Protein 3MWX (pdb70)

B-factor: mean 15.75, std 10.35, range [4.21, 71.54]

Nearest PDB structures (foldseek):
  3mwx-assembly2_B  TM=1.003E+00  e=3.802E-68  Bacillus subtilis
  3os7-assembly1_A  TM=9.425E-01  e=9.032E-32  Clostridium acetobutylicum
  3k25-assembly2_B  TM=8.216E-01  e=2.489E-17  Synechocystis sp. PCC 6803
  1nsu-assembly1_B  TM=8.070E-01  e=1.577E-14  Lactococcus lactis
  1nsx-assembly1_B  TM=7.963E-01  e=9.085E-15  Lactococcus lactis

Sequence (634 aa):
ANFIEKKITYLGTPAIIKAGNEHLEEIVVPEWGSNVISLVDKTTTNNVQLLREPETAESSSFHDDTPTLYGIPILFPPNRISSDGTTFSSFRGRTYHFDINEKDKHNHLHGFLYHHEKKWNVVTTKQTDEEGVVIVETEIDLSELPHVQKQFPHHAVVRTYTIKKEENTLFKHATVNKGKEAFPWGIGYHTTFIFPAESSLFSLTADQQWELDERLLPTGKKLDVPYKEALHEGDLRHKKQQLDDVFLSSSYQKRGGEENQAVIYHQHAHIISIIYKKADEQFKHWVVYNADGKQGYLCPEPYTWVTNAVNLDLPSSSLTGLLQVLEPGEETTTAKSSITIIELNANFIEKITYLGTPAIIKAGNEHLEEIVVPEWGSNVISLVDKTTTNVQLLREPETAESSSFHDDTPTLYGIPILFPPNRISDGTFSSFRGRTYHFDINEKDKHNHLHGFLYHHEKKWNVVTTKQTDEGVIVETEIDLSELPHVQKQFPHHAVVRTYTIKEENTLFKHATVNKGKEAFPWGIGYHTTFIIFPAESSLFSLTADQQWELDEERLLPTGKKLDVPYKEALHEGDLRHKQLDDVFLSSSYQQKRGGEENQAVIYHQHAHISIIIYKKADEQFKHWVVYNADGKQGYLCPEPYTWVTNAVNLDLPSSSLLTGLLQVLEPGEETTAKSSITIIELN

CATH classification: 2.70.98.10

InterPro domains:
  IPR008183 Aldose 1-/Glucose-6-phosphate 1-epimerase [PF01263] (16-318)
  IPR011013 Galactose mutarotase-like domain superfamily [SSF74650] (8-320)
  IPR014718 Glycoside hydrolase-type carbohydrate-binding [G3DSA:2.70.98.10] (1-325)

Organism: Bacillus subtilis (strain 168) (NCBI:txid224308)

Secondary structure (DSSP, 8-state):
-EEEEEEEETTEEEEEEEESSB--EETTTTTEE---EETTTTEE-BPPPSSHHHHHH-TTSSS--EEBS-SEEETTEEEETTEEEE----BTTTTEEESBS-TTSPPEEEEEEEESS-EEEEEEEEGGG-HHHHHHS-S--EE--EEEETTEEEEEEE---SSS-EEE--EE---EE--TTTEEEEESEEEE--B-TTS-B-S----TTHHHHHH---TT---EEEEEESHHHH-S--EEEEEETTTTEEEEEEE-TT--EEEEE-TTS-SSEEEEEEESS-TTGGG--S-HHHH--EEE-TT---EEEEEEEEEE-/--EEEEEEETTEEEEEEE-SSB--EETTTTTEE---EETTTTEE-BPPPSSHHHHHHSTTSSS--EEBS-SEEETTEEEETTEEEE----BTTTTEEESBSSTTSPPEEEEEEEETTEEEEEEEEEGGG-HHHHHHS-S--EE--EEEETTEEEEEEE---SSS-EEE--EE---EE--TTTEEEEESEEEE--B-TTS-B-S----TTHHHHHH---TT---EEEEEESHHHH-S--EEEEEETTTTEEEEEEE-TT--EEEEE-TTTTSSEEEEEEESS-TTGGG-SS-HHHH--EEE-TT---EEEEEEEEEE-

Structure (mmCIF, N/CA/C/O backbone):
data_3MWX
#
_entry.id   3MWX
#
_cell.length_a   47.686
_cell.length_b   119.093
_cell.length_c   144.689
_cell.angle_alpha   90.000
_cell.angle_beta   90.000
_cell.angle_gamma   90.000
#
_symmetry.space_group_name_H-M   'P 21 21 21'
#
loop_
_entity.id
_entity.type
_entity.pdbx_description
1 polymer 'Aldose 1-epimerase'
2 non-polymer GLYCEROL
3 water water
#
loop_
_atom_site.group_PDB
_atom_site.id
_atom_site.type_symbol
_atom_site.label_atom_id
_atom_site.label_alt_id
_atom_site.label_comp_id
_atom_site.label_asym_id
_atom_site.label_entity_id
_atom_site.label_seq_id
_atom_site.pdbx_PDB_ins_code
_atom_site.Cartn_x
_atom_site.Cartn_y
_atom_site.Cartn_z
_atom_site.occupancy
_atom_site.B_iso_or_equiv
_atom_site.auth_seq_id
_atom_site.auth_comp_id
_atom_site.auth_asym_id
_atom_site.auth_atom_id
_atom_site.pdbx_PDB_model_num
ATOM 1 N N . ALA A 1 3 ? 28.725 -4.048 38.620 1.00 27.13 2 ALA A N 1
ATOM 2 C CA . ALA A 1 3 ? 28.835 -2.859 39.512 1.00 22.00 2 ALA A CA 1
ATOM 3 C C . ALA A 1 3 ? 29.196 -1.647 38.684 1.00 20.03 2 ALA A C 1
ATOM 4 O O . ALA A 1 3 ? 29.957 -1.727 37.714 1.00 21.35 2 ALA A O 1
ATOM 6 N N . ASN A 1 4 ? 28.677 -0.502 39.081 1.00 14.61 3 ASN A N 1
ATOM 7 C CA . ASN A 1 4 ? 28.847 0.699 38.298 1.00 12.41 3 ASN A CA 1
ATOM 8 C C . ASN A 1 4 ? 28.477 1.909 39.085 1.00 10.27 3 ASN A C 1
ATOM 9 O O . ASN A 1 4 ? 27.872 1.800 40.154 1.00 12.07 3 ASN A O 1
ATOM 14 N N . PHE A 1 5 ? 28.899 3.066 38.607 1.00 9.94 4 PHE A N 1
ATOM 15 C CA . PHE A 1 5 ? 28.677 4.301 39.305 1.00 9.64 4 PHE A CA 1
ATOM 16 C C . PHE A 1 5 ? 28.792 5.495 38.370 1.00 9.07 4 PHE A C 1
ATOM 17 O O . PHE A 1 5 ? 29.430 5.425 37.309 1.00 8.99 4 PHE A O 1
ATOM 25 N N . ILE A 1 6 ? 28.149 6.591 38.773 1.00 9.35 5 ILE A N 1
ATOM 26 C CA . ILE A 1 6 ? 28.352 7.922 38.216 1.00 8.83 5 ILE A CA 1
ATOM 27 C C . ILE A 1 6 ? 28.545 8.852 39.408 1.00 11.81 5 ILE A C 1
ATOM 28 O O . ILE A 1 6 ? 27.813 8.764 40.391 1.00 10.56 5 ILE A O 1
ATOM 33 N N . GLU A 1 7 ? 29.550 9.721 39.338 1.00 11.49 6 GLU A N 1
ATOM 34 C CA . GLU A 1 7 ? 29.907 10.596 40.453 1.00 12.50 6 GLU A CA 1
ATOM 35 C C . GLU A 1 7 ? 30.315 11.975 39.962 1.00 11.29 6 GLU A C 1
ATOM 36 O O . GLU A 1 7 ? 31.099 12.082 39.012 1.00 11.84 6 GLU A O 1
ATOM 42 N N . LYS A 1 8 ? 29.737 13.044 40.528 1.00 12.04 7 LYS A N 1
ATOM 43 C CA A LYS A 1 8 ? 30.222 14.388 40.257 0.50 11.43 7 LYS A CA 1
ATOM 44 C CA B LYS A 1 8 ? 30.214 14.393 40.278 0.50 11.58 7 LYS A CA 1
ATOM 45 C C . LYS A 1 8 ? 31.513 14.612 41.043 1.00 12.07 7 LYS A C 1
ATOM 46 O O . LYS A 1 8 ? 31.592 14.305 42.248 1.00 14.13 7 LYS A O 1
ATOM 57 N N . ILE A 1 9 ? 32.532 15.107 40.344 1.00 11.21 8 ILE A N 1
ATOM 58 C CA . ILE A 1 9 ? 33.837 15.364 40.934 1.00 12.16 8 ILE A CA 1
ATOM 59 C C . ILE A 1 9 ? 34.325 16.743 40.486 1.00 9.92 8 ILE A C 1
ATOM 60 O O . ILE A 1 9 ? 33.674 17.430 39.696 1.00 10.85 8 ILE A O 1
ATOM 65 N N . THR A 1 10 ? 35.460 17.143 41.057 1.00 11.22 9 THR A N 1
ATOM 66 C CA . THR A 1 10 ? 36.157 18.366 40.643 1.00 11.00 9 THR A CA 1
ATOM 67 C C . THR A 1 10 ? 37.470 17.851 40.030 1.00 12.63 9 THR A C 1
ATOM 68 O O . THR A 1 10 ? 38.189 17.057 40.653 1.00 14.29 9 THR A O 1
ATOM 72 N N . TYR A 1 11 ? 37.759 18.284 38.819 1.00 9.61 10 TYR A N 1
ATOM 73 C CA . TYR A 1 11 ? 38.965 17.877 38.071 1.00 10.05 10 TYR A CA 1
ATOM 74 C C . TYR A 1 11 ? 39.720 19.158 37.748 1.00 10.16 10 TYR A C 1
ATOM 75 O O . TYR A 1 11 ? 39.241 20.002 37.004 1.00 10.19 10 TYR A O 1
ATOM 84 N N . LEU A 1 12 ? 40.918 19.299 38.320 1.00 10.54 11 LEU A N 1
ATOM 85 C CA . LEU A 1 12 ? 41.722 20.516 38.123 1.00 9.30 11 LEU A CA 1
ATOM 86 C C . LEU A 1 12 ? 40.886 21.798 38.306 1.00 10.97 11 LEU A C 1
ATOM 87 O O . LEU A 1 12 ? 40.922 22.725 37.511 1.00 14.20 11 LEU A O 1
ATOM 92 N N . GLY A 1 13 ? 40.082 21.802 39.350 1.00 11.28 12 GLY A N 1
ATOM 93 C CA . GLY A 1 13 ? 39.262 22.970 39.694 1.00 12.06 12 GLY A CA 1
ATOM 94 C C . GLY A 1 13 ? 37.952 23.116 38.941 1.00 13.08 12 GLY A C 1
ATOM 95 O O . GLY A 1 13 ? 37.202 24.064 39.197 1.00 14.56 12 GLY A O 1
ATOM 96 N N . THR A 1 14 ? 37.639 22.169 38.059 1.00 11.97 13 THR A N 1
ATOM 97 C CA . THR A 1 14 ? 36.497 22.266 37.155 1.00 11.19 13 THR A CA 1
ATOM 98 C C . THR A 1 14 ? 35.521 21.111 37.397 1.00 11.54 13 THR A C 1
ATOM 99 O O . THR A 1 14 ? 35.932 19.977 37.599 1.00 10.90 13 THR A O 1
ATOM 103 N N . PRO A 1 15 ? 34.207 21.409 37.410 1.00 11.67 14 PRO A N 1
ATOM 104 C CA . PRO A 1 15 ? 33.276 20.293 37.581 1.00 11.47 14 PRO A CA 1
ATOM 105 C C . PRO A 1 15 ? 33.410 19.241 36.482 1.00 9.54 14 PRO A C 1
ATOM 106 O O . PRO A 1 15 ? 33.635 19.564 35.32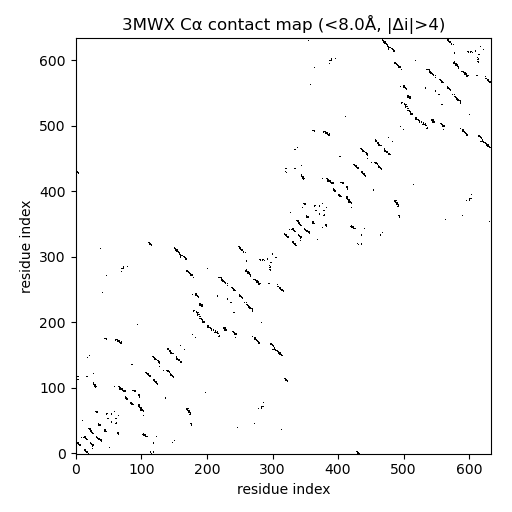3 1.00 9.95 14 PRO A O 1
ATOM 110 N N . ALA A 1 16 ? 33.284 17.983 36.862 1.00 9.55 15 ALA A N 1
ATOM 111 C CA . ALA A 1 16 ? 33.408 16.892 35.926 1.00 9.37 15 ALA A CA 1
ATOM 112 C C . ALA A 1 16 ? 32.564 15.730 36.396 1.00 8.80 15 ALA A C 1
ATOM 113 O O . ALA A 1 16 ? 32.028 15.749 37.506 1.00 10.41 15 ALA A O 1
ATOM 115 N N . ILE A 1 17 ? 32.388 14.748 35.512 1.00 8.38 16 ILE A N 1
ATOM 116 C CA A ILE A 1 17 ? 31.611 13.557 35.792 0.50 9.20 16 ILE A CA 1
ATOM 117 C CA B ILE A 1 17 ? 31.630 13.559 35.833 0.50 8.99 16 ILE A CA 1
ATOM 118 C C . ILE A 1 17 ? 32.538 12.353 35.661 1.00 8.69 16 ILE A C 1
ATOM 119 O O . ILE A 1 17 ? 33.132 12.133 34.586 1.00 9.73 16 ILE A O 1
ATOM 128 N N . LYS A 1 18 ? 32.681 11.594 36.727 1.00 9.22 17 LYS A N 1
ATOM 129 C CA . LYS A 1 18 ? 33.404 10.313 36.703 1.00 8.31 17 LYS A CA 1
ATOM 130 C C . LYS A 1 18 ? 32.374 9.208 36.602 1.00 9.85 17 LYS A C 1
ATOM 131 O O . LYS A 1 18 ? 31.367 9.245 37.299 1.00 10.78 17 LYS A O 1
ATOM 137 N N . ALA A 1 19 ? 32.602 8.249 35.723 1.00 8.74 18 ALA A N 1
ATOM 138 C CA . ALA A 1 19 ? 31.655 7.164 35.519 1.00 9.05 18 ALA A CA 1
ATOM 139 C C . ALA A 1 19 ? 32.385 5.888 35.191 1.00 9.61 18 ALA A C 1
ATOM 140 O O . ALA A 1 19 ? 33.412 5.906 34.496 1.00 9.24 18 ALA A O 1
ATOM 142 N N . GLY A 1 20 ? 31.882 4.774 35.642 1.00 11.00 19 GLY A N 1
ATOM 143 C CA . GLY A 1 20 ? 32.552 3.543 35.314 1.00 12.45 19 GLY A CA 1
ATOM 144 C C . GLY A 1 20 ? 31.835 2.313 35.729 1.00 10.16 19 GLY A C 1
ATOM 145 O O . GLY A 1 20 ? 30.778 2.359 36.384 1.00 10.29 19 GLY A O 1
ATOM 146 N N . ASN A 1 21 ? 32.430 1.204 35.336 1.00 9.73 20 ASN A N 1
ATOM 147 C CA . ASN A 1 21 ? 32.048 -0.095 35.792 1.00 10.11 20 ASN A CA 1
ATOM 148 C C . ASN A 1 21 ? 33.261 -0.795 36.366 1.00 12.04 20 ASN A C 1
ATOM 149 O O . ASN A 1 21 ? 34.267 -0.142 36.649 1.00 16.08 20 ASN A O 1
ATOM 154 N N . GLU A 1 22 ? 33.181 -2.113 36.499 1.00 15.02 21 GLU A N 1
ATOM 155 C CA . GLU A 1 22 ? 34.293 -2.845 37.091 1.00 18.66 21 GLU A CA 1
ATOM 156 C C . GLU A 1 22 ? 35.517 -2.923 36.176 1.00 18.79 21 GLU A C 1
ATOM 157 O O . GLU A 1 22 ? 36.607 -3.253 36.651 1.00 22.78 21 GLU A O 1
ATOM 163 N N . HIS A 1 23 ? 35.331 -2.629 34.895 1.00 14.67 22 HIS A N 1
ATOM 164 C CA . HIS A 1 23 ? 36.372 -2.768 33.861 1.00 13.91 22 HIS A CA 1
ATOM 165 C C . HIS A 1 23 ? 37.029 -1.436 33.490 1.00 13.17 22 HIS A C 1
ATOM 166 O O . HIS A 1 23 ? 38.211 -1.407 33.231 1.00 12.84 22 HIS A O 1
ATOM 173 N N . LEU A 1 24 ? 36.246 -0.356 33.367 1.00 12.85 23 LEU A N 1
ATOM 174 C CA . LEU A 1 24 ? 36.713 0.909 32.803 1.00 11.36 23 LEU A CA 1
ATOM 175 C C . LEU A 1 24 ? 36.114 2.051 33.587 1.00 9.79 23 LEU A C 1
ATOM 176 O O . LEU A 1 24 ? 34.956 1.969 34.003 1.00 10.39 23 LEU A O 1
ATOM 181 N N . GLU A 1 25 ? 36.881 3.128 33.756 1.00 10.23 24 GLU A N 1
ATOM 182 C CA A GLU A 1 25 ? 36.407 4.350 34.359 0.50 10.19 24 GLU A CA 1
ATOM 183 C CA B GLU A 1 25 ? 36.416 4.353 34.375 0.50 10.66 24 GLU A CA 1
ATOM 184 C C . GLU A 1 25 ? 36.804 5.534 33.482 1.00 10.24 24 GLU A C 1
ATOM 185 O O . GLU A 1 25 ? 37.969 5.639 33.053 1.00 9.92 24 GLU A O 1
ATOM 204 N N . ILE A 1 27 ? 36.470 10.000 32.936 1.00 7.69 26 ILE A N 1
ATOM 205 C CA . ILE A 1 27 ? 36.099 11.297 33.447 1.00 8.78 26 ILE A CA 1
ATOM 206 C C . ILE A 1 27 ? 35.798 12.149 32.225 1.00 7.25 26 ILE A C 1
ATOM 207 O O . ILE A 1 27 ? 36.653 12.239 31.347 1.00 8.37 26 ILE A O 1
ATOM 212 N N . VAL A 1 28 ? 34.625 12.771 32.170 1.00 7.81 27 VAL A N 1
ATOM 213 C CA . VAL A 1 28 ? 34.306 13.728 31.145 1.00 8.15 27 VAL A CA 1
ATOM 214 C C . VAL A 1 28 ? 34.142 15.086 31.792 1.00 7.96 27 VAL A C 1
ATOM 215 O O . VAL A 1 28 ? 33.594 15.198 32.879 1.00 8.27 27 VAL A O 1
ATOM 219 N N . VAL A 1 29 ? 34.692 16.111 31.153 1.00 8.05 28 VAL A N 1
ATOM 220 C CA . VAL A 1 29 ? 34.648 17.478 31.652 1.00 7.61 28 VAL A CA 1
ATOM 221 C C . VAL A 1 29 ? 33.746 18.327 30.744 1.00 9.77 28 VAL A C 1
ATOM 222 O O . VAL A 1 29 ? 34.222 18.877 29.757 1.00 9.38 28 VAL A O 1
ATOM 226 N N . PRO A 1 30 ? 32.452 18.466 31.098 1.00 10.97 29 PRO A N 1
ATOM 227 C CA . PRO A 1 30 ? 31.516 19.186 30.190 1.00 10.75 29 PRO A CA 1
ATOM 228 C C . PRO A 1 30 ? 31.896 20.611 29.804 1.00 8.94 29 PRO A C 1
ATOM 229 O O . PRO A 1 30 ? 31.834 20.970 28.627 1.00 9.44 29 PRO A O 1
ATOM 233 N N . GLU A 1 31 ? 32.375 21.407 30.752 1.00 9.24 30 GLU A N 1
ATOM 234 C CA . GLU A 1 31 ? 32.824 22.773 30.490 1.00 10.57 30 GLU A CA 1
ATOM 235 C C . GLU A 1 31 ? 34.028 22.883 29.544 1.00 11.20 30 GLU A C 1
ATOM 236 O O . GLU A 1 31 ? 34.239 23.929 28.951 1.00 12.26 30 GLU A O 1
ATOM 242 N N . TRP A 1 32 ? 34.851 21.839 29.490 1.00 9.37 31 TRP A N 1
ATOM 243 C CA . TRP A 1 32 ? 36.053 21.760 28.645 1.00 8.54 31 TRP A CA 1
ATOM 244 C C . TRP A 1 32 ? 35.752 21.010 27.331 1.00 8.37 31 TRP A C 1
ATOM 245 O O . TRP A 1 32 ? 36.407 20.036 26.971 1.00 9.56 31 TRP A O 1
ATOM 256 N N . GLY A 1 33 ? 34.755 21.486 26.582 1.00 7.24 32 GLY A N 1
ATOM 257 C CA . GLY A 1 33 ? 34.426 20.885 25.327 1.00 7.99 32 GLY A CA 1
ATOM 258 C C . GLY A 1 33 ? 33.959 19.454 25.438 1.00 7.24 32 GLY A C 1
ATOM 259 O O . GLY A 1 33 ? 34.150 18.685 24.500 1.00 7.16 32 GLY A O 1
ATOM 260 N N . SER A 1 34 ? 33.295 19.080 26.537 1.00 7.93 33 SER A N 1
ATOM 261 C CA . SER A 1 34 ? 32.907 17.690 26.722 1.00 7.82 33 SER A CA 1
ATOM 262 C C . SER A 1 34 ? 34.055 16.718 26.462 1.00 6.69 33 SER A C 1
ATOM 263 O O . SER A 1 34 ? 33.880 15.667 25.849 1.00 7.59 33 SER A O 1
ATOM 266 N N . ASN A 1 35 ? 35.228 17.063 26.963 1.00 7.18 34 ASN A N 1
ATOM 267 C CA . ASN A 1 35 ? 36.409 16.245 26.743 1.00 7.25 34 ASN A CA 1
ATOM 268 C C . ASN A 1 35 ? 36.419 15.085 27.737 1.00 7.05 34 ASN A C 1
ATOM 269 O O . ASN A 1 35 ? 36.391 15.311 28.964 1.00 7.50 34 ASN A O 1
ATOM 274 N N . VAL A 1 36 ? 36.494 13.853 27.215 1.00 6.47 35 VAL A N 1
ATOM 275 C CA . VAL A 1 36 ? 36.791 12.676 28.031 1.00 7.39 35 VAL A CA 1
ATOM 276 C C . VAL A 1 36 ? 38.305 12.720 28.307 1.00 7.34 35 VAL A C 1
ATOM 277 O O . VAL A 1 36 ? 39.128 12.340 27.471 1.00 7.36 35 VAL A O 1
ATOM 281 N N . ILE A 1 37 ? 38.648 13.260 29.467 1.00 7.25 36 ILE A N 1
ATOM 282 C CA . ILE A 1 37 ? 40.007 13.639 29.835 1.00 6.62 36 ILE A CA 1
ATOM 283 C C . ILE A 1 37 ? 40.800 12.484 30.414 1.00 9.35 36 ILE A C 1
ATOM 284 O O . ILE A 1 37 ? 42.029 12.550 30.446 1.00 9.32 36 ILE A O 1
ATOM 289 N N . SER A 1 38 ? 40.093 11.442 30.867 1.00 6.91 37 SER A N 1
ATOM 290 C CA . SER A 1 38 ? 40.682 10.301 31.552 1.00 8.03 37 SER A CA 1
ATOM 291 C C . SER A 1 38 ? 39.926 9.047 31.185 1.00 7.89 37 SER A C 1
ATOM 292 O O . SER A 1 38 ? 38.701 9.034 31.153 1.00 7.56 37 SER A O 1
ATOM 295 N N . LEU A 1 39 ? 40.672 7.968 30.943 1.00 7.79 38 LEU A N 1
ATOM 296 C CA . LEU A 1 39 ? 40.111 6.670 30.706 1.00 7.36 38 LEU A CA 1
ATOM 297 C C . LEU A 1 39 ? 41.065 5.634 31.272 1.00 8.50 38 LEU A C 1
ATOM 298 O O . LEU A 1 39 ? 42.172 5.493 30.793 1.00 9.63 38 LEU A O 1
ATOM 303 N N . VAL A 1 40 ? 40.642 4.953 32.333 1.00 8.86 39 VAL A N 1
ATOM 304 C CA . VAL A 1 40 ? 41.461 3.995 33.057 1.00 9.63 39 VAL A CA 1
ATOM 305 C C . VAL A 1 40 ? 40.942 2.579 32.898 1.00 10.72 39 VAL A C 1
ATOM 306 O O . VAL A 1 40 ? 39.762 2.308 33.098 1.00 10.45 39 VAL A O 1
ATOM 310 N N . ASP A 1 41 ? 41.851 1.688 32.532 1.00 10.10 40 ASP A N 1
ATOM 311 C CA . ASP A 1 41 ? 41.580 0.258 32.541 1.00 11.22 40 ASP A CA 1
ATOM 312 C C . ASP A 1 41 ? 41.715 -0.224 33.965 1.00 12.29 40 ASP A C 1
ATOM 313 O O . ASP A 1 41 ? 42.801 -0.164 34.554 1.00 12.70 40 ASP A O 1
ATOM 318 N N . LYS A 1 42 ? 40.635 -0.715 34.547 1.00 12.50 41 LYS A N 1
ATOM 319 C CA . LYS A 1 42 ? 40.653 -1.049 35.964 1.00 14.41 41 LYS A CA 1
ATOM 320 C C . LYS A 1 42 ? 41.313 -2.402 36.244 1.00 18.21 41 LYS A C 1
ATOM 321 O O . LYS A 1 42 ? 41.721 -2.641 37.374 1.00 22.07 41 LYS A O 1
ATOM 327 N N . THR A 1 43 ? 41.404 -3.286 35.271 1.00 19.21 42 THR A N 1
ATOM 328 C CA A THR A 1 43 ? 42.103 -4.568 35.478 0.50 21.60 42 THR A CA 1
ATOM 329 C CA B THR A 1 43 ? 42.083 -4.548 35.565 0.50 22.07 42 THR A CA 1
ATOM 330 C C . THR A 1 43 ? 43.598 -4.352 35.712 1.00 21.39 42 THR A C 1
ATOM 331 O O . THR A 1 43 ? 44.211 -4.949 36.606 1.00 23.24 42 THR A O 1
ATOM 338 N N . THR A 1 44 ? 44.184 -3.493 34.893 1.00 16.41 43 THR A N 1
ATOM 339 C CA . THR A 1 44 ? 45.615 -3.193 34.945 1.00 16.05 43 THR A CA 1
ATOM 340 C C . THR A 1 44 ? 45.963 -1.901 35.707 1.00 15.05 43 THR A C 1
ATOM 341 O O . THR A 1 44 ? 47.120 -1.685 36.000 1.00 14.00 43 THR A O 1
ATOM 345 N N . ASN A 1 45 ? 44.961 -1.097 36.024 1.00 12.78 44 ASN A N 1
ATOM 346 C CA A ASN A 1 45 ? 45.131 0.221 36.648 0.50 11.91 44 ASN A CA 1
ATOM 347 C CA B ASN A 1 45 ? 45.105 0.209 36.635 0.50 12.87 44 ASN A CA 1
ATOM 348 C C . ASN A 1 45 ? 45.906 1.199 35.779 1.00 14.00 44 ASN A C 1
ATOM 349 O O . ASN A 1 45 ? 46.580 2.079 36.291 1.00 18.73 44 ASN A O 1
ATOM 358 N N . VAL A 1 46 ? 45.793 1.071 34.467 1.00 11.67 45 VAL A N 1
ATOM 359 C CA . VAL A 1 46 ? 46.559 1.903 33.540 1.00 11.39 45 VAL A CA 1
ATOM 360 C C . VAL A 1 46 ? 45.710 3.034 32.971 1.00 11.68 45 VAL A C 1
ATOM 361 O O . VAL A 1 46 ? 44.604 2.785 32.496 1.00 10.39 45 VAL A O 1
ATOM 365 N N . GLN A 1 47 ? 46.214 4.275 33.068 1.00 10.21 46 GLN A N 1
ATOM 366 C CA . GLN A 1 47 ? 45.607 5.420 32.385 1.00 9.52 46 GLN A CA 1
ATOM 367 C C . GLN A 1 47 ? 45.951 5.319 30.916 1.00 8.63 46 GLN A C 1
ATOM 368 O O . GLN A 1 47 ? 47.126 5.173 30.539 1.00 10.43 46 GLN A O 1
ATOM 374 N N . LEU A 1 48 ? 44.939 5.462 30.073 1.00 7.63 47 LEU A N 1
ATOM 375 C CA . LEU A 1 48 ? 45.095 5.324 28.637 1.00 6.56 47 LEU A CA 1
ATOM 376 C C . LEU A 1 48 ? 45.297 6.636 27.904 1.00 7.95 47 LEU A C 1
ATOM 377 O O . LEU A 1 48 ? 45.865 6.668 26.805 1.00 8.14 47 LEU A O 1
ATOM 382 N N . LEU A 1 49 ? 44.767 7.723 28.463 1.00 7.97 48 LEU A N 1
ATOM 383 C CA . LEU A 1 49 ? 44.758 9.025 27.809 1.00 7.10 48 LEU A CA 1
ATOM 384 C C . LEU A 1 49 ? 45.767 9.989 28.428 1.00 8.74 48 LEU A C 1
ATOM 385 O O . LEU A 1 49 ? 46.108 9.914 29.609 1.00 9.73 48 LEU A O 1
ATOM 390 N N . ARG A 1 50 ? 46.253 10.903 27.606 1.00 7.50 49 ARG A N 1
ATOM 391 C CA . ARG A 1 50 ? 47.101 11.996 28.109 1.00 7.99 49 ARG A CA 1
ATOM 392 C C . ARG A 1 50 ? 46.292 13.052 28.853 1.00 8.84 49 ARG A C 1
ATOM 393 O O . ARG A 1 50 ? 45.422 13.685 28.267 1.00 9.01 49 ARG A O 1
ATOM 401 N N . GLU A 1 51 ? 46.585 13.220 30.138 1.00 8.21 50 GLU A N 1
ATOM 402 C CA . GLU A 1 51 ? 45.924 14.176 30.990 1.00 8.76 50 GLU A CA 1
ATOM 403 C C . GLU A 1 51 ? 46.809 15.386 31.177 1.00 9.28 50 GLU A C 1
ATOM 404 O O . GLU A 1 51 ? 48.021 15.282 31.247 1.00 9.17 50 GLU A O 1
ATOM 410 N N . PRO A 1 52 ? 46.175 16.556 31.334 1.00 8.12 51 PRO A N 1
ATOM 411 C CA . PRO A 1 52 ? 46.934 17.773 31.633 1.00 9.67 51 PRO A CA 1
ATOM 412 C C . PRO A 1 52 ? 47.338 17.817 33.098 1.00 8.91 51 PRO A C 1
ATOM 413 O O . PRO A 1 52 ? 46.629 17.293 33.972 1.00 9.84 51 PRO A O 1
ATOM 417 N N . GLU A 1 53 ? 48.458 18.472 33.382 1.00 10.38 52 GLU A N 1
ATOM 418 C CA . GLU A 1 53 ? 48.938 18.569 34.770 1.00 10.27 52 GLU A CA 1
ATOM 419 C C . GLU A 1 53 ? 48.478 19.820 35.505 1.00 11.85 52 GLU A C 1
ATOM 420 O O . GLU A 1 53 ? 48.638 19.936 36.729 1.00 13.17 52 GLU A O 1
ATOM 426 N N . THR A 1 54 ? 47.941 20.784 34.766 1.00 10.35 53 THR A N 1
ATOM 427 C CA . THR A 1 54 ? 47.296 21.950 35.313 1.00 10.92 53 THR A CA 1
ATOM 428 C C . THR A 1 54 ? 46.138 22.318 34.393 1.00 9.27 53 THR A C 1
ATOM 429 O O . THR A 1 54 ? 46.129 22.002 33.205 1.00 10.92 53 THR A O 1
ATOM 433 N N . ALA A 1 55 ? 45.199 23.066 34.942 1.00 10.18 54 ALA A N 1
ATOM 434 C CA . ALA A 1 55 ? 44.122 23.605 34.100 1.00 11.39 54 ALA A CA 1
ATOM 435 C C . ALA A 1 55 ? 44.688 24.526 33.036 1.00 11.87 54 ALA A C 1
ATOM 436 O O . ALA A 1 55 ? 44.223 24.502 31.905 1.00 11.89 54 ALA A O 1
ATOM 438 N N . GLU A 1 56 ? 45.659 25.368 33.395 1.00 11.92 55 GLU A N 1
ATOM 439 C CA . GLU A 1 56 ? 46.256 26.279 32.450 1.00 13.02 55 GLU A CA 1
ATOM 440 C C . GLU A 1 56 ? 46.856 25.532 31.266 1.00 12.78 55 GLU A C 1
ATOM 441 O O . GLU A 1 56 ? 46.733 26.009 30.113 1.00 13.33 55 GLU A O 1
ATOM 447 N N . SER A 1 57 ? 47.476 24.367 31.507 1.00 11.90 56 SER A N 1
ATOM 448 C CA A SER A 1 57 ? 48.054 23.566 30.431 0.50 12.22 56 SER A CA 1
ATOM 449 C CA B SER A 1 57 ? 48.062 23.591 30.416 0.25 12.14 56 SER A CA 1
ATOM 450 C CA C SER A 1 57 ? 48.056 23.579 30.431 0.25 12.47 56 SER A CA 1
ATOM 451 C C . SER A 1 57 ? 46.978 23.104 29.458 1.00 10.79 56 SER A C 1
ATOM 452 O O . SER A 1 57 ? 47.170 23.102 28.244 1.00 10.43 56 SER A O 1
ATOM 459 N N . PHE A 1 58 ? 45.834 22.703 29.998 1.00 10.35 57 PHE A N 1
ATOM 460 C CA . PHE A 1 58 ? 44.731 22.288 29.142 1.00 10.47 57 PHE A CA 1
ATOM 461 C C . PHE A 1 58 ? 44.253 23.442 28.292 1.00 9.83 57 PHE A C 1
ATOM 462 O O . PHE A 1 58 ? 44.054 23.296 27.090 1.00 10.33 57 PHE A O 1
ATOM 470 N N . HIS A 1 59 ? 44.074 24.598 28.909 1.00 9.24 58 HIS A N 1
ATOM 471 C CA . HIS A 1 59 ? 43.557 25.756 28.162 1.00 9.92 58 HIS A CA 1
ATOM 472 C C . HIS A 1 59 ? 44.534 26.220 27.094 1.00 10.73 58 HIS A C 1
ATOM 473 O O . HIS A 1 59 ? 44.114 26.785 26.073 1.00 12.07 58 HIS A O 1
ATOM 480 N N . ASP A 1 60 ? 45.820 25.983 27.308 1.00 10.93 59 ASP A N 1
ATOM 481 C CA A ASP A 1 60 ? 46.853 26.331 26.343 0.50 12.26 59 ASP A CA 1
ATOM 482 C CA B ASP A 1 60 ? 46.831 26.337 26.328 0.50 12.79 59 ASP A CA 1
ATOM 483 C C . ASP A 1 60 ? 46.731 25.459 25.094 1.00 12.59 59 ASP A C 1
ATOM 484 O O . ASP A 1 60 ? 46.891 25.955 23.969 1.00 13.40 59 ASP A O 1
ATOM 493 N N . THR A 1 61 ? 46.516 24.155 25.286 1.00 10.03 60 THR A N 1
ATOM 494 C CA . THR A 1 61 ? 46.437 23.213 24.190 1.00 9.69 60 THR A CA 1
ATOM 495 C C . THR A 1 61 ? 45.278 22.234 24.358 1.00 9.27 60 THR A C 1
ATOM 496 O O . THR A 1 61 ? 45.480 21.043 24.621 1.00 8.76 60 THR A O 1
ATOM 500 N N . PRO A 1 62 ? 44.053 22.700 24.136 1.00 8.69 61 PRO A N 1
ATOM 501 C CA . PRO A 1 62 ? 42.878 21.868 24.461 1.00 8.17 61 PRO A CA 1
ATOM 502 C C . PRO A 1 62 ? 42.559 20.795 23.456 1.00 9.30 61 PRO A C 1
ATOM 503 O O . PRO A 1 62 ? 41.654 19.991 23.689 1.00 9.35 61 PRO A O 1
ATOM 507 N N . THR A 1 63 ? 43.349 20.700 22.394 1.00 8.07 62 THR A N 1
ATOM 508 C CA . THR A 1 63 ? 43.223 19.628 21.447 1.00 8.25 62 THR A CA 1
ATOM 509 C C . THR A 1 63 ? 44.280 18.534 21.651 1.00 8.13 62 THR A C 1
ATOM 510 O O . THR A 1 63 ? 44.289 17.558 20.893 1.00 8.37 62 THR A O 1
ATOM 514 N N . LEU A 1 64 ? 45.124 18.651 22.667 1.00 8.17 63 LEU A N 1
ATOM 515 C CA . LEU A 1 64 ? 46.198 17.659 22.870 1.00 9.45 63 LEU A CA 1
ATOM 516 C C . LEU A 1 64 ? 46.115 16.884 24.184 1.00 7.31 63 LEU A C 1
ATOM 517 O O . LEU A 1 64 ? 47.126 16.356 24.659 1.00 8.13 63 LEU A O 1
ATOM 522 N N . TYR A 1 65 ? 44.924 16.824 24.779 1.00 7.03 64 TYR A N 1
ATOM 523 C CA . TYR A 1 65 ? 44.665 16.063 25.980 1.00 7.80 64 TYR A CA 1
ATOM 524 C C . TYR A 1 65 ? 43.337 15.347 25.788 1.00 6.77 64 TYR A C 1
ATOM 525 O O . TYR A 1 65 ? 42.412 15.885 25.142 1.00 7.51 64 TYR A O 1
ATOM 534 N N . GLY A 1 66 ? 43.217 14.146 26.339 1.00 7.27 65 GLY A N 1
ATOM 535 C CA . GLY A 1 66 ? 41.928 13.457 26.391 1.00 6.55 65 GLY A CA 1
ATOM 536 C C . GLY A 1 66 ? 41.343 13.133 25.030 1.00 6.55 65 GLY A C 1
ATOM 537 O O . GLY A 1 66 ? 42.067 12.698 24.146 1.00 7.12 65 GLY A O 1
ATOM 538 N N . ILE A 1 67 ? 40.066 13.464 24.843 1.00 5.99 66 ILE A N 1
ATOM 539 C CA . ILE A 1 67 ? 39.307 13.198 23.618 1.00 5.88 66 ILE A CA 1
ATOM 540 C C . ILE A 1 67 ? 38.641 14.508 23.183 1.00 6.57 66 ILE A C 1
ATOM 541 O O . ILE A 1 67 ? 37.466 14.746 23.458 1.00 7.41 66 ILE A O 1
ATOM 546 N N . PRO A 1 68 ? 39.398 15.370 22.502 1.00 6.37 67 PRO A N 1
ATOM 547 C CA . PRO A 1 68 ? 38.823 16.624 22.012 1.00 6.73 67 PRO A CA 1
ATOM 548 C C . PRO A 1 68 ? 37.890 16.412 20.832 1.00 6.68 67 PRO A C 1
ATOM 549 O O . PRO A 1 68 ? 38.147 15.550 19.977 1.00 8.49 67 PRO A O 1
ATOM 553 N N . ILE A 1 69 ? 36.830 17.208 20.778 1.00 6.49 68 ILE A N 1
ATOM 554 C CA . ILE A 1 69 ? 35.792 17.077 19.748 1.00 5.21 68 ILE A CA 1
ATOM 555 C C . ILE A 1 69 ? 36.003 18.148 18.674 1.00 5.29 68 ILE A C 1
ATOM 556 O O . ILE A 1 69 ? 36.088 19.362 18.994 1.00 6.97 68 ILE A O 1
ATOM 561 N N . LEU A 1 70 ? 36.175 17.716 17.430 1.00 5.88 69 LEU A N 1
ATOM 562 C CA . LEU A 1 70 ? 36.584 18.535 16.284 1.00 6.52 69 LEU A CA 1
ATOM 563 C C . LEU A 1 70 ? 35.416 18.647 15.319 1.00 7.92 69 LEU A C 1
ATOM 564 O O . LEU A 1 70 ? 35.177 17.730 14.523 1.00 7.82 69 LEU A O 1
ATOM 569 N N . PHE A 1 71 ? 34.683 19.742 15.400 1.00 6.71 70 PHE A N 1
ATOM 570 C CA . PHE A 1 71 ? 33.509 19.980 14.578 1.00 6.63 70 PHE A CA 1
ATOM 571 C C . PHE A 1 71 ? 33.610 21.328 13.872 1.00 6.54 70 PHE A C 1
ATOM 572 O O . PHE A 1 71 ? 33.343 22.372 14.486 1.00 8.19 70 PHE A O 1
ATOM 580 N N . PRO A 1 72 ? 34.074 21.368 12.604 1.00 6.94 71 PRO A N 1
ATOM 581 C CA . PRO A 1 72 ? 34.605 20.243 11.796 1.00 8.36 71 PRO A CA 1
ATOM 582 C C . PRO A 1 72 ? 36.086 19.959 12.105 1.00 7.17 71 PRO A C 1
ATOM 583 O O . PRO A 1 72 ? 36.756 20.743 12.767 1.00 7.58 71 PRO A O 1
ATOM 587 N N . PRO A 1 73 ? 36.587 18.810 11.627 1.00 6.32 72 PRO A N 1
ATOM 588 C CA . PRO A 1 73 ? 37.962 18.425 11.955 1.00 5.57 72 PRO A CA 1
ATOM 589 C C . PRO A 1 73 ? 39.035 18.964 11.013 1.00 7.31 72 PRO A C 1
ATOM 590 O O . PRO A 1 73 ? 38.833 19.041 9.785 1.00 7.63 72 PRO A O 1
ATOM 594 N N . ASN A 1 74 ? 40.151 19.382 11.609 1.00 6.54 73 ASN A N 1
ATOM 595 C CA . ASN A 1 74 ? 41.353 19.753 10.845 1.00 5.70 73 ASN A CA 1
ATOM 596 C C . ASN A 1 74 ? 41.094 21.038 10.049 1.00 7.16 73 ASN A C 1
ATOM 597 O O . ASN A 1 74 ? 40.350 21.930 10.490 1.00 7.90 73 ASN A O 1
ATOM 602 N N . ARG A 1 75 ? 41.755 21.182 8.905 1.00 6.90 74 ARG A N 1
ATOM 603 C CA . ARG A 1 75 ? 41.878 22.491 8.255 1.00 7.83 74 ARG A CA 1
ATOM 604 C C . ARG A 1 75 ? 40.852 22.766 7.198 1.00 8.63 74 ARG A C 1
ATOM 605 O O . ARG A 1 75 ? 40.427 21.884 6.445 1.00 8.45 74 ARG A O 1
ATOM 613 N N . ILE A 1 76 ? 40.524 24.051 7.077 1.00 7.62 75 ILE A N 1
ATOM 614 C CA . ILE A 1 76 ? 39.812 24.557 5.908 1.00 8.67 75 ILE A CA 1
ATOM 615 C C . ILE A 1 76 ? 40.669 25.710 5.381 1.00 7.54 75 ILE A C 1
ATOM 616 O O . ILE A 1 76 ? 40.947 26.685 6.106 1.00 8.41 75 ILE A O 1
ATOM 621 N N . SER A 1 77 ? 41.091 25.592 4.127 1.00 7.88 76 SER A N 1
ATOM 622 C CA A SER A 1 77 ? 41.964 26.593 3.507 0.50 8.46 76 SER A CA 1
ATOM 623 C CA B SER A 1 77 ? 41.953 26.598 3.469 0.50 8.54 76 SER A CA 1
ATOM 624 C C . SER A 1 77 ? 41.354 27.991 3.561 1.00 9.64 76 SER A C 1
ATOM 625 O O . SER A 1 77 ? 40.229 28.190 3.130 1.00 8.62 76 SER A O 1
ATOM 630 N N . ASP A 1 78 ? 42.100 28.929 4.140 1.00 9.81 77 ASP A N 1
ATOM 631 C CA . ASP A 1 78 ? 41.698 30.334 4.214 1.00 10.72 77 ASP A CA 1
ATOM 632 C C . ASP A 1 78 ? 40.410 30.513 5.022 1.00 10.97 77 ASP A C 1
ATOM 633 O O . ASP A 1 78 ? 39.810 31.569 5.014 1.00 11.34 77 ASP A O 1
ATOM 638 N N . GLY A 1 79 ? 40.023 29.487 5.755 1.00 8.89 78 GLY A N 1
ATOM 639 C CA . GLY A 1 79 ? 38.747 29.425 6.438 1.00 9.09 78 GLY A CA 1
ATOM 640 C C . GLY A 1 79 ? 37.543 29.507 5.520 1.00 10.14 78 GLY A C 1
ATOM 641 O O . GLY A 1 79 ? 36.426 29.715 6.013 1.00 11.16 78 GLY A O 1
ATOM 642 N N . THR A 1 80 ? 37.748 29.376 4.210 1.00 7.85 79 THR A N 1
ATOM 643 C CA A THR A 1 80 ? 36.730 29.735 3.219 0.60 9.03 79 THR A CA 1
ATOM 644 C CA B THR A 1 80 ? 36.689 29.710 3.266 0.40 10.16 79 THR A CA 1
ATOM 645 C C . THR A 1 80 ? 36.325 28.539 2.393 1.00 10.16 79 THR A C 1
ATOM 646 O O . THR A 1 80 ? 37.186 27.755 1.967 1.00 9.87 79 THR A O 1
ATOM 653 N N . PHE A 1 81 ? 35.023 28.408 2.172 1.00 9.34 80 PHE A N 1
ATOM 654 C CA . PHE A 1 81 ? 34.481 27.402 1.264 1.00 9.10 80 PHE A CA 1
ATOM 655 C C . PHE A 1 81 ? 33.104 27.835 0.801 1.00 10.77 80 PHE A C 1
ATOM 656 O O . PHE A 1 81 ? 32.489 28.735 1.380 1.00 11.34 80 PHE A O 1
ATOM 664 N N . SER A 1 82 ? 32.670 27.201 -0.285 1.00 12.94 81 SER A N 1
ATOM 665 C CA A SER A 1 82 ? 31.342 27.430 -0.807 0.60 13.43 81 SER A CA 1
ATOM 666 C CA B SER A 1 82 ? 31.355 27.421 -0.878 0.40 13.63 81 SER A CA 1
ATOM 667 C C . SER A 1 82 ? 30.514 26.166 -0.745 1.00 13.58 81 SER A C 1
ATOM 668 O O . SER A 1 82 ? 31.027 25.051 -0.913 1.00 14.76 81 SER A O 1
ATOM 673 N N . PHE A 1 83 ? 29.229 26.338 -0.460 1.00 12.49 82 PHE A N 1
ATOM 674 C CA . PHE A 1 83 ? 28.298 25.205 -0.360 1.00 11.97 82 PHE A CA 1
ATOM 675 C C . PHE A 1 83 ? 26.928 25.690 -0.856 1.00 10.87 82 PHE A C 1
ATOM 676 O O . PHE A 1 83 ? 26.373 26.646 -0.303 1.00 11.76 82 PHE A O 1
ATOM 684 N N . ARG A 1 84 ? 26.432 25.047 -1.913 1.00 12.25 83 ARG A N 1
ATOM 685 C CA . ARG A 1 84 ? 25.143 25.425 -2.536 1.00 13.19 83 ARG A CA 1
ATOM 686 C C . ARG A 1 84 ? 25.072 26.928 -2.779 1.00 12.62 83 ARG A C 1
ATOM 687 O O . ARG A 1 84 ? 24.086 27.595 -2.484 1.00 13.83 83 ARG A O 1
ATOM 695 N N . GLY A 1 85 ? 26.173 27.451 -3.309 1.00 12.01 84 GLY A N 1
ATOM 696 C CA . GLY A 1 85 ? 26.232 28.832 -3.697 1.00 13.26 84 GLY A CA 1
ATOM 697 C C . GLY A 1 85 ? 26.618 29.819 -2.606 1.00 12.96 84 GLY A C 1
ATOM 698 O O . GLY A 1 85 ? 26.957 30.954 -2.926 1.00 13.98 84 GLY A O 1
ATOM 699 N N . ARG A 1 86 ? 26.637 29.417 -1.332 1.00 10.72 85 ARG A N 1
ATOM 700 C CA . ARG A 1 86 ? 26.867 30.307 -0.186 1.00 15.29 85 ARG A CA 1
ATOM 701 C C . ARG A 1 86 ? 28.346 30.209 0.197 1.00 19.44 85 ARG A C 1
ATOM 702 O O . ARG A 1 86 ? 28.887 29.065 0.330 1.00 18.51 85 ARG A O 1
ATOM 710 N N . THR A 1 87 ? 28.979 31.335 0.416 1.00 12.22 86 THR A N 1
ATOM 711 C CA . THR A 1 87 ? 30.369 31.359 0.847 1.00 12.65 86 THR A CA 1
ATOM 712 C C . THR A 1 87 ? 30.417 31.528 2.360 1.00 11.38 86 THR A C 1
ATOM 713 O O . THR A 1 87 ? 29.742 32.370 2.936 1.00 12.99 86 THR A O 1
ATOM 717 N N . TYR A 1 88 ? 31.208 30.658 2.996 1.00 10.77 87 TYR A N 1
ATOM 718 C CA . TYR A 1 88 ? 31.469 30.696 4.413 1.00 9.79 87 TYR A CA 1
ATOM 719 C C . TYR A 1 88 ? 32.877 31.181 4.680 1.00 10.82 87 TYR A C 1
ATOM 720 O O . TYR A 1 88 ? 33.801 30.882 3.914 1.00 10.40 87 TYR A O 1
ATOM 729 N N . HIS A 1 89 ? 33.029 31.906 5.780 1.00 10.41 88 HIS A N 1
ATOM 730 C CA . HIS A 1 89 ? 34.305 32.385 6.280 1.00 11.06 88 HIS A CA 1
ATOM 731 C C . HIS A 1 89 ? 34.415 32.041 7.753 1.00 12.52 88 HIS A C 1
ATOM 732 O O . HIS A 1 89 ? 33.777 32.637 8.613 1.00 16.41 88 HIS A O 1
ATOM 739 N N . PHE A 1 90 ? 35.193 31.009 8.044 1.00 10.23 89 PHE A N 1
ATOM 740 C CA . PHE A 1 90 ? 35.533 30.642 9.415 1.00 9.71 89 PHE A CA 1
ATOM 741 C C . PHE A 1 90 ? 36.835 31.369 9.804 1.00 10.61 89 PHE A C 1
ATOM 742 O O . PHE A 1 90 ? 37.674 31.654 8.940 1.00 12.01 89 PHE A O 1
ATOM 750 N N . ASP A 1 91 ? 37.031 31.612 11.095 1.00 9.77 90 ASP A N 1
ATOM 751 C CA . ASP A 1 91 ? 38.210 32.320 11.551 1.00 12.63 90 ASP A CA 1
ATOM 752 C C . ASP A 1 91 ? 39.483 31.560 11.175 1.00 9.74 90 ASP A C 1
ATOM 753 O O . ASP A 1 91 ? 39.543 30.318 11.265 1.00 9.29 90 ASP A O 1
ATOM 758 N N . ILE A 1 92 ? 40.500 32.328 10.814 1.00 12.48 91 ILE A N 1
ATOM 759 C CA . ILE A 1 92 ? 41.787 31.774 10.448 1.00 12.01 91 ILE A CA 1
ATOM 760 C C . ILE A 1 92 ? 42.651 31.747 11.695 1.00 12.00 91 ILE A C 1
ATOM 761 O O . ILE A 1 92 ? 43.331 32.725 12.017 1.00 16.16 91 ILE A O 1
ATOM 766 N N . ASN A 1 93 ? 42.549 30.670 12.457 1.00 11.17 92 ASN A N 1
ATOM 767 C CA . ASN A 1 93 ? 43.297 30.526 13.698 1.00 11.47 92 ASN A CA 1
ATOM 768 C C . ASN A 1 93 ? 44.676 29.903 13.504 1.00 13.13 92 ASN A C 1
ATOM 769 O O . ASN A 1 93 ? 45.496 29.951 14.448 1.00 15.49 92 ASN A O 1
ATOM 774 N N . GLU A 1 94 ? 44.935 29.301 12.340 1.00 11.14 93 GLU A N 1
ATOM 775 C CA . GLU A 1 94 ? 46.270 28.734 12.043 1.00 10.55 93 GLU A CA 1
ATOM 776 C C . GLU A 1 94 ? 46.959 29.768 11.152 1.00 11.22 93 GLU A C 1
ATOM 777 O O . GLU A 1 94 ? 46.758 29.794 9.938 1.00 10.25 93 GLU A O 1
ATOM 783 N N . LYS A 1 95 ? 47.712 30.674 11.771 1.00 13.31 94 LYS A N 1
ATOM 784 C CA . LYS A 1 95 ? 48.139 31.873 11.058 1.00 15.49 94 LYS A CA 1
ATOM 785 C C . LYS A 1 95 ? 49.218 31.611 10.016 1.00 14.38 94 LYS A C 1
ATOM 786 O O . LYS A 1 95 ? 49.115 32.106 8.898 1.00 15.42 94 LYS A O 1
ATOM 792 N N . ASP A 1 96 ? 50.210 30.764 10.311 1.00 14.66 95 ASP A N 1
ATOM 793 C CA . ASP A 1 96 ? 51.319 30.583 9.352 1.00 16.99 95 ASP A CA 1
ATOM 794 C C . ASP A 1 96 ? 50.860 29.960 8.032 1.00 16.16 95 ASP A C 1
ATOM 795 O O . ASP A 1 96 ? 51.295 30.357 6.958 1.00 17.25 95 ASP A O 1
ATOM 800 N N . LYS A 1 97 ? 49.947 28.993 8.118 1.00 12.29 96 LYS A N 1
ATOM 801 C CA . LYS A 1 97 ? 49.418 28.343 6.959 1.00 11.64 96 LYS A CA 1
ATOM 802 C C . LYS A 1 97 ? 48.118 28.960 6.448 1.00 9.50 96 LYS A C 1
ATOM 803 O O . LYS A 1 97 ? 47.561 28.459 5.468 1.00 10.61 96 LYS A O 1
ATOM 809 N N . HIS A 1 98 ? 47.604 29.985 7.138 1.00 10.29 97 HIS A N 1
ATOM 810 C CA . HIS A 1 98 ? 46.407 30.696 6.717 1.00 10.15 97 HIS A CA 1
ATOM 811 C C . HIS A 1 98 ? 45.229 29.744 6.572 1.00 9.99 97 HIS A C 1
ATOM 812 O O . HIS A 1 98 ? 44.527 29.737 5.548 1.00 9.60 97 HIS A O 1
ATOM 819 N N . ASN A 1 99 ? 44.988 28.952 7.626 1.00 8.32 98 ASN A N 1
ATOM 820 C CA . ASN A 1 99 ? 43.878 28.042 7.678 1.00 8.79 98 ASN A CA 1
ATOM 821 C C . ASN A 1 99 ? 42.992 28.287 8.876 1.00 8.77 98 ASN A C 1
ATOM 822 O O . ASN A 1 99 ? 43.475 28.726 9.919 1.00 9.20 98 ASN A O 1
ATOM 827 N N . HIS A 1 100 ? 41.719 27.895 8.758 1.00 7.99 99 HIS A N 1
ATOM 828 C CA . HIS A 1 100 ? 40.914 27.545 9.918 1.00 7.33 99 HIS A CA 1
ATOM 829 C C . HIS A 1 100 ? 41.316 26.136 10.336 1.00 7.62 99 HIS A C 1
ATOM 830 O O . HIS A 1 100 ? 41.534 25.285 9.476 1.00 8.30 99 HIS A O 1
ATOM 837 N N . LEU A 1 101 ? 41.370 25.891 11.632 1.00 8.36 100 LEU A N 1
ATOM 838 C CA . LEU A 1 101 ? 41.796 24.603 12.176 1.00 7.57 100 LEU A CA 1
ATOM 839 C C . LEU A 1 101 ? 40.938 24.164 13.368 1.00 8.33 100 LEU A C 1
ATOM 840 O O . LEU A 1 101 ? 40.894 24.834 14.385 1.00 8.17 100 LEU A O 1
ATOM 845 N N . HIS A 1 102 ? 40.291 23.013 13.208 1.00 6.85 101 HIS A N 1
ATOM 846 C CA . HIS A 1 102 ? 39.659 22.190 14.274 1.00 5.65 101 HIS A CA 1
ATOM 847 C C . HIS A 1 102 ? 38.307 22.632 14.822 1.00 7.98 101 HIS A C 1
ATOM 848 O O . HIS A 1 102 ? 37.794 22.078 15.802 1.00 7.37 101 HIS A O 1
ATOM 855 N N . GLY A 1 103 ? 37.685 23.638 14.221 1.00 7.27 102 GLY A N 1
ATOM 856 C CA . GLY A 1 103 ? 36.291 23.890 14.447 1.00 7.28 102 GLY A CA 1
ATOM 857 C C . GLY A 1 103 ? 35.924 24.579 15.729 1.00 7.76 102 GLY A C 1
ATOM 858 O O . GLY A 1 103 ? 36.703 25.380 16.273 1.00 8.33 102 GLY A O 1
ATOM 859 N N . PHE A 1 104 ? 34.720 24.286 16.215 1.00 7.61 103 PHE A N 1
ATOM 860 C CA . PHE A 1 104 ? 34.033 25.244 17.091 1.00 7.93 103 PHE A CA 1
ATOM 861 C C . PHE A 1 104 ? 33.847 24.814 18.527 1.00 7.08 103 PHE A C 1
ATOM 862 O O . PHE A 1 104 ? 33.426 25.650 19.347 1.00 10.20 103 PHE A O 1
ATOM 870 N N . LEU A 1 105 ? 34.047 23.517 18.843 1.00 6.97 104 LEU A N 1
ATOM 871 C CA . LEU A 1 105 ? 33.434 22.988 20.052 1.00 7.70 104 LEU A CA 1
ATOM 872 C C . LEU A 1 105 ? 34.369 22.493 21.150 1.00 8.31 104 LEU A C 1
ATOM 873 O O . LEU A 1 105 ? 33.879 22.182 22.234 1.00 9.24 104 LEU A O 1
ATOM 878 N N . TYR A 1 106 ? 35.672 22.395 20.887 1.00 7.87 105 TYR A N 1
ATOM 879 C CA . TYR A 1 106 ? 36.613 21.764 21.837 1.00 7.84 105 TYR A CA 1
ATOM 880 C C . TYR A 1 106 ? 36.930 22.605 23.062 1.00 6.84 105 TYR A C 1
ATOM 881 O O . TYR A 1 106 ? 37.515 22.110 24.027 1.00 8.91 105 TYR A O 1
ATOM 890 N N . HIS A 1 107 ? 36.535 23.875 23.074 1.00 7.92 106 HIS A N 1
ATOM 891 C CA A HIS A 1 107 ? 36.788 24.718 24.236 0.50 9.93 106 HIS A CA 1
ATOM 892 C CA B HIS A 1 107 ? 36.825 24.769 24.180 0.50 10.66 106 HIS A CA 1
ATOM 893 C C . HIS A 1 107 ? 35.571 25.573 24.552 1.00 12.88 106 HIS A C 1
ATOM 894 O O . HIS A 1 107 ? 35.690 26.725 24.949 1.00 16.53 106 HIS A O 1
ATOM 907 N N . GLU A 1 108 ? 34.397 24.973 24.371 1.00 9.32 107 GLU A N 1
ATOM 908 C CA . GLU A 1 108 ? 33.142 25.598 24.795 1.00 9.82 107 GLU A CA 1
ATOM 909 C C . GLU A 1 108 ? 32.479 24.711 25.825 1.00 9.27 107 GLU A C 1
ATOM 910 O O . GLU A 1 108 ? 32.803 23.520 25.968 1.00 9.53 107 GLU A O 1
ATOM 916 N N . LYS A 1 109 ? 31.523 25.283 26.542 1.00 9.85 108 LYS A N 1
ATOM 917 C CA A LYS A 1 109 ? 30.821 24.574 27.602 0.50 10.60 108 LYS A CA 1
ATOM 918 C CA B LYS A 1 109 ? 30.800 24.580 27.598 0.50 10.18 108 LYS A CA 1
ATOM 919 C C . LYS A 1 109 ? 29.665 23.789 27.009 1.00 10.82 108 LYS A C 1
ATOM 920 O O . LYS A 1 109 ? 28.776 24.350 26.348 1.00 12.92 108 LYS A O 1
ATOM 931 N N . TRP A 1 110 ? 29.674 22.485 27.242 1.00 9.00 109 TRP A N 1
ATOM 932 C CA . TRP A 1 110 ? 28.558 21.623 26.891 1.00 8.49 109 TRP A CA 1
ATOM 933 C C . TRP A 1 110 ? 27.726 21.353 28.160 1.00 9.61 109 TRP A C 1
ATOM 934 O O . TRP A 1 110 ? 28.236 21.414 29.292 1.00 11.92 109 TRP A O 1
ATOM 945 N N . ASN A 1 111 ? 26.442 21.082 27.961 1.00 10.17 110 ASN A N 1
ATOM 946 C CA . ASN A 1 111 ? 25.518 20.754 29.043 1.00 10.62 110 ASN A CA 1
ATOM 947 C C . ASN A 1 111 ? 25.450 19.249 29.233 1.00 11.22 110 ASN A C 1
ATOM 948 O O . ASN A 1 111 ? 25.500 18.484 28.275 1.00 11.58 110 ASN A O 1
ATOM 953 N N . VAL A 1 112 ? 25.289 18.796 30.468 1.00 10.55 111 VAL A N 1
ATOM 954 C CA . VAL A 1 112 ? 25.007 17.382 30.735 1.00 8.45 111 VAL A CA 1
ATOM 955 C C . VAL A 1 112 ? 23.506 17.189 30.652 1.00 11.25 111 VAL A C 1
ATOM 956 O O . VAL A 1 112 ? 22.758 17.857 31.400 1.00 14.19 111 VAL A O 1
ATOM 960 N N . VAL A 1 113 ? 23.054 16.288 29.778 1.00 10.13 112 VAL A N 1
ATOM 961 C CA . VAL A 1 113 ? 21.614 16.084 29.515 1.00 9.99 112 VAL A CA 1
ATOM 962 C C . VAL A 1 113 ? 21.078 14.717 29.918 1.00 11.58 112 VAL A C 1
ATOM 963 O O . VAL A 1 113 ? 19.868 14.554 30.051 1.00 12.33 112 VAL A O 1
ATOM 967 N N . THR A 1 114 ? 21.963 13.738 30.148 1.00 8.72 113 THR A N 1
ATOM 968 C CA . THR A 1 114 ? 21.580 12.387 30.569 1.00 11.61 113 THR A CA 1
ATOM 969 C C . THR A 1 114 ? 22.631 11.795 31.494 1.00 10.68 113 THR A C 1
ATOM 970 O O . THR A 1 114 ? 23.813 11.859 31.198 1.00 9.60 113 THR A O 1
ATOM 974 N N . THR A 1 115 ? 22.175 11.205 32.600 1.00 9.63 114 THR A N 1
ATOM 975 C CA . THR A 1 115 ? 23.008 10.322 33.400 1.00 9.40 114 THR A CA 1
ATOM 976 C C . THR A 1 115 ? 22.127 9.118 33.773 1.00 11.95 114 THR A C 1
ATOM 977 O O . THR A 1 115 ? 21.090 9.278 34.458 1.00 14.87 114 THR A O 1
ATOM 981 N N . LYS A 1 116 ? 22.523 7.932 33.358 1.00 10.29 115 LYS A N 1
ATOM 982 C CA . LYS A 1 116 ? 21.720 6.719 33.525 1.00 11.66 115 LYS A CA 1
ATOM 983 C C . LYS A 1 116 ? 22.640 5.536 33.736 1.00 10.67 115 LYS A C 1
ATOM 984 O O . LYS A 1 116 ? 23.710 5.427 33.110 1.00 11.28 115 LYS A O 1
ATOM 990 N N . GLN A 1 117 ? 22.252 4.634 34.626 1.00 9.46 116 GLN A N 1
ATOM 991 C CA . GLN A 1 117 ? 22.954 3.391 34.883 1.00 10.58 116 GLN A CA 1
ATOM 992 C C . GLN A 1 117 ? 21.991 2.245 34.854 1.00 12.99 116 GLN A C 1
ATOM 993 O O . GLN A 1 117 ? 20.916 2.304 35.447 1.00 11.37 116 GLN A O 1
ATOM 999 N N . THR A 1 118 ? 22.389 1.152 34.214 1.00 16.00 117 THR A N 1
ATOM 1000 C CA . THR A 1 118 ? 21.652 -0.088 34.319 1.00 20.70 117 THR A CA 1
ATOM 1001 C C . THR A 1 118 ? 22.644 -1.241 34.469 1.00 25.94 117 THR A C 1
ATOM 1002 O O . THR A 1 118 ? 23.874 -1.038 34.467 1.00 26.80 117 THR A O 1
ATOM 1006 N N . ASP A 1 119 ? 22.128 -2.457 34.582 1.00 28.74 118 ASP A N 1
ATOM 1007 C CA . ASP A 1 119 ? 23.018 -3.627 34.500 1.00 31.42 118 ASP A CA 1
ATOM 1008 C C . ASP A 1 119 ? 23.684 -3.779 33.117 1.00 33.31 118 ASP A C 1
ATOM 1009 O O . ASP A 1 119 ? 24.654 -4.530 33.005 1.00 37.82 118 ASP A O 1
ATOM 1014 N N . GLU A 1 120 ? 23.174 -3.084 32.083 1.00 33.35 119 GLU A N 1
ATOM 1015 C CA A GLU A 1 120 ? 23.708 -3.201 30.713 0.50 33.46 119 GLU A CA 1
ATOM 1016 C CA B GLU A 1 120 ? 23.704 -3.199 30.708 0.50 33.25 119 GLU A CA 1
ATOM 1017 C C . GLU A 1 120 ? 24.721 -2.116 30.328 1.00 33.98 119 GLU A C 1
ATOM 1018 O O . GLU A 1 120 ? 25.622 -2.383 29.533 1.00 36.70 119 GLU A O 1
ATOM 1029 N N . GLY A 1 121 ? 24.576 -0.895 30.862 1.00 28.40 120 GLY A N 1
ATOM 1030 C CA . GLY A 1 121 ? 25.538 0.190 30.552 1.00 23.52 120 GLY A CA 1
ATOM 1031 C C . GLY A 1 121 ? 25.452 1.421 31.447 1.00 19.06 120 GLY A C 1
ATOM 1032 O O . GLY A 1 121 ? 24.401 1.684 32.016 1.00 21.16 120 GLY A O 1
ATOM 1033 N N . VAL A 1 122 ? 26.573 2.126 31.643 1.00 11.27 121 VAL A N 1
ATOM 1034 C CA A VAL A 1 122 ? 26.603 3.421 32.297 0.60 10.88 121 VAL A CA 1
ATOM 1035 C CA B VAL A 1 122 ? 26.541 3.440 32.295 0.40 12.69 121 VAL A CA 1
ATOM 1036 C C . VAL A 1 122 ? 26.627 4.482 31.185 1.00 11.90 121 VAL A C 1
ATOM 1037 O O . VAL A 1 122 ? 27.515 4.422 30.301 1.00 12.18 121 VAL A O 1
ATOM 1044 N N . ILE A 1 123 ? 25.685 5.423 31.204 1.00 9.53 122 ILE A N 1
ATOM 1045 C CA . ILE A 1 123 ? 25.502 6.346 30.117 1.00 9.99 122 ILE A CA 1
ATOM 1046 C C . ILE A 1 123 ? 25.553 7.769 30.606 1.00 9.69 122 ILE A C 1
ATOM 1047 O O . ILE A 1 123 ? 24.850 8.142 31.571 1.00 10.26 122 ILE A O 1
ATOM 1052 N N . VAL A 1 124 ? 26.360 8.577 29.946 1.00 7.44 123 VAL A N 1
ATOM 1053 C CA . VAL A 1 124 ? 26.433 10.019 30.151 1.00 7.06 123 VAL A CA 1
ATOM 1054 C C . VAL A 1 124 ? 26.241 10.649 28.784 1.00 7.61 123 VAL A C 1
ATOM 1055 O O . VAL A 1 124 ? 26.932 10.270 27.828 1.00 8.45 123 VAL A O 1
ATOM 1059 N N . GLU A 1 125 ? 25.322 11.613 28.686 1.00 8.29 124 GLU A N 1
ATOM 1060 C CA . GLU A 1 125 ? 25.170 12.421 27.466 1.00 7.27 124 GLU A CA 1
ATOM 1061 C C . GLU A 1 125 ? 25.405 13.879 27.758 1.00 7.92 124 GLU A C 1
ATOM 1062 O O . GLU A 1 125 ? 24.930 14.418 28.764 1.00 8.54 124 GLU A O 1
ATOM 1068 N N . THR A 1 126 ? 26.109 14.502 26.824 1.00 7.64 125 THR A N 1
ATOM 1069 C CA . THR A 1 126 ? 26.354 15.934 26.851 1.00 6.91 125 THR A CA 1
ATOM 1070 C C . THR A 1 126 ? 25.841 16.531 25.543 1.00 8.77 125 THR A C 1
ATOM 1071 O O . THR A 1 126 ? 25.647 15.814 24.572 1.00 8.40 125 THR A O 1
ATOM 1075 N N . GLU A 1 127 ? 25.584 17.825 25.538 1.00 8.78 126 GLU A N 1
ATOM 1076 C CA . GLU A 1 127 ? 25.022 18.489 24.376 1.00 9.88 126 GLU A CA 1
ATOM 1077 C C . GLU A 1 127 ? 25.407 19.934 24.300 1.00 9.41 126 GLU A C 1
ATOM 1078 O O . GLU A 1 127 ? 25.545 20.613 25.339 1.00 9.00 126 GLU A O 1
ATOM 1084 N N . ILE A 1 128 ? 25.577 20.418 23.063 1.00 8.84 127 ILE A N 1
ATOM 1085 C CA . ILE A 1 128 ? 25.785 21.822 22.816 1.00 8.70 127 ILE A CA 1
ATOM 1086 C C . ILE A 1 128 ? 24.969 22.254 21.607 1.00 8.69 127 ILE A C 1
ATOM 1087 O O . ILE A 1 128 ? 24.907 21.558 20.586 1.00 10.68 127 ILE A 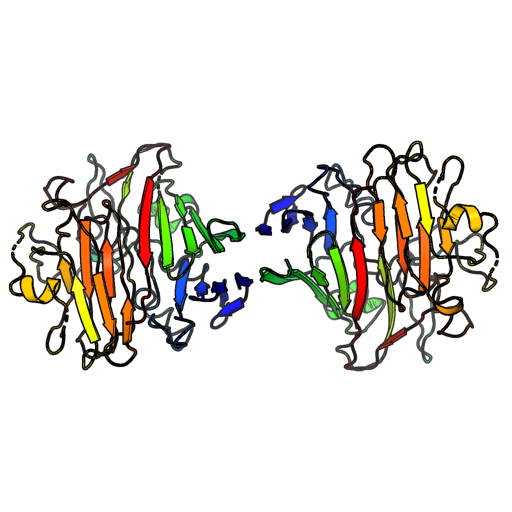O 1
ATOM 1092 N N . ASP A 1 129 ? 24.350 23.435 21.741 1.00 9.40 128 ASP A N 1
ATOM 1093 C CA . ASP A 1 129 ? 23.514 24.020 20.696 1.00 11.68 128 ASP A CA 1
ATOM 1094 C C . ASP A 1 129 ? 24.284 25.214 20.160 1.00 10.60 128 ASP A C 1
ATOM 1095 O O . ASP A 1 129 ? 24.513 26.209 20.855 1.00 10.82 128 ASP A O 1
ATOM 1100 N N . LEU A 1 130 ? 24.747 25.089 18.914 1.00 10.10 129 LEU A N 1
ATOM 1101 C CA . LEU A 1 130 ? 25.587 26.119 18.302 1.00 10.34 129 LEU A CA 1
ATOM 1102 C C . LEU A 1 130 ? 24.862 27.438 18.108 1.00 13.01 129 LEU A C 1
ATOM 1103 O O . LEU A 1 130 ? 25.540 28.457 17.945 1.00 12.24 129 LEU A O 1
ATOM 1108 N N . SER A 1 131 ? 23.530 27.430 18.093 1.00 12.79 130 SER A N 1
ATOM 1109 C CA . SER A 1 131 ? 22.791 28.706 18.024 1.00 11.95 130 SER A CA 1
ATOM 1110 C C . SER A 1 131 ? 22.979 29.561 19.272 1.00 13.42 130 SER A C 1
ATOM 1111 O O . SER A 1 131 ? 22.697 30.785 19.240 1.00 16.12 130 SER A O 1
ATOM 1114 N N . GLU A 1 132 ? 23.485 28.972 20.358 1.00 13.96 131 GLU A N 1
ATOM 1115 C CA . GLU A 1 132 ? 23.739 29.675 21.621 1.00 14.07 131 GLU A CA 1
ATOM 1116 C C . GLU A 1 132 ? 25.152 30.213 21.733 1.00 16.07 131 GLU A C 1
ATOM 1117 O O . GLU A 1 132 ? 25.523 30.721 22.786 1.00 17.65 131 GLU A O 1
ATOM 1123 N N . LEU A 1 133 ? 25.937 30.096 20.650 1.00 14.35 132 LEU A N 1
ATOM 1124 C CA . LEU A 1 133 ? 27.317 30.541 20.596 1.00 13.77 132 LEU A CA 1
ATOM 1125 C C . LEU A 1 133 ? 27.410 31.671 19.551 1.00 15.18 132 LEU A C 1
ATOM 1126 O O . LEU A 1 133 ? 27.530 31.424 18.380 1.00 13.25 132 LEU A O 1
ATOM 1131 N N . PRO A 1 134 ? 27.318 32.929 19.976 1.00 15.15 133 PRO A N 1
ATOM 1132 C CA . PRO A 1 134 ? 27.205 34.011 18.997 1.00 13.81 133 PRO A CA 1
ATOM 1133 C C . PRO A 1 134 ? 28.390 34.103 18.042 1.00 12.83 133 PRO A C 1
ATOM 1134 O O . PRO A 1 134 ? 28.194 34.385 16.854 1.00 14.85 133 PRO A O 1
ATOM 1138 N N . HIS A 1 135 ? 29.608 33.865 18.539 1.00 13.80 134 HIS A N 1
ATOM 1139 C CA . HIS A 1 135 ? 30.769 33.980 17.649 1.00 15.41 134 HIS A CA 1
ATOM 1140 C C . HIS A 1 135 ? 30.811 32.845 16.634 1.00 13.66 134 HIS A C 1
ATOM 1141 O O . HIS A 1 135 ? 31.224 33.052 15.473 1.00 14.20 134 HIS A O 1
ATOM 1148 N N . VAL A 1 136 ? 30.326 31.669 17.029 1.00 12.48 135 VAL A N 1
ATOM 1149 C CA . VAL A 1 136 ? 30.157 30.575 16.051 1.00 12.37 135 VAL A CA 1
ATOM 1150 C C . VAL A 1 136 ? 29.106 30.908 15.015 1.00 11.48 135 VAL A C 1
ATOM 1151 O O . VAL A 1 136 ? 29.305 30.643 13.827 1.00 11.33 135 VAL A O 1
ATOM 1155 N N . GLN A 1 137 ? 28.014 31.576 15.429 1.00 12.40 136 GLN A N 1
ATOM 1156 C CA . GLN A 1 137 ? 26.929 31.871 14.503 1.00 13.84 136 GLN A CA 1
ATOM 1157 C C . GLN A 1 137 ? 27.386 32.863 13.452 1.00 13.99 136 GLN A C 1
ATOM 1158 O O . GLN A 1 137 ? 26.903 32.840 12.317 1.00 14.49 136 GLN A O 1
ATOM 1164 N N . LYS A 1 138 ? 28.345 33.716 13.813 1.00 14.48 137 LYS A N 1
ATOM 1165 C CA . LYS A 1 138 ? 28.901 34.639 12.834 1.00 14.72 137 LYS A CA 1
ATOM 1166 C C . LYS A 1 138 ? 29.553 33.917 11.646 1.00 15.12 137 LYS A C 1
ATOM 1167 O O . LYS A 1 138 ? 29.480 34.381 10.493 1.00 17.37 137 LYS A O 1
ATOM 1173 N N . GLN A 1 139 ? 30.151 32.767 11.937 1.00 11.92 138 GLN A N 1
ATOM 1174 C CA . GLN A 1 139 ? 30.911 31.971 10.968 1.00 11.45 138 GLN A CA 1
ATOM 1175 C C . GLN A 1 139 ? 30.045 30.920 10.291 1.00 10.63 138 GLN A C 1
ATOM 1176 O O . GLN A 1 139 ? 30.243 30.585 9.140 1.00 12.35 138 GLN A O 1
ATOM 1182 N N . PHE A 1 140 ? 29.126 30.358 11.064 1.00 12.14 139 PHE A N 1
ATOM 1183 C CA . PHE A 1 140 ? 28.344 29.160 10.664 1.00 11.49 139 PHE A CA 1
ATOM 1184 C C . PHE A 1 140 ? 26.932 29.361 11.152 1.00 11.92 139 PHE A C 1
ATOM 1185 O O . PHE A 1 140 ? 26.560 28.871 12.235 1.00 12.02 139 PHE A O 1
ATOM 1193 N N . PRO A 1 141 ? 26.132 30.112 10.378 1.00 12.34 140 PRO A N 1
ATOM 1194 C CA . PRO A 1 141 ? 24.857 30.584 10.911 1.00 11.88 140 PRO A CA 1
ATOM 1195 C C . PRO A 1 141 ? 23.733 29.542 10.735 1.00 12.32 140 PRO A C 1
ATOM 1196 O O . PRO A 1 141 ? 22.763 29.726 9.982 1.00 13.07 140 PRO A O 1
ATOM 1200 N N . HIS A 1 142 ? 23.877 28.452 11.455 1.00 11.63 141 HIS A N 1
ATOM 1201 C CA . HIS A 1 142 ? 22.975 27.335 11.378 1.00 11.91 141 HIS A CA 1
ATOM 1202 C C . HIS A 1 142 ? 22.637 26.875 12.770 1.00 12.46 141 HIS A C 1
ATOM 1203 O O . HIS A 1 142 ? 23.475 26.961 13.702 1.00 12.12 141 HIS A O 1
ATOM 1210 N N . HIS A 1 143 ? 21.431 26.338 12.910 1.00 12.97 142 HIS A N 1
ATOM 1211 C CA . HIS A 1 143 ? 20.995 25.773 14.181 1.00 12.85 142 HIS A CA 1
ATOM 1212 C C . HIS A 1 143 ? 21.382 24.296 14.297 1.00 12.52 142 HIS A C 1
ATOM 1213 O O . HIS A 1 143 ? 20.522 23.400 14.284 1.00 13.47 142 HIS A O 1
ATOM 1220 N N . ALA A 1 144 ? 22.685 24.076 14.385 1.00 11.38 143 ALA A N 1
ATOM 1221 C CA . ALA A 1 144 ? 23.252 22.766 14.600 1.00 9.74 143 ALA A CA 1
ATOM 1222 C C . ALA A 1 144 ? 23.294 22.483 16.099 1.00 10.54 143 ALA A C 1
ATOM 1223 O O . ALA A 1 144 ? 23.631 23.361 16.885 1.00 10.66 143 ALA A O 1
ATOM 1225 N N . VAL A 1 145 ? 22.972 21.239 16.447 1.00 9.96 144 VAL A N 1
ATOM 1226 C CA . VAL A 1 145 ? 23.069 20.750 17.813 1.00 9.85 144 VAL A CA 1
ATOM 1227 C C . VAL A 1 145 ? 23.819 19.417 17.760 1.00 10.15 144 VAL A C 1
ATOM 1228 O O . VAL A 1 145 ? 23.520 18.558 16.924 1.00 10.98 144 VAL A O 1
ATOM 1232 N N . VAL A 1 146 ? 24.774 19.255 18.680 1.00 9.37 145 VAL A N 1
ATOM 1233 C CA . VAL A 1 146 ? 25.568 18.046 18.791 1.00 7.77 145 VAL A CA 1
ATOM 1234 C C . VAL A 1 146 ? 25.381 17.460 20.183 1.00 8.79 145 VAL A C 1
ATOM 1235 O O . VAL A 1 146 ? 25.513 18.156 21.191 1.00 9.16 145 VAL A O 1
ATOM 1239 N N . ARG A 1 147 ? 25.017 16.193 20.207 1.00 8.75 146 ARG A N 1
ATOM 1240 C CA . ARG A 1 147 ? 24.868 15.461 21.464 1.00 8.26 146 ARG A CA 1
ATOM 1241 C C . ARG A 1 147 ? 25.866 14.286 21.444 1.00 8.92 146 ARG A C 1
ATOM 1242 O O . ARG A 1 147 ? 25.876 13.471 20.489 1.00 10.19 146 ARG A O 1
ATOM 1258 N N . THR A 1 149 ? 26.952 10.799 23.235 1.00 7.01 148 THR A N 1
ATOM 1259 C CA . THR A 1 149 ? 26.495 9.677 24.078 1.00 8.03 148 THR A CA 1
ATOM 1260 C C . THR A 1 149 ? 27.682 8.800 24.409 1.00 8.30 148 THR A C 1
ATOM 1261 O O . THR A 1 149 ? 28.300 8.187 23.520 1.00 8.38 148 THR A O 1
ATOM 1265 N N . TYR A 1 150 ? 28.069 8.779 25.695 1.00 7.93 149 TYR A N 1
ATOM 1266 C CA . TYR A 1 150 ? 29.158 7.964 26.199 1.00 8.30 149 TYR A CA 1
ATOM 1267 C C . TYR A 1 150 ? 28.538 6.806 26.957 1.00 8.92 149 TYR A C 1
ATOM 1268 O O . TYR A 1 150 ? 27.765 7.024 27.904 1.00 10.25 149 TYR A O 1
ATOM 1277 N N . THR A 1 151 ? 28.856 5.573 26.581 1.00 8.24 150 THR A N 1
ATOM 1278 C CA . THR A 1 151 ? 28.315 4.395 27.236 1.00 8.53 150 THR A CA 1
ATOM 1279 C C . THR A 1 151 ? 29.428 3.445 27.562 1.00 8.78 150 THR A C 1
ATOM 1280 O O . THR A 1 151 ? 30.193 3.045 26.694 1.00 10.85 150 THR A O 1
ATOM 1284 N N . ILE A 1 152 ? 29.577 3.113 28.839 1.00 7.82 151 ILE A N 1
ATOM 1285 C CA . ILE A 1 152 ? 30.540 2.110 29.260 1.00 8.60 151 ILE A CA 1
ATOM 1286 C C . ILE A 1 152 ? 29.770 0.820 29.489 1.00 10.15 151 ILE A C 1
ATOM 1287 O O . ILE A 1 152 ? 28.852 0.771 30.322 1.00 10.43 151 ILE A O 1
ATOM 1292 N N . LYS A 1 153 ? 30.149 -0.221 28.752 1.00 9.46 152 LYS A N 1
ATOM 1293 C CA A LYS A 1 153 ? 29.528 -1.548 28.814 0.50 11.99 152 LYS A CA 1
ATOM 1294 C CA B LYS A 1 153 ? 29.529 -1.519 28.849 0.50 10.77 152 LYS A CA 1
ATOM 1295 C C . LYS A 1 153 ? 30.660 -2.549 28.733 1.00 10.85 152 LYS A C 1
ATOM 1296 O O . LYS A 1 153 ? 31.438 -2.504 27.767 1.00 10.57 152 LYS A O 1
ATOM 1307 N N . GLU A 1 154 ? 30.779 -3.452 29.703 1.00 12.12 153 GLU A N 1
ATOM 1308 C CA A GLU A 1 154 ? 31.904 -4.382 29.733 0.60 12.84 153 GLU A CA 1
ATOM 1309 C CA B GLU A 1 154 ? 31.903 -4.384 29.753 0.40 12.84 153 GLU A CA 1
ATOM 1310 C C . GLU A 1 154 ? 33.221 -3.609 29.577 1.00 11.83 153 GLU A C 1
ATOM 1311 O O . GLU A 1 154 ? 33.454 -2.655 30.297 1.00 11.40 153 GLU A O 1
ATOM 1322 N N . ASN A 1 155 ? 34.049 -3.992 28.612 1.00 11.26 154 ASN A N 1
ATOM 1323 C CA . ASN A 1 155 ? 35.362 -3.410 28.440 1.00 10.77 154 ASN A CA 1
ATOM 1324 C C . ASN A 1 155 ? 35.434 -2.385 27.324 1.00 9.03 154 ASN A C 1
ATOM 1325 O O . ASN A 1 155 ? 36.513 -2.133 26.777 1.00 9.43 154 ASN A O 1
ATOM 1330 N N . THR A 1 156 ? 34.311 -1.762 27.017 1.00 8.69 155 THR A N 1
ATOM 1331 C CA . THR A 1 156 ? 34.212 -0.788 25.933 1.00 8.86 155 THR A CA 1
ATOM 1332 C C . THR A 1 156 ? 33.611 0.515 26.396 1.00 7.90 155 THR A C 1
ATOM 1333 O O . THR A 1 156 ? 32.595 0.522 27.091 1.00 9.29 155 THR A O 1
ATOM 1337 N N . LEU A 1 157 ? 34.206 1.619 25.922 1.00 7.16 156 LEU A N 1
ATOM 1338 C CA . LEU A 1 157 ? 33.588 2.962 25.919 1.00 7.81 156 LEU A CA 1
ATOM 1339 C C . LEU A 1 157 ? 33.048 3.196 24.528 1.00 7.62 156 LEU A C 1
ATOM 1340 O O . LEU A 1 157 ? 33.837 3.331 23.584 1.00 8.16 156 LEU A O 1
ATOM 1345 N N . PHE A 1 158 ? 31.741 3.258 24.390 1.00 7.56 157 PHE A N 1
ATOM 1346 C CA . PHE A 1 158 ? 31.077 3.729 23.184 1.00 7.26 157 PHE A CA 1
ATOM 1347 C C . PHE A 1 158 ? 30.969 5.249 23.222 1.00 8.46 157 PHE A C 1
ATOM 1348 O O . PHE A 1 158 ? 30.612 5.858 24.244 1.00 9.98 157 PHE A O 1
ATOM 1356 N N . LYS A 1 159 ? 31.282 5.892 22.091 1.00 7.07 158 LYS A N 1
ATOM 1357 C CA . LYS A 1 159 ? 31.363 7.331 22.011 1.00 8.29 158 LYS A CA 1
ATOM 1358 C C . LYS A 1 159 ? 30.644 7.721 20.713 1.00 6.95 158 LYS A C 1
ATOM 1359 O O . LYS A 1 159 ? 31.213 7.579 19.627 1.00 8.57 158 LYS A O 1
ATOM 1365 N N . HIS A 1 160 ? 29.399 8.159 20.827 1.00 7.84 159 HIS A N 1
ATOM 1366 C CA . HIS A 1 160 ? 28.543 8.416 19.681 1.00 8.05 159 HIS A CA 1
ATOM 1367 C C . HIS A 1 160 ? 28.248 9.887 19.602 1.00 8.73 159 HIS A C 1
ATOM 1368 O O . HIS A 1 160 ? 28.030 10.540 20.633 1.00 11.11 159 HIS A O 1
ATOM 1375 N N . ALA A 1 161 ? 28.301 10.439 18.398 1.00 7.40 160 ALA A N 1
ATOM 1376 C CA . ALA A 1 161 ? 27.954 11.834 18.184 1.00 6.91 160 ALA A CA 1
ATOM 1377 C C . ALA A 1 161 ? 26.695 11.914 17.349 1.00 8.00 160 ALA A C 1
ATOM 1378 O O . ALA A 1 161 ? 26.644 11.353 16.237 1.00 9.80 160 ALA A O 1
ATOM 1380 N N . THR A 1 162 ? 25.667 12.575 17.875 1.00 8.10 161 THR A N 1
ATOM 1381 C CA . THR A 1 162 ? 24.432 12.834 17.150 1.00 8.07 161 THR A CA 1
ATOM 1382 C C . THR A 1 162 ? 24.394 14.292 16.776 1.00 7.93 161 THR A C 1
ATOM 1383 O O . THR A 1 162 ? 24.373 15.186 17.637 1.00 9.20 161 THR A O 1
ATOM 1387 N N . VAL A 1 163 ? 24.417 14.522 15.459 1.00 8.11 162 VAL A N 1
ATOM 1388 C CA . VAL A 1 163 ? 24.392 15.854 14.883 1.00 8.81 162 VAL A CA 1
ATOM 1389 C C . VAL A 1 163 ? 22.998 16.117 14.336 1.00 8.43 162 VAL A C 1
ATOM 1390 O O . VAL A 1 163 ? 22.458 15.296 13.611 1.00 10.33 162 VAL A O 1
ATOM 1402 N N . ASN A 1 165 ? 20.045 19.030 12.782 1.00 9.91 164 ASN A N 1
ATOM 1403 C CA . ASN A 1 165 ? 19.734 20.318 12.165 1.00 12.08 164 ASN A CA 1
ATOM 1404 C C . ASN A 1 165 ? 18.355 20.767 12.619 1.00 11.46 164 ASN A C 1
ATOM 1405 O O . ASN A 1 165 ? 17.340 20.267 12.110 1.00 12.02 164 ASN A O 1
ATOM 1410 N N . LYS A 1 166 ? 18.343 21.677 13.587 1.00 12.44 165 LYS A N 1
ATOM 1411 C CA . LYS A 1 166 ? 17.086 22.223 14.135 1.00 13.41 165 LYS A CA 1
ATOM 1412 C C . LYS A 1 166 ? 16.674 23.506 13.442 1.00 14.88 165 LYS A C 1
ATOM 1413 O O . LYS A 1 166 ? 15.763 24.182 13.914 1.00 17.72 165 LYS A O 1
ATOM 1419 N N . GLY A 1 167 ? 17.349 23.866 12.348 1.00 13.67 166 GLY A N 1
ATOM 1420 C CA . GLY A 1 167 ? 17.076 25.110 11.647 1.00 15.94 166 GLY A CA 1
ATOM 1421 C C . GLY A 1 167 ? 16.327 24.913 10.354 1.00 16.37 166 GLY A C 1
ATOM 1422 O O . GLY A 1 167 ? 15.805 23.823 10.078 1.00 16.81 166 GLY A O 1
ATOM 1423 N N . LYS A 1 168 ? 16.333 25.976 9.551 1.00 17.23 167 LYS A N 1
ATOM 1424 C CA . LYS A 1 168 ? 15.474 26.046 8.370 1.00 19.07 167 LYS A CA 1
ATOM 1425 C C . LYS A 1 168 ? 16.218 25.884 7.057 1.00 20.03 167 LYS A C 1
ATOM 1426 O O . LYS A 1 168 ? 15.593 25.869 5.984 1.00 21.70 167 LYS A O 1
ATOM 1432 N N . GLU A 1 169 ? 17.535 25.737 7.119 1.00 15.27 168 GLU A N 1
ATOM 1433 C CA . GLU A 1 169 ? 18.330 25.485 5.917 1.00 14.64 168 GLU A CA 1
ATOM 1434 C C . GLU A 1 169 ? 19.305 24.346 6.154 1.00 15.09 168 GLU A C 1
ATOM 1435 O O . GLU A 1 169 ? 19.722 24.094 7.293 1.00 13.35 168 GLU A O 1
ATOM 1441 N N . ALA A 1 170 ? 19.677 23.697 5.071 1.00 12.55 169 ALA A N 1
ATOM 1442 C CA . ALA A 1 170 ? 20.646 22.619 5.121 1.00 14.24 169 ALA A CA 1
ATOM 1443 C C . ALA A 1 170 ? 22.029 23.154 5.448 1.00 11.74 169 ALA A C 1
ATOM 1444 O O . ALA A 1 170 ? 22.356 24.315 5.181 1.00 13.19 169 ALA A O 1
ATOM 1446 N N . PHE A 1 171 ? 22.873 22.304 6.037 1.00 9.90 170 PHE A N 1
ATOM 1447 C CA . PHE A 1 171 ? 24.271 22.637 6.239 1.00 8.62 170 PHE A CA 1
ATOM 1448 C C . PHE A 1 171 ? 25.176 21.429 6.037 1.00 9.57 170 PHE A C 1
ATOM 1449 O O . PHE A 1 171 ? 24.763 20.270 6.271 1.00 9.50 170 PHE A O 1
ATOM 1457 N N . PRO A 1 172 ? 26.399 21.690 5.585 1.00 9.49 171 PRO A N 1
ATOM 1458 C CA . PRO A 1 172 ? 27.411 20.648 5.477 1.00 9.51 171 PRO A CA 1
ATOM 1459 C C . PRO A 1 172 ? 28.087 20.470 6.839 1.00 7.99 171 PRO A C 1
ATOM 1460 O O . PRO A 1 172 ? 28.175 21.419 7.615 1.00 9.26 171 PRO A O 1
ATOM 1464 N N . TRP A 1 173 ? 28.558 19.271 7.130 1.00 9.00 172 TRP A N 1
ATOM 1465 C CA . TRP A 1 173 ? 29.222 19.042 8.397 1.00 8.23 172 TRP A CA 1
ATOM 1466 C C . TRP A 1 173 ? 30.164 17.849 8.313 1.00 8.11 172 TRP A C 1
ATOM 1467 O O . TRP A 1 173 ? 30.013 16.957 7.481 1.00 9.01 172 TRP A O 1
ATOM 1478 N N . GLY A 1 174 ? 31.083 17.826 9.260 1.00 7.70 173 GLY A N 1
ATOM 1479 C CA . GLY A 1 174 ? 31.897 16.663 9.579 1.00 6.24 173 GLY A CA 1
ATOM 1480 C C . GLY A 1 174 ? 32.316 16.741 11.036 1.00 7.38 173 GLY A C 1
ATOM 1481 O O . GLY A 1 174 ? 32.237 17.799 11.680 1.00 6.61 173 GLY A O 1
ATOM 1482 N N . ILE A 1 175 ? 32.752 15.620 11.576 1.00 6.46 174 ILE A N 1
ATOM 1483 C CA . ILE A 1 175 ? 33.244 15.571 12.932 1.00 5.39 174 ILE A CA 1
ATOM 1484 C C . ILE A 1 175 ? 34.438 14.643 12.985 1.00 6.01 174 ILE A C 1
ATOM 1485 O O . ILE A 1 175 ? 34.544 13.683 12.232 1.00 6.80 174 ILE A O 1
ATOM 1490 N N . GLY A 1 176 ? 35.324 14.925 13.921 1.00 5.92 175 GLY A N 1
ATOM 1491 C CA . GLY A 1 176 ? 36.416 14.052 14.267 1.00 6.93 175 GLY A CA 1
ATOM 1492 C C . GLY A 1 176 ? 36.801 14.196 15.695 1.00 6.63 175 GLY A C 1
ATOM 1493 O O . GLY A 1 176 ? 36.246 15.033 16.411 1.00 5.97 175 GLY A O 1
ATOM 1494 N N . TYR A 1 177 ? 37.746 13.366 16.152 1.00 7.04 176 TYR A N 1
ATOM 1495 C CA . TYR A 1 177 ? 38.233 13.434 17.524 1.00 5.96 176 TYR A CA 1
ATOM 1496 C C . TYR A 1 177 ? 39.732 13.475 17.533 1.00 6.78 176 TYR A C 1
ATOM 1497 O O . TYR A 1 177 ? 40.375 12.780 16.752 1.00 7.63 176 TYR A O 1
ATOM 1506 N N . HIS A 1 178 ? 40.298 14.236 18.463 1.00 6.80 177 HIS A N 1
ATOM 1507 C CA . HIS A 1 178 ? 41.745 14.385 18.547 1.00 7.22 177 HIS A CA 1
ATOM 1508 C C . HIS A 1 178 ? 42.296 13.512 19.674 1.00 6.23 177 HIS A C 1
ATOM 1509 O O . HIS A 1 178 ? 43.302 13.854 20.319 1.00 7.60 177 HIS A O 1
ATOM 1516 N N . THR A 1 179 ? 41.671 12.355 19.858 1.00 6.52 178 THR A N 1
ATOM 1517 C CA . THR A 1 179 ? 41.994 11.370 20.883 1.00 6.62 178 THR A CA 1
ATOM 1518 C C . THR A 1 179 ? 43.487 11.219 21.078 1.00 6.92 178 THR A C 1
ATOM 1519 O O . THR A 1 179 ? 44.219 10.836 20.142 1.00 7.17 178 THR A O 1
ATOM 1523 N N . THR A 1 180 ? 43.949 11.502 22.307 1.00 6.54 179 THR A N 1
ATOM 1524 C CA . THR A 1 180 ? 45.359 11.579 22.617 1.00 7.08 179 THR A CA 1
ATOM 1525 C C . THR A 1 180 ? 45.737 10.480 23.626 1.00 6.50 179 THR A C 1
ATOM 1526 O O . THR A 1 180 ? 45.508 10.604 24.850 1.00 8.25 179 THR A O 1
ATOM 1530 N N . PHE A 1 181 ? 46.248 9.359 23.136 1.00 6.96 180 PHE A N 1
ATOM 1531 C CA . PHE A 1 181 ? 46.607 8.218 23.944 1.00 6.77 180 PHE A CA 1
ATOM 1532 C C . PHE A 1 181 ? 48.041 8.308 24.397 1.00 7.24 180 PHE A C 1
ATOM 1533 O O . PHE A 1 181 ? 48.932 8.753 23.662 1.00 7.58 180 PHE A O 1
ATOM 1541 N N . ILE A 1 182 ? 48.302 7.872 25.613 1.00 7.09 181 ILE A N 1
ATOM 1542 C CA . ILE A 1 182 ? 49.670 7.646 26.048 1.00 9.23 181 ILE A CA 1
ATOM 1543 C C . ILE A 1 182 ? 50.304 6.548 25.151 1.00 9.13 181 ILE A C 1
ATOM 1544 O O . ILE A 1 182 ? 49.706 5.533 24.849 1.00 9.19 181 ILE A O 1
ATOM 1549 N N . PHE A 1 183 ? 51.510 6.802 24.685 1.00 8.55 182 PHE A N 1
ATOM 1550 C CA . PHE A 1 183 ? 52.168 5.938 23.709 1.00 9.23 182 PHE A CA 1
ATOM 1551 C C . PHE A 1 183 ? 53.666 5.991 23.896 1.00 10.56 182 PHE A C 1
ATOM 1552 O O . PHE A 1 183 ? 54.342 6.851 23.342 1.00 12.98 182 PHE A O 1
ATOM 1560 N N . PRO A 1 184 ? 54.185 5.043 24.677 1.00 11.55 183 PRO A N 1
ATOM 1561 C CA . PRO A 1 184 ? 55.632 4.921 24.797 1.00 14.94 183 PRO A CA 1
ATOM 1562 C C . PRO A 1 184 ? 56.203 4.225 23.565 1.00 13.03 183 PRO A C 1
ATOM 1563 O O . PRO A 1 184 ? 55.996 3.038 23.363 1.00 13.51 183 PRO A O 1
ATOM 1567 N N . ALA A 1 185 ? 56.854 5.010 22.716 1.00 17.33 184 ALA A N 1
ATOM 1568 C CA . ALA A 1 185 ? 57.220 4.535 21.382 1.00 18.53 184 ALA A CA 1
ATOM 1569 C C . ALA A 1 185 ? 58.278 3.442 21.441 1.00 18.17 184 ALA A C 1
ATOM 1570 O O . ALA A 1 185 ? 58.399 2.660 20.502 1.00 19.39 184 ALA A O 1
ATOM 1572 N N . GLU A 1 186 ? 58.983 3.344 22.559 1.00 18.66 185 GLU A N 1
ATOM 1573 C CA . GLU A 1 186 ? 59.957 2.274 22.739 1.00 21.87 185 GLU A CA 1
ATOM 1574 C C . GLU A 1 186 ? 59.353 0.883 22.992 1.00 21.39 185 GLU A C 1
ATOM 1575 O O . GLU A 1 186 ? 60.049 -0.136 22.803 1.00 22.69 185 GLU A O 1
ATOM 1581 N N A SER A 1 187 ? 58.084 0.819 23.397 0.60 18.16 186 SER A N 1
ATOM 1582 N N B SER A 1 187 ? 58.088 0.825 23.409 0.40 18.72 186 SER A N 1
ATOM 1583 C CA . SER A 1 187 ? 57.468 -0.459 23.752 1.00 18.26 186 SER A CA 1
ATOM 1584 C C A SER A 1 187 ? 55.977 -0.615 23.369 0.60 17.31 186 SER A C 1
ATOM 1585 C C B SER A 1 187 ? 56.149 -0.735 23.011 0.40 16.80 186 SER A C 1
ATOM 1586 O O A SER A 1 187 ? 55.297 -1.507 23.870 0.60 17.35 186 SER A O 1
ATOM 1587 O O B SER A 1 187 ? 55.875 -1.892 22.682 0.40 15.20 186 SER A O 1
ATOM 1590 N N . SER A 1 188 ? 55.426 0.304 22.612 1.00 12.78 187 SER A N 1
ATOM 1591 C CA . SER A 1 188 ? 54.097 0.095 22.082 1.00 11.51 187 SER A CA 1
ATOM 1592 C C . SER A 1 188 ? 54.106 0.050 20.547 1.00 11.62 187 SER A C 1
ATOM 1593 O O . SER A 1 188 ? 55.049 0.568 19.908 1.00 11.03 187 SER A O 1
ATOM 1596 N N . LEU A 1 189 ? 53.066 -0.588 19.976 1.00 10.74 188 LEU A N 1
ATOM 1597 C CA . LEU A 1 189 ? 52.928 -0.718 18.547 1.00 10.65 188 LEU A CA 1
ATOM 1598 C C . LEU A 1 189 ? 51.604 -0.128 18.104 1.00 10.51 188 LEU A C 1
ATOM 1599 O O . LEU A 1 189 ? 50.626 -0.100 18.877 1.00 9.67 188 LEU A O 1
ATOM 1604 N N . PHE A 1 190 ? 51.566 0.291 16.860 1.00 9.21 189 PHE A N 1
ATOM 1605 C CA . PHE A 1 190 ? 50.386 0.934 16.277 1.00 7.38 189 PHE A CA 1
ATOM 1606 C C . PHE A 1 190 ? 49.967 0.251 14.988 1.00 8.95 189 PHE A C 1
ATOM 1607 O O . PHE A 1 190 ? 50.826 -0.047 14.151 1.00 9.08 189 PHE A O 1
ATOM 1615 N N . SER A 1 191 ? 48.669 0.015 14.826 1.00 7.33 190 SER A N 1
ATOM 1616 C CA . SER A 1 191 ? 48.135 -0.447 13.563 1.00 6.79 190 SER A CA 1
ATOM 1617 C C . SER A 1 191 ? 46.882 0.313 13.156 1.00 8.48 190 SER A C 1
ATOM 1618 O O . SER A 1 191 ? 46.206 0.910 13.977 1.00 7.81 190 SER A O 1
ATOM 1621 N N . LEU A 1 192 ? 46.608 0.273 11.856 1.00 8.58 191 LEU A N 1
ATOM 1622 C CA . LEU A 1 192 ? 45.510 1.020 11.276 1.00 8.22 191 LEU A CA 1
ATOM 1623 C C . LEU A 1 192 ? 44.983 0.376 10.034 1.00 7.78 191 LEU A C 1
ATOM 1624 O O . LEU A 1 192 ? 45.765 -0.083 9.212 1.00 8.81 191 LEU A O 1
ATOM 1629 N N . THR A 1 193 ? 43.667 0.379 9.857 1.00 7.61 192 THR A N 1
ATOM 1630 C CA . THR A 1 193 ? 43.032 -0.099 8.623 1.00 7.44 192 THR A CA 1
ATOM 1631 C C . THR A 1 193 ? 43.103 1.000 7.551 1.00 6.50 192 THR A C 1
ATOM 1632 O O . THR A 1 193 ? 42.113 1.692 7.277 1.00 8.24 192 THR A O 1
ATOM 1636 N N . ALA A 1 194 ? 44.261 1.113 6.891 1.00 8.11 193 ALA A N 1
ATOM 1637 C CA . ALA A 1 194 ? 44.446 2.045 5.791 1.00 7.75 193 ALA A CA 1
ATOM 1638 C C . ALA A 1 194 ? 45.508 1.463 4.868 1.00 9.27 193 ALA A C 1
ATOM 1639 O O . ALA A 1 194 ? 46.511 0.874 5.336 1.00 9.12 193 ALA A O 1
ATOM 1641 N N . ASP A 1 195 ? 45.268 1.627 3.568 1.00 8.45 194 ASP A N 1
ATOM 1642 C CA . ASP A 1 195 ? 46.243 1.255 2.528 1.00 10.40 194 ASP A CA 1
ATOM 1643 C C . ASP A 1 195 ? 46.774 2.462 1.779 1.00 9.14 194 ASP A C 1
ATOM 1644 O O . ASP A 1 195 ? 47.872 2.422 1.227 1.00 10.18 194 ASP A O 1
ATOM 1649 N N . GLN A 1 196 ? 45.969 3.515 1.702 1.00 9.20 195 GLN A N 1
ATOM 1650 C CA . GLN A 1 196 ? 46.260 4.722 0.968 1.00 8.74 195 GLN A CA 1
ATOM 1651 C C . GLN A 1 196 ? 46.207 5.909 1.913 1.00 8.80 195 GLN A C 1
ATOM 1652 O O . GLN A 1 196 ? 45.538 5.895 2.946 1.00 8.12 195 GLN A O 1
ATOM 1658 N N . GLN A 1 197 ? 46.851 6.978 1.502 1.00 8.21 196 GLN A N 1
ATOM 1659 C CA . GLN A 1 197 ? 46.799 8.231 2.223 1.00 8.47 196 GLN A CA 1
ATOM 1660 C C . GLN A 1 197 ? 46.711 9.383 1.242 1.00 8.69 196 GLN A C 1
ATOM 1661 O O . GLN A 1 197 ? 47.064 9.251 0.079 1.00 9.30 196 GLN A O 1
ATOM 1667 N N . TRP A 1 198 ? 46.277 10.540 1.731 1.00 7.73 197 TRP A N 1
ATOM 1668 C CA . TRP A 1 198 ? 46.156 11.716 0.920 1.00 6.98 197 TRP A CA 1
ATOM 1669 C C . TRP A 1 198 ? 47.471 12.449 0.855 1.00 9.32 197 TRP A C 1
ATOM 1670 O O . TRP A 1 198 ? 48.059 12.796 1.875 1.00 9.11 197 TRP A O 1
ATOM 1681 N N . GLU A 1 199 ? 47.923 12.750 -0.349 1.00 9.32 198 GLU A N 1
ATOM 1682 C CA . GLU A 1 199 ? 49.082 13.598 -0.539 1.00 9.79 198 GLU A CA 1
ATOM 1683 C C . GLU A 1 199 ? 48.764 14.977 0.002 1.00 9.75 198 GLU A C 1
ATOM 1684 O O . GLU A 1 199 ? 47.718 15.551 -0.336 1.00 9.20 198 GLU A O 1
ATOM 1690 N N . LEU A 1 200 ? 49.655 15.541 0.818 1.00 11.00 199 LEU A N 1
ATOM 1691 C CA . LEU A 1 200 ? 49.412 16.865 1.398 1.00 10.57 199 LEU A CA 1
ATOM 1692 C C . LEU A 1 200 ? 50.397 17.878 0.842 1.00 12.47 199 LEU A C 1
ATOM 1693 O O . LEU A 1 200 ? 51.538 17.549 0.580 1.00 11.92 199 LEU A O 1
ATOM 1698 N N . ASP A 1 201 ? 49.935 19.114 0.710 1.00 10.80 200 ASP A N 1
ATOM 1699 C CA . ASP A 1 201 ? 50.808 20.237 0.380 1.00 11.93 200 ASP A CA 1
ATOM 1700 C C . ASP A 1 201 ? 51.470 20.794 1.637 1.00 11.00 200 ASP A C 1
ATOM 1701 O O . ASP A 1 201 ? 51.326 20.253 2.725 1.00 11.69 200 ASP A O 1
ATOM 1706 N N . GLU A 1 202 ? 52.179 21.912 1.489 1.00 11.31 201 GLU A N 1
ATOM 1707 C CA . GLU A 1 202 ? 52.932 22.479 2.580 1.00 10.14 201 GLU A CA 1
ATOM 1708 C C . GLU A 1 202 ? 52.060 23.150 3.653 1.00 11.23 201 GLU A C 1
ATOM 1709 O O . GLU A 1 202 ? 52.550 23.478 4.756 1.00 13.74 201 GLU A O 1
ATOM 1715 N N . ARG A 1 203 ? 50.775 23.304 3.356 1.00 11.40 202 ARG A N 1
ATOM 1716 C CA . ARG A 1 203 ? 49.802 23.815 4.292 1.00 11.40 202 ARG A CA 1
ATOM 1717 C C . ARG A 1 203 ? 49.025 22.688 4.948 1.00 9.57 202 ARG A C 1
ATOM 1718 O O . ARG A 1 203 ? 48.051 22.954 5.658 1.00 10.03 202 ARG A O 1
ATOM 1726 N N . LEU A 1 204 ? 49.485 21.441 4.745 1.00 10.07 203 LEU A N 1
ATOM 1727 C CA . LEU A 1 204 ? 48.825 20.209 5.237 1.00 10.82 203 LEU A CA 1
ATOM 1728 C C . LEU A 1 204 ? 47.399 20.046 4.693 1.00 9.91 203 LEU A C 1
ATOM 1729 O O . LEU A 1 204 ? 46.520 19.458 5.341 1.00 9.46 203 LEU A O 1
ATOM 1734 N N . LEU A 1 205 ? 47.170 20.552 3.487 1.00 9.41 204 LEU A N 1
ATOM 1735 C CA . LEU A 1 205 ? 45.910 20.381 2.785 1.00 8.71 204 LEU A CA 1
ATOM 1736 C C . LEU A 1 205 ? 46.068 19.312 1.697 1.00 9.38 204 LEU A C 1
ATOM 1737 O O . LEU A 1 205 ? 47.077 19.264 1.012 1.00 10.29 204 LEU A O 1
ATOM 1742 N N . PRO A 1 206 ? 45.043 18.483 1.479 1.00 10.03 205 PRO A N 1
ATOM 1743 C CA . PRO A 1 206 ? 45.162 17.513 0.404 1.00 9.40 205 PRO A CA 1
ATOM 1744 C C . PRO A 1 206 ? 45.301 18.168 -0.974 1.00 10.99 205 PRO A C 1
ATOM 1745 O O . PRO A 1 206 ? 44.606 19.153 -1.283 1.00 12.54 205 PRO A O 1
ATOM 1749 N N . THR A 1 207 ? 46.193 17.643 -1.801 1.00 10.10 206 THR A N 1
ATOM 1750 C CA . THR A 1 207 ? 46.243 18.047 -3.188 1.00 11.60 206 THR A CA 1
ATOM 1751 C C . THR A 1 207 ? 45.080 17.444 -3.997 1.00 14.05 206 THR A C 1
ATOM 1752 O O . THR A 1 207 ? 44.744 17.961 -5.098 1.00 14.46 206 THR A O 1
ATOM 1756 N N . GLY A 1 208 ? 44.454 16.387 -3.467 1.00 11.78 207 GLY A N 1
ATOM 1757 C CA . GLY A 1 208 ? 43.443 15.635 -4.166 1.00 13.75 207 GLY A CA 1
ATOM 1758 C C . GLY A 1 208 ? 43.917 14.277 -4.679 1.00 14.29 207 GLY A C 1
ATOM 1759 O O . GLY A 1 208 ? 43.089 13.436 -5.043 1.00 16.67 207 GLY A O 1
ATOM 1760 N N . LYS A 1 209 ? 45.229 14.057 -4.655 1.00 12.96 208 LYS A N 1
ATOM 1761 C CA A LYS A 1 209 ? 45.845 12.790 -5.050 0.50 12.89 208 LYS A CA 1
ATOM 1762 C CA B LYS A 1 209 ? 45.797 12.781 -5.055 0.50 12.87 208 LYS A CA 1
ATOM 1763 C C . LYS A 1 209 ? 45.919 11.805 -3.883 1.00 10.40 208 LYS A C 1
ATOM 1764 O O . LYS A 1 209 ? 46.266 12.191 -2.762 1.00 10.93 208 LYS A O 1
ATOM 1775 N N . LEU A 1 210 ? 45.606 10.540 -4.156 1.00 12.47 209 LEU A N 1
ATOM 1776 C CA . LEU A 1 210 ? 45.851 9.492 -3.206 1.00 11.68 209 LEU A CA 1
ATOM 1777 C C . LEU A 1 210 ? 47.143 8.761 -3.556 1.00 12.28 209 LEU A C 1
ATOM 1778 O O . LEU A 1 210 ? 47.510 8.629 -4.740 1.00 14.50 209 LEU A O 1
ATOM 1791 N N . ASP A 1 212 ? 49.869 5.325 -2.214 1.00 11.45 211 ASP A N 1
ATOM 1792 C CA . ASP A 1 212 ? 50.184 4.170 -1.377 1.00 12.13 211 ASP A CA 1
ATOM 1793 C C . ASP A 1 212 ? 50.884 4.604 -0.099 1.00 11.12 211 ASP A C 1
ATOM 1794 O O . ASP A 1 212 ? 51.748 5.475 -0.127 1.00 10.70 211 ASP A O 1
ATOM 1799 N N . VAL A 1 213 ? 50.496 3.991 1.024 1.00 9.57 212 VAL A N 1
ATOM 1800 C CA . VAL A 1 213 ? 51.253 4.129 2.259 1.00 8.83 212 VAL A CA 1
ATOM 1801 C C . VAL A 1 213 ? 52.440 3.173 2.137 1.00 9.70 212 VAL A C 1
ATOM 1802 O O . VAL A 1 213 ? 52.245 1.964 2.091 1.00 9.82 212 VAL A O 1
ATOM 1806 N N . PRO A 1 214 ? 53.681 3.709 2.129 1.00 10.39 213 PRO A N 1
ATOM 1807 C CA . PRO A 1 214 ? 54.820 2.837 1.808 1.00 10.34 213 PRO A CA 1
ATOM 1808 C C . PRO A 1 214 ? 54.955 1.689 2.772 1.00 10.89 213 PRO A C 1
ATOM 1809 O O . PRO A 1 214 ? 55.314 0.588 2.374 1.00 12.84 213 PRO A O 1
ATOM 1813 N N . TYR A 1 215 ? 54.651 1.937 4.042 1.00 9.59 214 TYR A N 1
ATOM 1814 C CA . TYR A 1 215 ? 54.816 0.959 5.131 1.00 9.35 214 TYR A CA 1
ATOM 1815 C C . TYR A 1 215 ? 53.480 0.299 5.496 1.00 10.24 214 TYR A C 1
ATOM 1816 O O . TYR A 1 215 ? 53.352 -0.156 6.618 1.00 11.03 214 TYR A O 1
ATOM 1825 N N . LYS A 1 216 ? 52.524 0.248 4.552 1.00 10.23 215 LYS A N 1
ATOM 1826 C CA . LYS A 1 216 ? 51.189 -0.246 4.864 1.00 10.20 215 LYS A CA 1
ATOM 1827 C C . LYS A 1 216 ? 51.195 -1.642 5.453 1.00 11.27 215 LYS A C 1
ATOM 1828 O O . LYS A 1 216 ? 50.373 -1.923 6.328 1.00 11.81 215 LYS A O 1
ATOM 1834 N N . GLU A 1 217 ? 52.078 -2.539 5.028 1.00 11.85 216 GLU A N 1
ATOM 1835 C CA . GLU A 1 217 ? 52.057 -3.878 5.643 1.00 14.89 216 GLU A CA 1
ATOM 1836 C C . GLU A 1 217 ? 52.389 -3.821 7.117 1.00 12.98 216 GLU A C 1
ATOM 1837 O O . GLU A 1 217 ? 51.721 -4.488 7.953 1.00 13.09 216 GLU A O 1
ATOM 1843 N N . ALA A 1 218 ? 53.425 -3.060 7.462 1.00 11.21 217 ALA A N 1
ATOM 1844 C CA . ALA A 1 218 ? 53.815 -2.858 8.850 1.00 12.97 217 ALA A CA 1
ATOM 1845 C C . ALA A 1 218 ? 52.680 -2.198 9.638 1.00 10.86 217 ALA A C 1
ATOM 1846 O O . ALA A 1 218 ? 52.428 -2.549 10.804 1.00 11.72 217 ALA A O 1
ATOM 1848 N N . LEU A 1 219 ? 51.986 -1.278 8.992 1.00 10.53 218 LEU A N 1
ATOM 1849 C CA . LEU A 1 219 ? 50.873 -0.571 9.615 1.00 9.40 218 LEU A CA 1
ATOM 1850 C C . LEU A 1 219 ? 49.708 -1.519 9.887 1.00 9.42 218 LEU A C 1
ATOM 1851 O O . LEU A 1 219 ? 48.930 -1.296 10.825 1.00 9.12 218 LEU A O 1
ATOM 1856 N N . HIS A 1 220 ? 49.547 -2.553 9.069 1.00 10.23 219 HIS A N 1
ATOM 1857 C CA . HIS A 1 220 ? 48.511 -3.566 9.342 1.00 10.65 219 HIS A CA 1
ATOM 1858 C C . HIS A 1 220 ? 48.899 -4.521 10.448 1.00 11.72 219 HIS A C 1
ATOM 1859 O O . HIS A 1 220 ? 48.036 -4.942 11.240 1.00 14.66 219 HIS A O 1
ATOM 1866 N N . GLU A 1 221 ? 50.172 -4.835 10.546 1.00 11.15 220 GLU A N 1
ATOM 1867 C CA . GLU A 1 221 ? 50.695 -5.783 11.494 1.00 10.96 220 GLU A CA 1
ATOM 1868 C C . GLU A 1 221 ? 50.787 -5.235 12.900 1.00 13.01 220 GLU A C 1
ATOM 1869 O O . GLU A 1 221 ? 50.688 -6.007 13.870 1.00 15.69 220 GLU A O 1
ATOM 1875 N N . GLY A 1 222 ? 51.039 -3.938 13.022 1.00 12.14 221 GLY A N 1
ATOM 1876 C CA . GLY A 1 222 ? 51.431 -3.350 14.293 1.00 12.12 221 GLY A CA 1
ATOM 1877 C C . GLY A 1 222 ? 52.884 -2.931 14.224 1.00 13.36 221 GLY A C 1
ATOM 1878 O O . GLY A 1 222 ? 53.800 -3.770 14.153 1.00 16.46 221 GLY A O 1
ATOM 1887 N N . ASP A 1 224 ? 56.313 -0.243 15.042 1.00 13.53 223 ASP A N 1
ATOM 1888 C CA . ASP A 1 224 ? 57.117 0.644 15.848 1.00 14.36 223 ASP A CA 1
ATOM 1889 C C . ASP A 1 224 ? 57.167 1.992 15.134 1.00 15.64 223 ASP A C 1
ATOM 1890 O O . ASP A 1 224 ? 57.603 2.104 13.956 1.00 18.49 223 ASP A O 1
ATOM 1895 N N . LEU A 1 225 ? 56.770 3.025 15.857 1.00 13.91 224 LEU A N 1
ATOM 1896 C CA . LEU A 1 225 ? 56.780 4.377 15.304 1.00 14.01 224 LEU A CA 1
ATOM 1897 C C . LEU A 1 225 ? 58.020 5.183 15.647 1.00 17.88 224 LEU A C 1
ATOM 1898 O O . LEU A 1 225 ? 58.093 6.371 15.326 1.00 21.53 224 LEU A O 1
ATOM 1903 N N . ARG A 1 226 ? 59.025 4.570 16.253 1.00 18.65 225 ARG A N 1
ATOM 1904 C CA . ARG A 1 226 ? 60.265 5.294 16.478 1.00 21.79 225 ARG A CA 1
ATOM 1905 C C . ARG A 1 226 ? 60.827 5.763 15.147 1.00 21.38 225 ARG A C 1
ATOM 1906 O O . ARG A 1 226 ? 60.745 5.098 14.128 1.00 23.31 225 ARG A O 1
ATOM 1914 N N . HIS A 1 227 ? 61.368 6.962 15.163 1.00 24.74 226 HIS A N 1
ATOM 1915 C CA . HIS A 1 227 ? 61.953 7.573 13.984 1.00 23.38 226 HIS A CA 1
ATOM 1916 C C . HIS A 1 227 ? 60.938 7.998 12.939 1.00 23.31 226 HIS A C 1
ATOM 1917 O O . HIS A 1 227 ? 61.324 8.375 11.840 1.00 26.28 226 HIS A O 1
ATOM 1924 N N . LYS A 1 228 ? 59.643 7.957 13.280 1.00 20.28 227 LYS A N 1
ATOM 1925 C CA A LYS A 1 228 ? 58.606 8.444 12.386 0.50 18.35 227 LYS A CA 1
ATOM 1926 C CA B LYS A 1 228 ? 58.611 8.437 12.385 0.50 17.25 227 LYS A CA 1
ATOM 1927 C C . LYS A 1 228 ? 57.865 9.601 13.029 1.00 16.73 227 LYS A C 1
ATOM 1928 O O . LYS A 1 228 ? 57.368 9.472 14.161 1.00 21.09 227 LYS A O 1
ATOM 1939 N N . GLN A 1 229 ? 57.838 10.708 12.318 1.00 15.39 228 GLN A N 1
ATOM 1940 C CA A GLN A 1 229 ? 57.009 11.868 12.649 0.60 13.70 228 GLN A CA 1
ATOM 1941 C CA B GLN A 1 229 ? 57.002 11.848 12.657 0.40 14.86 228 GLN A CA 1
ATOM 1942 C C . GLN A 1 229 ? 55.778 11.797 11.763 1.00 16.46 228 GLN A C 1
ATOM 1943 O O . GLN A 1 229 ? 55.891 11.829 10.533 1.00 20.75 228 GLN A O 1
ATOM 1954 N N . LEU A 1 230 ? 54.613 11.680 12.391 1.00 11.02 229 LEU A N 1
ATOM 1955 C CA . LEU A 1 230 ? 53.359 11.579 11.684 1.00 9.50 229 LEU A CA 1
ATOM 1956 C C . LEU A 1 230 ? 52.475 12.804 11.863 1.00 9.36 229 LEU A C 1
ATOM 1957 O O . LEU A 1 230 ? 52.312 13.323 12.975 1.00 9.73 229 LEU A O 1
ATOM 1962 N N . ASP A 1 231 ? 51.921 13.240 10.749 1.00 8.55 230 ASP A N 1
ATOM 1963 C CA . ASP A 1 231 ? 50.824 14.198 10.715 1.00 8.35 230 ASP A CA 1
ATOM 1964 C C . ASP A 1 231 ? 50.163 13.990 9.363 1.00 9.64 230 ASP A C 1
ATOM 1965 O O . ASP A 1 231 ? 50.306 14.783 8.416 1.00 11.80 230 ASP A O 1
ATOM 1970 N N . ASP A 1 232 ? 49.558 12.817 9.256 1.00 8.26 231 ASP A N 1
ATOM 1971 C CA . ASP A 1 232 ? 49.256 12.218 7.965 1.00 6.93 231 ASP A CA 1
ATOM 1972 C C . ASP A 1 232 ? 47.789 11.913 7.917 1.00 7.72 231 ASP A C 1
ATOM 1973 O O . ASP A 1 232 ? 47.212 11.515 8.941 1.00 8.77 231 ASP A O 1
ATOM 1978 N N . VAL A 1 233 ? 47.171 12.068 6.738 1.00 7.10 232 VAL A N 1
ATOM 1979 C CA . VAL A 1 233 ? 45.732 11.819 6.556 1.00 6.56 232 VAL A CA 1
ATOM 1980 C C . VAL A 1 233 ? 45.540 10.513 5.766 1.00 7.03 232 VAL A C 1
ATOM 1981 O O . VAL A 1 233 ? 45.792 10.456 4.559 1.00 8.30 232 VAL A O 1
ATOM 1985 N N . PHE A 1 234 ? 45.131 9.484 6.459 1.00 7.08 233 PHE A N 1
ATOM 1986 C CA . PHE A 1 234 ? 44.921 8.177 5.879 1.00 7.59 233 PHE A CA 1
ATOM 1987 C C . PHE A 1 234 ? 43.492 8.012 5.423 1.00 7.56 233 PHE A C 1
ATOM 1988 O O . PHE A 1 234 ? 42.564 8.450 6.081 1.00 7.57 233 PHE A O 1
ATOM 1996 N N . LEU A 1 235 ? 43.289 7.315 4.298 1.00 7.90 234 LEU A N 1
ATOM 1997 C CA . LEU A 1 235 ? 41.967 6.916 3.835 1.00 7.08 234 LEU A CA 1
ATOM 1998 C C . LEU A 1 235 ? 41.629 5.589 4.465 1.00 7.55 234 LEU A C 1
ATOM 1999 O O . LEU A 1 235 ? 42.404 4.642 4.339 1.00 8.49 234 LEU A O 1
ATOM 2004 N N . SER A 1 236 ? 40.506 5.484 5.171 1.00 6.30 235 SER A N 1
ATOM 2005 C CA A SER A 1 236 ? 40.128 4.170 5.671 0.60 6.45 235 SER A CA 1
ATOM 2006 C CA B SER A 1 236 ? 40.068 4.193 5.687 0.40 7.54 235 SER A CA 1
ATOM 2007 C C . SER A 1 236 ? 39.946 3.190 4.537 1.00 7.30 235 SER A C 1
ATOM 2008 O O . SER A 1 236 ? 39.375 3.506 3.512 1.00 8.15 235 SER A O 1
ATOM 2013 N N . SER A 1 237 ? 40.458 1.981 4.723 1.00 7.88 236 SER A N 1
ATOM 2014 C CA . SER A 1 237 ? 40.297 0.918 3.716 1.00 8.02 236 SER A CA 1
ATOM 2015 C C . SER A 1 237 ? 38.900 0.249 3.693 1.00 10.13 236 SER A C 1
ATOM 2016 O O . SER A 1 237 ? 38.602 -0.535 2.798 1.00 9.94 236 SER A O 1
ATOM 2019 N N . TYR A 1 238 ? 38.060 0.524 4.670 1.00 8.34 237 TYR A N 1
ATOM 2020 C CA . TYR A 1 238 ? 36.789 -0.152 4.806 1.00 9.22 237 TYR A CA 1
ATOM 2021 C C . TYR A 1 238 ? 35.939 -0.058 3.552 1.00 8.82 237 TYR A C 1
ATOM 2022 O O . TYR A 1 238 ? 35.436 -1.089 3.084 1.00 10.57 237 TYR A O 1
ATOM 2031 N N . GLN A 1 239 ? 35.770 1.117 2.973 1.00 10.11 238 GLN A N 1
ATOM 2032 C CA . GLN A 1 239 ? 34.842 1.181 1.839 1.00 11.71 238 GLN A CA 1
ATOM 2033 C C . GLN A 1 239 ? 35.351 0.404 0.618 1.00 14.83 238 GLN A C 1
ATOM 2034 O O . GLN A 1 239 ? 34.540 -0.065 -0.202 1.00 16.26 238 GLN A O 1
ATOM 2040 N N . LYS A 1 240 ? 36.660 0.212 0.499 1.00 12.41 239 LYS A N 1
ATOM 2041 C CA . LYS A 1 240 ? 37.216 -0.558 -0.642 1.00 16.07 239 LYS A CA 1
ATOM 2042 C C . LYS A 1 240 ? 37.336 -2.040 -0.351 1.00 19.91 239 LYS A C 1
ATOM 2043 O O . LYS A 1 240 ? 37.138 -2.874 -1.251 1.00 25.12 239 LYS A O 1
ATOM 2046 N N . ARG A 1 241 ? 37.668 -2.394 0.883 1.00 17.37 240 ARG A N 1
ATOM 2047 C CA . ARG A 1 241 ? 37.985 -3.783 1.236 1.00 21.17 240 ARG A CA 1
ATOM 2048 C C . ARG A 1 241 ? 36.982 -4.453 2.140 1.00 20.18 240 ARG A C 1
ATOM 2049 O O . ARG A 1 241 ? 37.072 -5.650 2.347 1.00 20.71 240 ARG A O 1
ATOM 2057 N N . GLY A 1 242 ? 36.027 -3.707 2.690 1.00 16.28 241 GLY A N 1
ATOM 2058 C CA . GLY A 1 242 ? 35.157 -4.214 3.730 1.00 16.14 241 GLY A CA 1
ATOM 2059 C C . GLY A 1 242 ? 35.999 -4.521 4.969 1.00 18.73 241 GLY A C 1
ATOM 2060 O O . GLY A 1 242 ? 37.114 -4.036 5.108 1.00 20.17 241 GLY A O 1
ATOM 2061 N N . GLY A 1 243 ? 35.471 -5.306 5.873 1.00 20.79 242 GLY A N 1
ATOM 2062 C CA . GLY A 1 243 ? 36.281 -5.644 7.054 1.00 21.77 242 GLY A CA 1
ATOM 2063 C C . GLY A 1 243 ? 36.173 -4.575 8.117 1.00 17.81 242 GLY A C 1
ATOM 2064 O O . GLY A 1 243 ? 35.086 -4.127 8.419 1.00 19.89 242 GLY A O 1
ATOM 2065 N N . GLU A 1 244 ? 37.305 -4.237 8.723 1.00 14.28 243 GLU A N 1
ATOM 2066 C CA A GLU A 1 244 ? 37.263 -3.364 9.888 0.60 12.21 243 GLU A CA 1
ATOM 2067 C CA B GLU A 1 244 ? 37.364 -3.385 9.902 0.40 12.43 243 GLU A CA 1
ATOM 2068 C C . GLU A 1 244 ? 37.619 -1.927 9.548 1.00 10.70 243 GLU A C 1
ATOM 2069 O O . GLU A 1 244 ? 38.117 -1.633 8.487 1.00 10.27 243 GLU A O 1
ATOM 2080 N N . ASN A 1 245 ? 37.283 -1.036 10.476 1.00 8.96 244 ASN A N 1
ATOM 2081 C CA . ASN A 1 245 ? 37.633 0.390 10.413 1.00 8.13 244 ASN A CA 1
ATOM 2082 C C . ASN A 1 245 ? 38.118 0.759 11.785 1.00 8.44 244 ASN A C 1
ATOM 2083 O O . ASN A 1 245 ? 37.322 1.072 12.688 1.00 8.62 244 ASN A O 1
ATOM 2088 N N . GLN A 1 246 ? 39.415 0.659 12.002 1.00 6.68 245 GLN A N 1
ATOM 2089 C CA . GLN A 1 246 ? 39.925 0.788 13.376 1.00 7.63 245 GLN A CA 1
ATOM 2090 C C . GLN A 1 246 ? 41.397 1.051 13.445 1.00 6.94 245 GLN A C 1
ATOM 2091 O O . GLN A 1 246 ? 42.164 0.673 12.545 1.00 9.13 245 GLN A O 1
ATOM 2097 N N . ALA A 1 247 ? 41.805 1.670 14.552 1.00 7.23 246 ALA A N 1
ATOM 2098 C CA . ALA A 1 247 ? 43.205 1.853 14.924 1.00 6.04 246 ALA A CA 1
ATOM 2099 C C . ALA A 1 247 ? 43.403 0.977 16.143 1.00 7.45 246 ALA A C 1
ATOM 2100 O O . ALA A 1 247 ? 42.490 0.856 16.996 1.00 8.11 246 ALA A O 1
ATOM 2102 N N . VAL A 1 248 ? 44.595 0.416 16.304 1.00 7.45 247 VAL A N 1
ATOM 2103 C CA . VAL A 1 248 ? 44.936 -0.385 17.470 1.00 6.93 247 VAL A CA 1
ATOM 2104 C C . VAL A 1 248 ? 46.263 0.046 18.038 1.00 5.96 247 VAL A C 1
ATOM 2105 O O . VAL A 1 248 ? 47.244 0.246 17.313 1.00 8.65 247 VAL A O 1
ATOM 2109 N N . ILE A 1 249 ? 46.279 0.222 19.350 1.00 7.43 248 ILE A N 1
ATOM 2110 C CA . ILE A 1 249 ? 47.524 0.401 20.095 1.00 7.07 248 ILE A CA 1
ATOM 2111 C C . ILE A 1 249 ? 47.774 -0.824 20.930 1.00 7.97 248 ILE A C 1
ATOM 2112 O O . ILE A 1 249 ? 46.905 -1.222 21.728 1.00 9.52 248 ILE A O 1
ATOM 2117 N N . TYR A 1 250 ? 48.949 -1.430 20.764 1.00 9.86 249 TYR A N 1
ATOM 2118 C CA . TYR A 1 250 ? 49.334 -2.557 21.580 1.00 11.29 249 TYR A CA 1
ATOM 2119 C C . TYR A 1 250 ? 50.430 -2.142 22.537 1.00 11.24 249 TYR A C 1
ATOM 2120 O O . TYR A 1 250 ? 51.524 -1.775 22.102 1.00 12.19 249 TYR A O 1
ATOM 2129 N N . HIS A 1 251 ? 50.141 -2.213 23.832 1.00 10.10 250 HIS A N 1
ATOM 2130 C CA . HIS A 1 251 ? 51.110 -1.864 24.857 1.00 10.53 250 HIS A CA 1
ATOM 2131 C C . HIS A 1 251 ? 51.756 -3.159 25.325 1.00 13.36 250 HIS A C 1
ATOM 2132 O O . HIS A 1 251 ? 51.109 -3.948 26.000 1.00 13.61 250 HIS A O 1
ATOM 2139 N N . GLN A 1 252 ? 53.013 -3.336 24.958 1.00 15.97 251 GLN A N 1
ATOM 2140 C CA . GLN A 1 252 ? 53.693 -4.623 25.107 1.00 21.30 251 GLN A CA 1
ATOM 2141 C C . GLN A 1 252 ? 54.036 -4.881 26.552 1.00 25.67 251 GLN A C 1
ATOM 2142 O O . GLN A 1 252 ? 53.995 -6.042 26.991 1.00 29.81 251 GLN A O 1
ATOM 2148 N N . HIS A 1 253 ? 54.305 -3.823 27.310 1.00 28.27 252 HIS A N 1
ATOM 2149 C CA . HIS A 1 253 ? 54.668 -3.986 28.717 1.00 33.27 252 HIS A CA 1
ATOM 2150 C C . HIS A 1 253 ? 53.434 -4.237 29.571 1.00 31.80 252 HIS A C 1
ATOM 2151 O O . HIS A 1 253 ? 53.454 -5.091 30.459 1.00 34.85 252 HIS A O 1
ATOM 2158 N N . ALA A 1 254 ? 52.345 -3.532 29.281 1.00 27.74 253 ALA A N 1
ATOM 2159 C CA . ALA A 1 254 ? 51.111 -3.684 30.044 1.00 23.57 253 ALA A CA 1
ATOM 2160 C C . ALA A 1 254 ? 50.247 -4.886 29.573 1.00 24.10 253 ALA A C 1
ATOM 2161 O O . ALA A 1 254 ? 49.304 -5.288 30.272 1.00 24.42 253 ALA A O 1
ATOM 2163 N N . HIS A 1 255 ? 50.576 -5.460 28.414 1.00 19.09 254 HIS A N 1
ATOM 2164 C CA . HIS A 1 255 ? 49.838 -6.554 27.804 1.00 21.54 254 HIS A CA 1
ATOM 2165 C C . HIS A 1 255 ? 48.376 -6.177 27.545 1.00 20.73 254 HIS A C 1
ATOM 2166 O O . HIS A 1 255 ? 47.455 -6.953 27.787 1.00 23.86 254 HIS A O 1
ATOM 2173 N N . ILE A 1 256 ? 48.190 -4.954 27.057 1.00 14.94 255 ILE A N 1
ATOM 2174 C CA A ILE A 1 256 ? 46.839 -4.562 26.686 0.60 14.25 255 ILE A CA 1
ATOM 2175 C CA B ILE A 1 256 ? 46.896 -4.331 26.784 0.40 13.52 255 ILE A CA 1
ATOM 2176 C C . ILE A 1 256 ? 46.812 -3.960 25.312 1.00 11.68 255 ILE A C 1
ATOM 2177 O O . ILE A 1 256 ? 47.769 -3.366 24.825 1.00 12.69 255 ILE A O 1
ATOM 2186 N N . SER A 1 257 ? 45.690 -4.237 24.646 1.00 11.34 256 SER A N 1
ATOM 2187 C CA . SER A 1 257 ? 45.400 -3.670 23.347 1.00 12.58 256 SER A CA 1
ATOM 2188 C C . SER A 1 257 ? 44.233 -2.717 23.494 1.00 10.80 256 SER A C 1
ATOM 2189 O O . SER A 1 257 ? 43.249 -3.009 24.169 1.00 11.26 256 SER A O 1
ATOM 2192 N N . ILE A 1 258 ? 44.354 -1.566 22.838 1.00 7.70 257 ILE A N 1
ATOM 2193 C CA . ILE A 1 258 ? 43.315 -0.539 22.731 1.00 7.32 257 ILE A CA 1
ATOM 2194 C C . ILE A 1 258 ? 42.795 -0.626 21.310 1.00 9.20 257 ILE A C 1
ATOM 2195 O O . ILE A 1 258 ? 43.557 -0.377 20.372 1.00 10.10 257 ILE A O 1
ATOM 2200 N N . ILE A 1 259 ? 41.531 -1.019 21.143 1.00 8.37 258 ILE A N 1
ATOM 2201 C CA . ILE A 1 259 ? 40.936 -1.171 19.823 1.00 7.67 258 ILE A CA 1
ATOM 2202 C C . ILE A 1 259 ? 39.950 -0.045 19.629 1.00 6.78 258 ILE A C 1
ATOM 2203 O O . ILE A 1 259 ? 38.912 0.000 20.310 1.00 7.65 258 ILE A O 1
ATOM 2208 N N . TYR A 1 260 ? 40.321 0.917 18.791 1.00 6.18 259 TYR A N 1
ATOM 2209 C CA . TYR A 1 260 ? 39.551 2.144 18.531 1.00 6.04 259 TYR A CA 1
ATOM 2210 C C . TYR A 1 260 ? 38.816 1.975 17.225 1.00 6.25 259 TYR A C 1
ATOM 2211 O O . TYR A 1 260 ? 39.421 2.119 16.175 1.00 7.09 259 TYR A O 1
ATOM 2220 N N . LYS A 1 261 ? 37.563 1.574 17.310 1.00 6.43 260 LYS A N 1
ATOM 2221 C CA A LYS A 1 261 ? 36.722 1.353 16.143 0.50 7.22 260 LYS A CA 1
ATOM 2222 C CA B LYS A 1 261 ? 36.716 1.353 16.143 0.50 7.69 260 LYS A CA 1
ATOM 2223 C C . LYS A 1 261 ? 35.898 2.569 15.786 1.00 7.44 260 LYS A C 1
ATOM 2224 O O . LYS A 1 261 ? 35.439 3.314 16.663 1.00 7.12 260 LYS A O 1
ATOM 2235 N N . ALA A 1 262 ? 35.624 2.732 14.492 1.00 7.79 261 ALA A N 1
ATOM 2236 C CA . ALA A 1 262 ? 34.747 3.789 14.013 1.00 6.55 261 ALA A CA 1
ATOM 2237 C C . ALA A 1 262 ? 33.862 3.258 12.914 1.00 8.70 261 ALA A C 1
ATOM 2238 O O . ALA A 1 262 ? 34.234 2.328 12.192 1.00 8.67 261 ALA A O 1
ATOM 2240 N N . ASP A 1 263 ? 32.638 3.766 12.846 1.00 7.83 262 ASP A N 1
ATOM 2241 C CA . ASP A 1 263 ? 31.692 3.318 11.857 1.00 6.53 262 ASP A CA 1
ATOM 2242 C C . ASP A 1 263 ? 32.021 3.823 10.458 1.00 6.82 262 ASP A C 1
ATOM 2243 O O . ASP A 1 263 ? 33.041 4.470 10.238 1.00 8.30 262 ASP A O 1
ATOM 2248 N N . GLU A 1 264 ? 31.136 3.492 9.523 1.00 7.69 263 GLU A N 1
ATOM 2249 C CA . GLU A 1 264 ? 31.360 3.775 8.120 1.00 8.57 263 GLU A CA 1
ATOM 2250 C C . GLU A 1 264 ? 31.411 5.250 7.781 1.00 8.06 263 GLU A C 1
ATOM 2251 O O . GLU A 1 264 ? 31.913 5.629 6.730 1.00 7.81 263 GLU A O 1
ATOM 2257 N N . GLN A 1 265 ? 30.894 6.084 8.666 1.00 7.47 264 GLN A N 1
ATOM 2258 C CA . GLN A 1 265 ? 30.966 7.535 8.429 1.00 7.06 264 GLN A CA 1
ATOM 2259 C C . GLN A 1 265 ? 32.389 8.000 8.534 1.00 7.08 264 GLN A C 1
ATOM 2260 O O . GLN A 1 265 ? 32.737 9.027 7.943 1.00 7.51 264 GLN A O 1
ATOM 2266 N N . PHE A 1 266 ? 33.216 7.308 9.315 1.00 6.33 265 PHE A N 1
ATOM 2267 C CA . PHE A 1 266 ? 34.579 7.744 9.554 1.00 6.38 265 PHE A CA 1
ATOM 2268 C C . PHE A 1 266 ? 35.498 7.231 8.471 1.00 6.63 265 PHE A C 1
ATOM 2269 O O . PHE A 1 266 ? 36.154 6.219 8.612 1.00 8.53 265 PHE A O 1
ATOM 2277 N N . LYS A 1 267 ? 35.561 7.967 7.379 1.00 6.67 266 LYS A N 1
ATOM 2278 C CA . LYS A 1 267 ? 36.217 7.530 6.161 1.00 6.43 266 LYS A CA 1
ATOM 2279 C C . LYS A 1 267 ? 37.690 7.843 6.119 1.00 4.84 266 LYS A C 1
ATOM 2280 O O . LYS A 1 267 ? 38.383 7.405 5.190 1.00 6.98 266 LYS A O 1
ATOM 2286 N N . HIS A 1 268 ? 38.204 8.607 7.101 1.00 5.96 267 HIS A N 1
ATOM 2287 C CA . HIS A 1 268 ? 39.615 9.021 7.142 1.00 6.22 267 HIS A CA 1
ATOM 2288 C C . HIS A 1 268 ? 40.117 8.958 8.576 1.00 6.23 267 HIS A C 1
ATOM 2289 O O . HIS A 1 268 ? 39.332 9.118 9.522 1.00 7.42 267 HIS A O 1
ATOM 2296 N N . TRP A 1 269 ? 41.421 8.761 8.726 1.00 7.08 268 TRP A N 1
ATOM 2297 C CA . TRP A 1 269 ? 42.077 8.844 10.042 1.00 5.94 268 TRP A CA 1
ATOM 2298 C C . TRP A 1 269 ? 43.295 9.747 9.879 1.00 6.65 268 TRP A C 1
ATOM 2299 O O . TRP A 1 269 ? 44.144 9.507 9.015 1.00 7.62 268 TRP A O 1
ATOM 2310 N N . VAL A 1 270 ? 43.428 10.745 10.736 1.00 7.03 269 VAL A N 1
ATOM 2311 C CA . VAL A 1 270 ? 44.675 11.483 10.890 1.00 6.26 269 VAL A CA 1
ATOM 2312 C C . VAL A 1 270 ? 45.487 10.837 12.009 1.00 9.07 269 VAL A C 1
ATOM 2313 O O . VAL A 1 270 ? 44.918 10.461 13.048 1.00 9.43 269 VAL A O 1
ATOM 2317 N N . VAL A 1 271 ? 46.772 10.617 11.786 1.00 6.46 270 VAL A N 1
ATOM 2318 C CA . VAL A 1 271 ? 47.650 10.149 12.837 1.00 6.06 270 VAL A CA 1
ATOM 2319 C C . VAL A 1 271 ? 48.690 11.206 13.094 1.00 5.63 270 VAL A C 1
ATOM 2320 O O . VAL A 1 271 ? 49.371 11.657 12.151 1.00 7.17 270 VAL A O 1
ATOM 2324 N N . TYR A 1 272 ? 48.758 11.659 14.339 1.00 6.98 271 TYR A N 1
ATOM 2325 C CA . TYR A 1 272 ? 49.623 12.775 14.747 1.00 7.35 271 TYR A CA 1
ATOM 2326 C C . TYR A 1 272 ? 50.409 12.373 15.982 1.00 7.22 271 TYR A C 1
ATOM 2327 O O . TYR A 1 272 ? 49.837 11.940 16.983 1.00 7.12 271 TYR A O 1
ATOM 2336 N N . ASN A 1 273 ? 51.725 12.577 15.939 1.00 7.50 272 ASN A N 1
ATOM 2337 C CA . ASN A 1 273 ? 52.604 12.337 17.107 1.00 7.47 272 ASN A CA 1
ATOM 2338 C C . ASN A 1 273 ? 53.628 13.436 17.306 1.00 9.05 272 ASN A C 1
ATOM 2339 O O . ASN A 1 273 ? 54.614 13.214 18.014 1.00 10.22 272 ASN A O 1
ATOM 2344 N N . ALA A 1 274 ? 53.365 14.631 16.756 1.00 10.05 273 ALA A N 1
ATOM 2345 C CA . ALA A 1 274 ? 54.236 15.799 16.967 1.00 11.74 273 ALA A CA 1
ATOM 2346 C C . ALA A 1 274 ? 55.652 15.450 16.503 1.00 13.58 273 ALA A C 1
ATOM 2347 O O . ALA A 1 274 ? 55.814 14.943 15.392 1.00 13.26 273 ALA A O 1
ATOM 2349 N N . ASP A 1 275 ? 56.677 15.649 17.321 1.00 14.66 274 ASP A N 1
ATOM 2350 C CA . ASP A 1 275 ? 58.034 15.262 16.906 1.00 14.38 274 ASP A CA 1
ATOM 2351 C C . ASP A 1 275 ? 58.395 13.805 17.209 1.00 16.67 274 ASP A C 1
ATOM 2352 O O . ASP A 1 275 ? 59.557 13.382 17.039 1.00 15.87 274 ASP A O 1
ATOM 2357 N N . GLY A 1 276 ? 57.428 13.023 17.683 1.00 13.93 275 GLY A N 1
ATOM 2358 C CA . GLY A 1 276 ? 57.656 11.637 18.023 1.00 14.80 275 GLY A CA 1
ATOM 2359 C C . GLY A 1 276 ? 58.291 11.380 19.376 1.00 14.87 275 GLY A C 1
ATOM 2360 O O . GLY A 1 276 ? 58.521 10.240 19.756 1.00 16.66 275 GLY A O 1
ATOM 2361 N N . LYS A 1 277 ? 58.546 12.433 20.122 1.00 14.14 276 LYS A N 1
ATOM 2362 C CA . LYS A 1 277 ? 59.282 12.330 21.384 1.00 15.20 276 LYS A CA 1
ATOM 2363 C C . LYS A 1 277 ? 58.458 12.800 22.587 1.00 16.54 276 LYS A C 1
ATOM 2364 O O . LYS A 1 277 ? 58.994 12.978 23.675 1.00 17.57 276 LYS A O 1
ATOM 2370 N N . GLN A 1 278 ? 57.158 12.987 22.394 1.00 13.13 277 GLN A N 1
ATOM 2371 C CA . GLN A 1 278 ? 56.286 13.525 23.426 1.00 13.43 277 GLN A CA 1
ATOM 2372 C C . GLN A 1 278 ? 55.546 12.458 24.219 1.00 11.45 277 GLN A C 1
ATOM 2373 O O . GLN A 1 278 ? 54.867 12.796 25.195 1.00 14.02 277 GLN A O 1
ATOM 2379 N N . GLY A 1 279 ? 55.656 11.185 23.831 1.00 10.88 278 GLY A N 1
ATOM 2380 C CA . GLY A 1 279 ? 55.043 10.114 24.593 1.00 10.48 278 GLY A CA 1
ATOM 2381 C C . GLY A 1 279 ? 53.533 9.941 24.428 1.00 9.32 278 GLY A C 1
ATOM 2382 O O . GLY A 1 279 ? 52.887 9.277 25.247 1.00 10.18 278 GLY A O 1
ATOM 2383 N N . TYR A 1 280 ? 52.963 10.548 23.384 1.00 8.81 279 TYR A N 1
ATOM 2384 C CA . TYR A 1 280 ? 51.575 10.372 23.046 1.00 7.70 279 TYR A CA 1
ATOM 2385 C C . TYR A 1 280 ? 51.437 10.136 21.551 1.00 7.70 279 TYR A C 1
ATOM 2386 O O . TYR A 1 280 ? 52.375 10.389 20.756 1.00 8.89 279 TYR A O 1
ATOM 2395 N N . LEU A 1 281 ? 50.247 9.652 21.194 1.00 7.08 280 LEU A N 1
ATOM 2396 C CA . LEU A 1 281 ? 49.877 9.382 19.816 1.00 5.70 280 LEU A CA 1
ATOM 2397 C C . LEU A 1 281 ? 48.404 9.634 19.664 1.00 6.23 280 LEU A C 1
ATOM 2398 O O . LEU A 1 281 ? 47.611 9.282 20.511 1.00 6.64 280 LEU A O 1
ATOM 2403 N N . CYS A 1 282 ? 48.059 10.356 18.589 1.00 6.21 281 CYS A N 1
ATOM 2404 C CA . CYS A 1 282 ? 46.702 10.736 18.287 1.00 5.73 281 CYS A CA 1
ATOM 2405 C C . CYS A 1 282 ? 46.194 10.063 17.020 1.00 7.81 281 CYS A C 1
ATOM 2406 O O . CYS A 1 282 ? 46.492 10.544 15.917 1.00 6.90 281 CYS A O 1
ATOM 2409 N N . PRO A 1 283 ? 45.456 8.949 17.169 1.00 6.77 282 PRO A N 1
ATOM 2410 C CA . PRO A 1 283 ? 44.773 8.318 16.016 1.00 6.99 282 PRO A CA 1
ATOM 2411 C C . PRO A 1 283 ? 43.380 8.904 15.964 1.00 7.93 282 PRO A C 1
ATOM 2412 O O . PRO A 1 283 ? 42.561 8.658 16.852 1.00 9.57 282 PRO A O 1
ATOM 2416 N N . GLU A 1 284 ? 43.148 9.777 14.985 1.00 6.93 283 GLU A N 1
ATOM 2417 C CA . GLU A 1 284 ? 41.997 10.653 14.923 1.00 5.89 283 GLU A CA 1
ATOM 2418 C C . GLU A 1 284 ? 41.037 10.223 13.820 1.00 5.06 283 GLU A C 1
ATOM 2419 O O . GLU A 1 284 ? 41.305 10.511 12.644 1.00 6.43 283 GLU A O 1
ATOM 2425 N N . PRO A 1 285 ? 39.914 9.602 14.175 1.00 5.43 284 PRO A N 1
ATOM 2426 C CA . PRO A 1 285 ? 38.934 9.257 13.121 1.00 6.15 284 PRO A CA 1
ATOM 2427 C C . PRO A 1 285 ? 38.135 10.495 12.753 1.00 6.05 284 PRO A C 1
ATOM 2428 O O . PRO A 1 285 ? 37.731 11.269 13.636 1.00 6.18 284 PRO A O 1
ATOM 2432 N N . TYR A 1 286 ? 37.964 10.719 11.442 1.00 5.61 285 TYR A N 1
ATOM 2433 C CA . TYR A 1 286 ? 37.276 11.856 10.874 1.00 5.98 285 TYR A CA 1
ATOM 2434 C C . TYR A 1 286 ? 36.193 11.366 9.926 1.00 6.93 285 TYR A C 1
ATOM 2435 O O . TYR A 1 286 ? 36.398 10.460 9.111 1.00 6.08 285 TYR A O 1
ATOM 2444 N N . THR A 1 287 ? 35.032 12.030 9.960 1.00 6.70 286 THR A N 1
ATOM 2445 C CA . THR A 1 287 ? 34.024 11.754 8.934 1.00 5.94 286 THR A CA 1
ATOM 2446 C C . THR A 1 287 ? 34.366 12.340 7.575 1.00 7.43 286 THR A C 1
ATOM 2447 O O . THR A 1 287 ? 34.004 11.776 6.551 1.00 8.82 286 THR A O 1
ATOM 2451 N N . TRP A 1 288 ? 35.067 13.475 7.558 1.00 6.52 287 TRP A N 1
ATOM 2452 C CA . TRP A 1 288 ? 35.474 14.078 6.297 1.00 7.93 287 TRP A CA 1
ATOM 2453 C C . TRP A 1 288 ? 36.974 14.291 6.259 1.00 7.76 287 TRP A C 1
ATOM 2454 O O . TRP A 1 288 ? 37.629 14.400 7.304 1.00 8.53 287 TRP A O 1
ATOM 2465 N N . VAL A 1 289 ? 37.544 14.294 5.063 1.00 6.45 288 VAL A N 1
ATOM 2466 C CA . VAL A 1 289 ? 38.965 14.495 4.882 1.00 7.02 288 VAL A CA 1
ATOM 2467 C C . VAL A 1 289 ? 39.279 15.971 5.136 1.00 6.21 288 VAL A C 1
ATOM 2468 O O . VAL A 1 289 ? 38.420 16.871 4.939 1.00 7.21 288 VAL A O 1
ATOM 2472 N N . THR A 1 290 ? 40.486 16.241 5.620 1.00 5.80 289 THR A N 1
ATOM 2473 C CA . THR A 1 290 ? 40.942 17.620 5.715 1.00 5.85 289 THR A CA 1
ATOM 2474 C C . THR A 1 290 ? 40.509 18.429 4.488 1.00 7.30 289 THR A C 1
ATOM 2475 O O . THR A 1 290 ? 40.745 18.015 3.340 1.00 7.44 289 THR A O 1
ATOM 2479 N N . ASN A 1 291 ? 39.888 19.585 4.731 1.00 8.42 290 ASN A N 1
ATOM 2480 C CA . ASN A 1 291 ? 39.512 20.520 3.635 1.00 8.21 290 ASN A CA 1
ATOM 2481 C C . ASN A 1 291 ? 38.513 19.917 2.667 1.00 8.42 290 ASN A C 1
ATOM 2482 O O . ASN A 1 291 ? 38.416 20.375 1.514 1.00 7.91 290 ASN A O 1
ATOM 2487 N N . ALA A 1 292 ? 37.661 19.018 3.163 1.00 7.47 291 ALA A N 1
ATOM 2488 C CA . ALA A 1 292 ? 36.709 18.292 2.295 1.00 7.54 291 ALA A CA 1
ATOM 2489 C C . ALA A 1 292 ? 35.828 19.206 1.483 1.00 9.30 291 ALA A C 1
ATOM 2490 O O . ALA A 1 292 ? 35.519 18.933 0.308 1.00 9.63 291 ALA A O 1
ATOM 2492 N N . VAL A 1 293 ? 35.409 20.285 2.127 1.00 8.25 292 VAL A N 1
ATOM 2493 C CA . VAL A 1 293 ? 34.549 21.278 1.522 1.00 9.28 292 VAL A CA 1
ATOM 2494 C C . VAL A 1 293 ? 35.140 21.949 0.299 1.00 10.13 292 VAL A C 1
ATOM 2495 O O . VAL A 1 293 ? 34.371 22.512 -0.496 1.00 10.85 292 VAL A O 1
ATOM 2499 N N . ASN A 1 294 ? 36.441 21.843 0.088 1.00 8.47 293 ASN A N 1
ATOM 2500 C CA . ASN A 1 294 ? 37.079 22.500 -1.053 1.00 8.66 293 ASN A CA 1
ATOM 2501 C C . ASN A 1 294 ? 37.672 21.525 -2.052 1.00 12.41 293 ASN A C 1
ATOM 2502 O O . ASN A 1 294 ? 38.420 21.926 -2.936 1.00 13.80 293 ASN A O 1
ATOM 2507 N N . LEU A 1 295 ? 37.367 20.239 -1.922 1.00 10.41 294 LEU A N 1
ATOM 2508 C CA . LEU A 1 295 ? 37.832 19.259 -2.889 1.00 11.40 294 LEU A CA 1
ATOM 2509 C C . LEU A 1 295 ? 36.760 18.923 -3.915 1.00 9.80 294 LEU A C 1
ATOM 2510 O O . LEU A 1 295 ? 35.633 18.613 -3.568 1.00 12.89 294 LEU A O 1
ATOM 2515 N N . ASP A 1 296 ? 37.134 18.975 -5.184 1.00 11.28 295 ASP A N 1
ATOM 2516 C CA . ASP A 1 296 ? 36.255 18.591 -6.296 1.00 14.18 295 ASP A CA 1
ATOM 2517 C C . ASP A 1 296 ? 36.336 17.078 -6.538 1.00 15.23 295 ASP A C 1
ATOM 2518 O O . ASP A 1 296 ? 36.876 16.590 -7.549 1.00 15.25 295 ASP A O 1
ATOM 2523 N N . LEU A 1 297 ? 35.802 16.348 -5.564 1.00 11.80 296 LEU A N 1
ATOM 2524 C CA . LEU A 1 297 ? 35.823 14.885 -5.540 1.00 10.13 296 LEU A CA 1
ATOM 2525 C C . LEU A 1 297 ? 34.490 14.454 -4.986 1.00 10.70 296 LEU A C 1
ATOM 2526 O O . LEU A 1 297 ? 33.857 15.210 -4.233 1.00 11.67 296 LEU A O 1
ATOM 2531 N N . PRO A 1 298 ? 34.060 13.231 -5.303 1.00 9.94 297 PRO A N 1
ATOM 2532 C CA . PRO A 1 298 ? 32.780 12.796 -4.772 1.00 10.48 297 PRO A CA 1
ATOM 2533 C C . PRO A 1 298 ? 32.744 12.627 -3.276 1.00 9.61 297 PRO A C 1
ATOM 2534 O O . PRO A 1 298 ? 33.782 12.297 -2.660 1.00 9.61 297 PRO A O 1
ATOM 2538 N N . SER A 1 299 ? 31.559 12.778 -2.704 1.00 10.70 298 SER A N 1
ATOM 2539 C CA A SER A 1 299 ? 31.415 12.684 -1.271 0.40 10.88 298 SER A CA 1
ATOM 2540 C CA B SER A 1 299 ? 31.435 12.683 -1.264 0.60 9.92 298 SER A CA 1
ATOM 2541 C C . SER A 1 299 ? 31.641 11.282 -0.726 1.00 10.25 298 SER A C 1
ATOM 2542 O O . SER A 1 299 ? 31.948 11.133 0.446 1.00 9.77 298 SER A O 1
ATOM 2547 N N . SER A 1 300 ? 31.516 10.258 -1.565 1.00 10.23 299 SER A N 1
ATOM 2548 C CA . SER A 1 300 ? 31.873 8.900 -1.149 1.00 10.35 299 SER A CA 1
ATOM 2549 C C . SER A 1 300 ? 33.315 8.838 -0.706 1.00 9.30 299 SER A C 1
ATOM 2550 O O . SER A 1 300 ? 33.652 8.056 0.185 1.00 10.92 299 SER A O 1
ATOM 2553 N N . LEU A 1 301 ? 34.164 9.643 -1.332 1.00 9.82 300 LEU A N 1
ATOM 2554 C CA . LEU A 1 301 ? 35.578 9.707 -1.006 1.00 10.24 300 LEU A CA 1
ATOM 2555 C C . LEU A 1 301 ? 35.893 10.787 0.030 1.00 10.29 300 LEU A C 1
ATOM 2556 O O . LEU A 1 301 ? 36.631 10.527 0.990 1.00 8.59 300 LEU A O 1
ATOM 2561 N N . THR A 1 302 ? 35.370 12.004 -0.130 1.00 7.18 301 THR A N 1
ATOM 2562 C CA . THR A 1 302 ? 35.720 13.064 0.805 1.00 7.85 301 THR A CA 1
ATOM 2563 C C . THR A 1 302 ? 35.060 12.881 2.168 1.00 7.61 301 THR A C 1
ATOM 2564 O O . THR A 1 302 ? 35.602 13.343 3.173 1.00 8.26 301 THR A O 1
ATOM 2568 N N . GLY A 1 303 ? 33.925 12.195 2.204 1.00 7.90 302 GLY A N 1
ATOM 2569 C CA . GLY A 1 303 ? 33.139 12.058 3.414 1.00 7.57 302 GLY A CA 1
ATOM 2570 C C . GLY A 1 303 ? 32.297 13.251 3.777 1.00 8.76 302 GLY A C 1
ATOM 2571 O O . GLY A 1 303 ? 31.660 13.267 4.843 1.00 8.88 302 GLY A O 1
ATOM 2572 N N . LEU A 1 304 ? 32.241 14.256 2.919 1.00 9.03 303 LEU A N 1
ATOM 2573 C CA A LEU A 1 304 ? 31.349 15.400 3.112 0.60 8.30 303 LEU A CA 1
ATOM 2574 C CA B LEU A 1 304 ? 31.374 15.390 3.189 0.40 8.60 303 LEU A CA 1
ATOM 2575 C C . LEU A 1 304 ? 29.925 14.912 3.318 1.00 8.96 303 LEU A C 1
ATOM 2576 O O . LEU A 1 304 ? 29.444 14.080 2.523 1.00 10.42 303 LEU A O 1
ATOM 2585 N N . GLN A 1 305 ? 29.260 15.407 4.351 1.00 7.79 304 GLN A N 1
ATOM 2586 C CA . GLN A 1 305 ? 27.865 15.119 4.609 1.00 8.50 304 GLN A CA 1
ATOM 2587 C C . GLN A 1 305 ? 27.076 16.425 4.735 1.00 8.03 304 GLN A C 1
ATOM 2588 O O . GLN A 1 305 ? 27.611 17.519 5.000 1.00 8.73 304 GLN A O 1
ATOM 2594 N N . VAL A 1 306 ? 25.775 16.285 4.506 1.00 9.81 305 VAL A N 1
ATOM 2595 C CA . VAL A 1 306 ? 24.834 17.391 4.554 1.00 10.08 305 VAL A CA 1
ATOM 2596 C C . VAL A 1 306 ? 23.627 16.957 5.388 1.00 11.23 305 VAL A C 1
ATOM 2597 O O . VAL A 1 306 ? 23.137 15.822 5.249 1.00 14.07 305 VAL A O 1
ATOM 2601 N N . LEU A 1 307 ? 23.192 17.826 6.292 1.00 9.33 306 LEU A N 1
ATOM 2602 C CA . LEU A 1 307 ? 21.959 17.587 7.045 1.00 11.05 306 LEU A CA 1
ATOM 2603 C C . LEU A 1 307 ? 20.904 18.577 6.573 1.00 11.25 306 LEU A C 1
ATOM 2604 O O . LEU A 1 307 ? 21.092 19.789 6.694 1.00 10.21 306 LEU A O 1
ATOM 2609 N N . GLU A 1 308 ? 19.807 18.085 6.009 1.00 13.10 307 GLU A N 1
ATOM 2610 C CA . GLU A 1 308 ? 18.673 18.931 5.655 1.00 14.39 307 GLU A CA 1
ATOM 2611 C C . GLU A 1 308 ? 17.922 19.330 6.934 1.00 13.27 307 GLU A C 1
ATOM 2612 O O . GLU A 1 308 ? 18.126 18.703 7.988 1.00 12.61 307 GLU A O 1
ATOM 2618 N N . PRO A 1 309 ? 17.082 20.396 6.864 1.00 13.66 308 PRO A N 1
ATOM 2619 C CA . PRO A 1 309 ? 16.332 20.824 8.014 1.00 13.24 308 PRO A CA 1
ATOM 2620 C C . PRO A 1 309 ? 15.562 19.649 8.647 1.00 12.29 308 PRO A C 1
ATOM 2621 O O . PRO A 1 309 ? 14.904 18.872 7.928 1.00 14.45 308 PRO A O 1
ATOM 2625 N N . GLY A 1 310 ? 15.639 19.533 9.967 1.00 12.50 309 GLY A N 1
ATOM 2626 C CA . GLY A 1 310 ? 14.925 18.497 10.697 1.00 14.32 309 GLY A CA 1
ATOM 2627 C C . GLY A 1 310 ? 15.627 17.138 10.735 1.00 15.75 309 GLY A C 1
ATOM 2628 O O . GLY A 1 310 ? 15.138 16.219 11.409 1.00 20.53 309 GLY A O 1
ATOM 2629 N N . GLU A 1 311 ? 16.735 16.972 10.013 1.00 13.68 310 GLU A N 1
ATOM 2630 C CA . GLU A 1 311 ? 17.431 15.707 9.986 1.00 12.50 310 GLU A CA 1
ATOM 2631 C C . GLU A 1 311 ? 18.440 15.592 11.127 1.00 10.39 310 GLU A C 1
ATOM 2632 O O . GLU A 1 311 ? 18.935 16.589 11.659 1.00 11.33 310 GLU A O 1
ATOM 2638 N N . GLU A 1 312 ? 18.753 14.348 11.457 1.00 12.15 311 GLU A N 1
ATOM 2639 C CA . GLU A 1 312 ? 19.853 14.076 12.356 1.00 11.81 311 GLU A CA 1
ATOM 2640 C C . GLU A 1 312 ? 20.564 12.800 11.936 1.00 11.10 311 GLU A C 1
ATOM 2641 O O . GLU A 1 312 ? 20.026 11.965 11.184 1.00 11.95 311 GLU A O 1
ATOM 2647 N N . THR A 1 313 ? 21.779 12.643 12.433 1.00 10.27 312 THR A N 1
ATOM 2648 C CA A THR A 1 313 ? 22.503 11.410 12.202 0.60 10.11 312 THR A CA 1
ATOM 2649 C CA B THR A 1 313 ? 22.632 11.511 12.103 0.40 11.21 312 THR A CA 1
ATOM 2650 C C . THR A 1 313 ? 23.440 11.163 13.361 1.00 10.93 312 THR A C 1
ATOM 2651 O O . THR A 1 313 ? 23.874 12.086 14.046 1.00 10.93 312 THR A O 1
ATOM 2658 N N . THR A 1 314 ? 23.693 9.888 13.608 1.00 8.36 313 THR A N 1
ATOM 2659 C CA . THR A 1 314 ? 24.552 9.456 14.711 1.00 8.89 313 THR A CA 1
ATOM 2660 C C . THR A 1 314 ? 25.775 8.739 14.114 1.00 9.17 313 THR A C 1
ATOM 2661 O O . THR A 1 314 ? 25.639 7.690 13.456 1.00 10.69 313 THR A O 1
ATOM 2665 N N . ALA A 1 315 ? 26.955 9.309 14.364 1.00 7.16 314 ALA A N 1
ATOM 2666 C CA . ALA A 1 315 ? 28.240 8.765 13.921 1.00 8.05 314 ALA A CA 1
ATOM 2667 C C . ALA A 1 315 ? 28.878 8.089 15.124 1.00 8.32 314 ALA A C 1
ATOM 2668 O O . ALA A 1 315 ? 29.090 8.732 16.165 1.00 8.50 314 ALA A O 1
ATOM 2670 N N . LYS A 1 316 ? 29.142 6.796 14.990 1.00 6.86 315 LYS A N 1
ATOM 2671 C CA . LYS A 1 316 ? 29.561 5.938 16.112 1.00 7.73 315 LYS A CA 1
ATOM 2672 C C . LYS A 1 316 ? 31.025 5.575 16.110 1.00 7.43 315 LYS A C 1
ATOM 2673 O O . LYS A 1 316 ? 31.613 5.301 15.046 1.00 7.69 315 LYS A O 1
ATOM 2679 N N . SER A 1 317 ? 31.596 5.493 17.299 1.00 7.26 316 SER A N 1
ATOM 2680 C CA . SER A 1 317 ? 32.956 5.008 17.507 1.00 6.94 316 SER A CA 1
ATOM 2681 C C . SER A 1 317 ? 33.002 4.345 18.876 1.00 8.99 316 SER A C 1
ATOM 2682 O O . SER A 1 317 ? 32.080 4.501 19.691 1.00 8.77 316 SER A O 1
ATOM 2685 N N . SER A 1 318 ? 34.063 3.619 19.155 1.00 9.53 317 SER A N 1
ATOM 2686 C CA . SER A 1 318 ? 34.197 2.962 20.455 1.00 8.91 317 SER A CA 1
ATOM 2687 C C . SER A 1 318 ? 35.643 2.599 20.729 1.00 7.71 317 SER A C 1
ATOM 2688 O O . SER A 1 318 ? 36.450 2.430 19.807 1.00 7.84 317 SER A O 1
ATOM 2691 N N . ILE A 1 319 ? 35.986 2.519 22.009 1.00 6.70 318 ILE A N 1
ATOM 2692 C CA . ILE A 1 319 ? 37.310 2.148 22.485 1.00 6.75 318 ILE A CA 1
ATOM 2693 C C . ILE A 1 319 ? 37.165 0.932 23.367 1.00 8.12 318 ILE A C 1
ATOM 2694 O O . ILE A 1 319 ? 36.500 0.997 24.397 1.00 7.71 318 ILE A O 1
ATOM 2699 N N . THR A 1 320 ? 37.749 -0.181 22.934 1.00 9.46 319 THR A N 1
ATOM 2700 C CA . THR A 1 320 ? 37.679 -1.431 23.661 1.00 8.88 319 THR A CA 1
ATOM 2701 C C . THR A 1 320 ? 39.054 -1.773 24.177 1.00 8.49 319 THR A C 1
ATOM 2702 O O . THR A 1 320 ? 40.056 -1.632 23.451 1.00 9.92 319 THR A O 1
ATOM 2706 N N . ILE A 1 321 ? 39.156 -2.193 25.432 1.00 9.36 320 ILE A N 1
ATOM 2707 C CA A ILE A 1 321 ? 40.429 -2.573 26.022 0.60 8.16 320 ILE A CA 1
ATOM 2708 C CA B ILE A 1 321 ? 40.422 -2.579 26.027 0.40 9.84 320 ILE A CA 1
ATOM 2709 C C . ILE A 1 321 ? 40.461 -4.094 26.177 1.00 11.23 320 ILE A C 1
ATOM 2710 O O . ILE A 1 321 ? 39.576 -4.695 26.839 1.00 13.08 320 ILE A O 1
ATOM 2719 N N . GLU A 1 322 ? 41.460 -4.725 25.599 1.00 11.97 321 GLU A N 1
ATOM 2720 C CA . GLU A 1 322 ? 41.602 -6.162 25.707 1.00 14.75 321 GLU A CA 1
ATOM 2721 C C . GLU A 1 322 ? 42.906 -6.504 26.376 1.00 19.08 321 GLU A C 1
ATOM 2722 O O . GLU A 1 322 ? 43.914 -5.857 26.151 1.00 18.06 321 GLU A O 1
ATOM 2728 N N . LEU A 1 323 ? 42.872 -7.512 27.251 1.00 19.14 322 LEU A N 1
ATOM 2729 C CA . LEU A 1 323 ? 44.074 -7.942 27.946 1.00 25.35 322 LEU A CA 1
ATOM 2730 C C . LEU A 1 323 ? 44.670 -9.083 27.120 1.00 30.49 322 LEU A C 1
ATOM 2731 O O . LEU A 1 323 ? 43.968 -10.054 26.807 1.00 33.35 322 LEU A O 1
ATOM 2733 N N . ASN A 1 324 ? 45.943 -8.939 26.731 1.00 35.22 323 ASN A N 1
ATOM 2734 C CA . ASN A 1 324 ? 46.611 -9.831 25.755 1.00 38.11 323 ASN A CA 1
ATOM 2735 C C . ASN A 1 324 ? 47.167 -11.094 26.400 1.00 39.98 323 ASN A C 1
ATOM 2736 O O . ASN A 1 324 ? 47.503 -11.089 27.583 1.00 41.44 323 ASN A O 1
ATOM 2738 N N . ALA B 1 3 ? 16.222 -6.081 37.096 1.00 33.47 2 ALA B N 1
ATOM 2739 C CA . ALA B 1 3 ? 17.202 -5.197 36.413 1.00 30.30 2 ALA B CA 1
ATOM 2740 C C . ALA B 1 3 ? 17.439 -3.900 37.223 1.00 22.42 2 ALA B C 1
ATOM 2741 O O . ALA B 1 3 ? 16.561 -3.066 37.344 1.00 24.58 2 ALA B O 1
ATOM 2743 N N . ASN B 1 4 ? 18.614 -3.768 37.818 1.00 20.04 3 ASN B N 1
ATOM 2744 C CA . ASN B 1 4 ? 18.960 -2.578 38.593 1.00 15.61 3 ASN B CA 1
ATOM 2745 C C . ASN B 1 4 ? 19.077 -1.340 37.675 1.00 15.72 3 ASN B C 1
ATOM 2746 O O . ASN B 1 4 ? 19.561 -1.420 36.532 1.00 15.58 3 ASN B O 1
ATOM 2751 N N . PHE B 1 5 ? 18.656 -0.182 38.160 1.00 12.16 4 PHE B N 1
ATOM 2752 C CA . PHE B 1 5 ? 18.873 1.050 37.438 1.00 12.13 4 PHE B CA 1
ATOM 2753 C C . PHE B 1 5 ? 18.827 2.276 38.327 1.00 10.71 4 PHE B C 1
ATOM 2754 O O . PHE B 1 5 ? 18.213 2.286 39.403 1.00 10.27 4 PHE B O 1
ATOM 2762 N N . ILE B 1 6 ? 19.481 3.316 37.845 1.00 10.16 5 ILE B N 1
ATOM 2763 C CA . ILE B 1 6 ? 19.456 4.629 38.448 1.00 9.28 5 ILE B CA 1
ATOM 2764 C C . ILE B 1 6 ? 19.473 5.615 37.302 1.00 10.73 5 ILE B C 1
ATOM 2765 O O . ILE B 1 6 ? 20.351 5.542 36.454 1.00 10.05 5 ILE B O 1
ATOM 2770 N N . GLU B 1 7 ? 18.529 6.546 37.266 1.00 9.62 6 GLU B N 1
ATOM 2771 C CA . GLU B 1 7 ? 18.382 7.473 36.154 1.00 10.42 6 GLU B CA 1
ATOM 2772 C C . GLU B 1 7 ? 17.989 8.834 36.655 1.00 9.56 6 GLU B C 1
ATOM 2773 O O . GLU B 1 7 ? 17.063 8.955 37.474 1.00 10.99 6 GLU B O 1
ATOM 2779 N N . LYS B 1 8 ? 18.670 9.875 36.206 1.00 10.23 7 LYS B N 1
ATOM 2780 C CA . LYS B 1 8 ? 18.227 11.258 36.468 1.00 10.08 7 LYS B CA 1
ATOM 2781 C C . LYS B 1 8 ? 17.037 11.590 35.565 1.00 13.02 7 LYS B C 1
ATOM 2782 O O . LYS B 1 8 ? 17.067 11.349 34.355 1.00 14.53 7 LYS B O 1
ATOM 2788 N N . ILE B 1 9 ? 15.968 12.111 36.182 1.00 10.08 8 ILE B N 1
ATOM 2789 C CA . ILE B 1 9 ? 14.711 12.426 35.506 1.00 10.45 8 ILE B CA 1
ATOM 2790 C C . ILE B 1 9 ? 14.271 13.814 35.950 1.00 9.78 8 ILE B C 1
ATOM 2791 O O . ILE B 1 9 ? 14.938 14.471 36.737 1.00 10.47 8 ILE B O 1
ATOM 2796 N N . THR B 1 10 ? 13.130 14.246 35.409 1.00 12.10 9 THR B N 1
ATOM 2797 C CA . THR B 1 10 ? 12.432 15.432 35.823 1.00 11.97 9 THR B CA 1
ATOM 2798 C C . THR B 1 10 ? 11.086 14.954 36.381 1.00 12.82 9 THR B C 1
ATOM 2799 O O . THR B 1 10 ? 10.329 14.220 35.712 1.00 13.27 9 THR B O 1
ATOM 2803 N N . TYR B 1 11 ? 10.827 15.349 37.623 1.00 10.65 10 TYR B N 1
ATOM 2804 C CA . TYR B 1 11 ? 9.551 15.066 38.314 1.00 9.98 10 TYR B CA 1
ATOM 2805 C C . TYR B 1 11 ? 8.819 16.366 38.570 1.00 9.58 10 TYR B C 1
ATOM 2806 O O . TYR B 1 11 ? 9.287 17.228 39.339 1.00 10.63 10 TYR B O 1
ATOM 2815 N N . LEU B 1 12 ? 7.687 16.538 37.883 1.00 11.88 11 LEU B N 1
ATOM 2816 C CA . LEU B 1 12 ? 6.900 17.771 38.043 1.00 10.68 11 LEU B CA 1
ATOM 2817 C C . LEU B 1 12 ? 7.776 19.022 37.963 1.00 12.00 11 LEU B C 1
ATOM 2818 O O . LEU B 1 12 ? 7.662 19.951 38.774 1.00 13.72 11 LEU B O 1
ATOM 2823 N N . GLY B 1 13 ? 8.657 19.035 36.961 1.00 11.15 12 GLY B N 1
ATOM 2824 C CA . GLY B 1 13 ? 9.488 20.186 36.686 1.00 11.56 12 GLY B CA 1
ATOM 2825 C C . GLY B 1 13 ? 10.800 20.290 37.441 1.00 13.23 12 GLY B C 1
ATOM 2826 O O . GLY B 1 13 ? 11.575 21.204 37.193 1.00 15.27 12 GLY B O 1
ATOM 2827 N N . THR B 1 14 ? 11.053 19.356 38.364 1.00 10.70 13 THR B N 1
ATOM 2828 C CA . THR B 1 14 ? 12.199 19.443 39.268 1.00 11.05 13 THR B CA 1
ATOM 2829 C C . THR B 1 14 ? 13.109 18.222 39.047 1.00 11.02 13 THR B C 1
ATOM 2830 O O . THR B 1 14 ? 12.633 17.097 38.846 1.00 11.33 13 THR B O 1
ATOM 2834 N N . PRO B 1 15 ? 14.440 18.418 39.060 1.00 12.66 14 PRO B N 1
ATOM 2835 C CA . PRO B 1 15 ? 15.341 17.281 38.848 1.00 11.69 14 PRO B CA 1
ATOM 2836 C C . PRO B 1 15 ? 15.109 16.216 39.921 1.00 8.63 14 PRO B C 1
ATOM 2837 O O . PRO B 1 15 ? 14.859 16.565 41.101 1.00 11.20 14 PRO B O 1
ATOM 2841 N N . ALA B 1 16 ? 15.188 14.943 39.543 1.00 9.74 15 ALA B N 1
ATOM 2842 C CA . ALA B 1 16 ? 14.950 13.878 40.504 1.00 9.27 15 ALA B CA 1
ATOM 2843 C C . ALA B 1 16 ? 15.749 12.673 40.071 1.00 9.68 15 ALA B C 1
ATOM 2844 O O . ALA B 1 16 ? 16.298 12.642 38.974 1.00 10.13 15 ALA B O 1
ATOM 2846 N N . ILE B 1 17 ? 15.856 11.707 40.969 1.00 9.97 16 ILE B N 1
ATOM 2847 C CA A ILE B 1 17 ? 16.539 10.444 40.704 0.50 9.57 16 ILE B CA 1
ATOM 2848 C CA B ILE B 1 17 ? 16.513 10.443 40.657 0.50 10.02 16 ILE B CA 1
ATOM 2849 C C . ILE B 1 17 ? 15.533 9.303 40.811 1.00 10.27 16 ILE B C 1
ATOM 2850 O O . ILE B 1 17 ? 14.949 9.111 41.889 1.00 9.53 16 ILE B O 1
ATOM 2859 N N . LYS B 1 18 ? 15.349 8.562 39.734 1.00 9.03 17 LYS B N 1
ATOM 2860 C CA . LYS B 1 18 ? 14.543 7.349 39.733 1.00 9.20 17 LYS B CA 1
ATOM 2861 C C . LYS B 1 18 ? 15.500 6.163 39.871 1.00 11.03 17 LYS B C 1
ATOM 2862 O O . LYS B 1 18 ? 16.536 6.102 39.168 1.00 11.17 17 LYS B O 1
ATOM 2868 N N . ALA B 1 19 ? 15.197 5.224 40.765 1.00 10.66 18 ALA B N 1
ATOM 2869 C CA . ALA B 1 19 ? 16.078 4.097 40.973 1.00 8.87 18 ALA B CA 1
ATOM 2870 C C . ALA B 1 19 ? 15.260 2.880 41.328 1.00 10.15 18 ALA B C 1
ATOM 2871 O O . ALA B 1 19 ? 14.219 2.981 41.955 1.00 11.62 18 ALA B O 1
ATOM 2873 N N . GLY B 1 20 ? 15.764 1.719 40.969 1.00 12.69 19 GLY B N 1
ATOM 2874 C CA . GLY B 1 20 ? 15.050 0.534 41.325 1.00 16.11 19 GLY B CA 1
ATOM 2875 C C . GLY B 1 20 ? 15.636 -0.745 40.845 1.00 12.46 19 GLY B C 1
ATOM 2876 O O . GLY B 1 20 ? 16.762 -0.787 40.343 1.00 12.05 19 GLY B O 1
ATOM 2877 N N . ASN B 1 21 ? 14.839 -1.767 41.011 1.00 10.32 20 ASN B N 1
ATOM 2878 C CA . ASN B 1 21 ? 15.191 -3.123 40.614 1.00 11.78 20 ASN B CA 1
ATOM 2879 C C . ASN B 1 21 ? 13.927 -3.795 40.061 1.00 14.64 20 ASN B C 1
ATOM 2880 O O . ASN B 1 21 ? 12.960 -3.101 39.744 1.00 15.85 20 ASN B O 1
ATOM 2885 N N . GLU B 1 22 ? 13.919 -5.118 39.962 1.00 17.83 21 GLU B N 1
ATOM 2886 C CA . GLU B 1 22 ? 12.754 -5.787 39.423 1.00 19.54 21 GLU B CA 1
ATOM 2887 C C . GLU B 1 22 ? 11.559 -5.791 40.392 1.00 19.10 21 GLU B C 1
ATOM 2888 O O . GLU B 1 22 ? 10.453 -6.114 39.966 1.00 20.68 21 GLU B O 1
ATOM 2894 N N . HIS B 1 23 ? 11.773 -5.405 41.661 1.00 14.93 22 HIS B N 1
ATOM 2895 C CA . HIS B 1 23 ? 10.718 -5.449 42.678 1.00 13.46 22 HIS B CA 1
ATOM 2896 C C . HIS B 1 23 ? 10.120 -4.080 42.980 1.00 13.80 22 HIS B C 1
ATOM 2897 O O . HIS B 1 23 ? 8.919 -3.957 43.241 1.00 14.66 22 HIS B O 1
ATOM 2904 N N . LEU B 1 24 ? 10.976 -3.063 43.054 1.00 11.69 23 LEU B N 1
ATOM 2905 C CA . LEU B 1 24 ? 10.609 -1.741 43.553 1.00 10.65 23 LEU B CA 1
ATOM 2906 C C . LEU B 1 24 ? 11.251 -0.645 42.743 1.00 11.25 23 LEU B C 1
ATOM 2907 O O . LEU B 1 24 ? 12.390 -0.802 42.313 1.00 11.66 23 LEU B O 1
ATOM 2912 N N . GLU B 1 25 ? 10.541 0.469 42.586 1.00 10.08 24 GLU B N 1
ATOM 2913 C CA A GLU B 1 25 ? 11.085 1.670 41.967 0.50 12.16 24 GLU B CA 1
ATOM 2914 C CA B GLU B 1 25 ? 11.089 1.672 41.973 0.50 11.49 24 GLU B CA 1
ATOM 2915 C C . GLU B 1 25 ? 10.773 2.825 42.885 1.00 9.81 24 GLU B C 1
ATOM 2916 O O . GLU B 1 25 ? 9.602 2.979 43.310 1.00 10.63 24 GLU B O 1
ATOM 2940 N N . ILE B 1 27 ? 11.420 7.230 43.433 1.00 7.37 26 ILE B N 1
ATOM 2941 C CA . ILE B 1 27 ? 11.878 8.523 42.929 1.00 7.57 26 ILE B CA 1
ATOM 2942 C C . ILE B 1 27 ? 12.197 9.361 44.148 1.00 9.08 26 ILE B C 1
ATOM 2943 O O . ILE B 1 27 ? 11.318 9.576 45.012 1.00 8.40 26 ILE B O 1
ATOM 2948 N N . VAL B 1 28 ? 13.410 9.895 44.222 1.00 7.51 27 VAL B N 1
ATOM 2949 C CA . VAL B 1 28 ? 13.777 10.857 45.243 1.00 7.49 27 VAL B CA 1
ATOM 2950 C C . VAL B 1 28 ? 14.008 12.225 44.603 1.00 8.79 27 VAL B C 1
ATOM 2951 O O . VAL B 1 28 ? 14.628 12.324 43.518 1.00 7.95 27 VAL B O 1
ATOM 2955 N N . VAL B 1 29 ? 13.541 13.276 45.253 1.00 8.38 28 VAL B N 1
ATOM 2956 C CA . VAL B 1 29 ? 13.620 14.643 44.717 1.00 8.45 28 VAL B CA 1
ATOM 2957 C C . VAL B 1 29 ? 14.532 15.468 45.651 1.00 9.95 28 VAL B C 1
ATOM 2958 O O . VAL B 1 29 ? 14.092 16.008 46.660 1.00 10.11 28 VAL B O 1
ATOM 2962 N N . PRO B 1 30 ? 15.840 15.541 45.315 1.00 10.08 29 PRO B N 1
ATOM 2963 C CA . PRO B 1 30 ? 16.815 16.240 46.202 1.00 10.41 29 PRO B CA 1
ATOM 2964 C C . PRO B 1 30 ? 16.459 17.681 46.562 1.00 9.86 29 PRO B C 1
ATOM 2965 O O . PRO B 1 30 ? 16.575 18.070 47.725 1.00 10.62 29 PRO B O 1
ATOM 2969 N N . GLU B 1 31 ? 16.003 18.463 45.586 1.00 11.10 30 GLU B N 1
ATOM 2970 C CA . GLU B 1 31 ? 15.615 19.835 45.830 1.00 11.91 30 GLU B CA 1
ATOM 2971 C C . GLU B 1 31 ? 14.433 19.983 46.780 1.00 10.70 30 GLU B C 1
ATOM 2972 O O . GLU B 1 31 ? 14.271 21.046 47.414 1.00 13.60 30 GLU B O 1
ATOM 2978 N N . TRP B 1 32 ? 13.612 18.927 46.887 1.00 10.09 31 TRP B N 1
ATOM 2979 C CA . TRP B 1 32 ? 12.398 18.948 47.707 1.00 9.95 31 TRP B CA 1
ATOM 2980 C C . TRP B 1 32 ? 12.673 18.230 49.039 1.00 11.31 31 TRP B C 1
ATOM 2981 O O . TRP B 1 32 ? 11.975 17.285 49.419 1.00 10.53 31 TRP B O 1
ATOM 2992 N N . GLY B 1 33 ? 13.711 18.676 49.749 1.00 9.01 32 GLY B N 1
ATOM 2993 C CA . GLY B 1 33 ? 14.104 18.058 51.007 1.00 8.38 32 GLY B CA 1
ATOM 2994 C C . GLY B 1 33 ? 14.473 16.601 50.894 1.00 8.30 32 GLY B C 1
ATOM 2995 O O . GLY B 1 33 ? 14.213 15.842 51.828 1.00 8.68 32 GLY B O 1
ATOM 2996 N N . SER B 1 34 ? 15.082 16.179 49.770 1.00 7.22 33 SER B N 1
ATOM 2997 C CA . SER B 1 34 ? 15.402 14.743 49.570 1.00 7.91 33 SER B CA 1
ATOM 2998 C C . SER B 1 34 ? 14.192 13.854 49.888 1.00 7.73 33 SER B C 1
ATOM 2999 O O . SER B 1 34 ? 14.303 12.813 50.531 1.00 8.78 33 SER B O 1
ATOM 3002 N N . ASN B 1 35 ? 13.044 14.270 49.377 1.00 7.59 34 ASN B N 1
ATOM 3003 C CA . ASN B 1 35 ? 11.798 13.552 49.602 1.00 8.07 34 ASN B CA 1
ATOM 3004 C C . ASN B 1 35 ? 11.711 12.369 48.637 1.00 6.60 34 ASN B C 1
ATOM 3005 O O . ASN B 1 35 ? 11.804 12.534 47.401 1.00 6.98 34 ASN B O 1
ATOM 3010 N N . VAL B 1 36 ? 11.572 11.142 49.158 1.00 6.46 35 VAL B N 1
ATOM 3011 C CA . VAL B 1 36 ? 11.215 9.996 48.337 1.00 6.95 35 VAL B CA 1
ATOM 3012 C C . VAL B 1 36 ? 9.720 10.126 48.052 1.00 7.36 35 VAL B C 1
ATOM 3013 O O . VAL B 1 36 ? 8.858 9.790 48.879 1.00 7.36 35 VAL B O 1
ATOM 3017 N N . ILE B 1 37 ? 9.405 10.653 46.872 1.00 7.62 36 ILE B N 1
ATOM 3018 C CA . ILE B 1 37 ? 8.065 11.114 46.523 1.00 8.13 36 ILE B CA 1
ATOM 3019 C C . ILE B 1 37 ? 7.203 10.010 45.938 1.00 8.10 36 ILE B C 1
ATOM 3020 O O . ILE B 1 37 ? 5.974 10.108 45.916 1.00 9.28 36 ILE B O 1
ATOM 3025 N N . SER B 1 38 ? 7.851 8.933 45.520 1.00 8.76 37 SER B N 1
ATOM 3026 C CA . SER B 1 38 ? 7.196 7.843 44.822 1.00 8.19 37 SER B CA 1
ATOM 3027 C C . SER B 1 38 ? 7.870 6.509 45.200 1.00 8.02 37 SER B C 1
ATOM 3028 O O . SER B 1 38 ? 9.106 6.421 45.219 1.00 8.77 37 SER B O 1
ATOM 3031 N N . LEU B 1 39 ? 7.079 5.481 45.466 1.00 6.78 38 LEU B N 1
ATOM 3032 C CA . LEU B 1 39 ? 7.578 4.134 45.727 1.00 8.58 38 LEU B CA 1
ATOM 3033 C C . LEU B 1 39 ? 6.571 3.157 45.135 1.00 8.66 38 LEU B C 1
ATOM 3034 O O . LEU B 1 39 ? 5.436 3.112 45.590 1.00 9.23 38 LEU B O 1
ATOM 3039 N N . VAL B 1 40 ? 6.956 2.448 44.090 1.00 9.14 39 VAL B N 1
ATOM 3040 C CA . VAL B 1 40 ? 6.050 1.616 43.348 1.00 7.96 39 VAL B CA 1
ATOM 3041 C C . VAL B 1 40 ? 6.444 0.148 43.516 1.00 10.02 39 VAL B C 1
ATOM 3042 O O . VAL B 1 40 ? 7.623 -0.221 43.341 1.00 10.36 39 VAL B O 1
ATOM 3046 N N . ASP B 1 41 ? 5.462 -0.689 43.854 1.00 10.57 40 ASP B N 1
ATOM 3047 C CA . ASP B 1 41 ? 5.655 -2.145 43.798 1.00 11.04 40 ASP B CA 1
ATOM 3048 C C . ASP B 1 41 ? 5.525 -2.586 42.348 1.00 12.28 40 ASP B C 1
ATOM 3049 O O . ASP B 1 41 ? 4.472 -2.439 41.753 1.00 14.11 40 ASP B O 1
ATOM 3054 N N . LYS B 1 42 ? 6.596 -3.110 41.779 1.00 14.01 41 LYS B N 1
ATOM 3055 C CA . LYS B 1 42 ? 6.619 -3.408 40.363 1.00 16.25 41 LYS B CA 1
ATOM 3056 C C . LYS B 1 42 ? 5.833 -4.642 39.959 1.00 18.43 41 LYS B C 1
ATOM 3057 O O . LYS B 1 42 ? 5.445 -4.736 38.817 1.00 20.94 41 LYS B O 1
ATOM 3063 N N . THR B 1 43 ? 5.603 -5.571 40.871 1.00 21.02 42 THR B N 1
ATOM 3064 C CA A THR B 1 43 ? 4.806 -6.770 40.559 0.60 24.51 42 THR B CA 1
ATOM 3065 C CA B THR B 1 43 ? 4.820 -6.752 40.498 0.40 23.34 42 THR B CA 1
ATOM 3066 C C . THR B 1 43 ? 3.340 -6.400 40.281 1.00 23.72 42 THR B C 1
ATOM 3067 O O . THR B 1 43 ? 2.717 -6.898 39.320 1.00 23.86 42 THR B O 1
ATOM 3074 N N . THR B 1 44 ? 2.797 -5.515 41.108 1.00 19.84 43 THR B N 1
ATOM 3075 C CA . THR B 1 44 ? 1.402 -5.070 40.982 1.00 17.84 43 THR B CA 1
ATOM 3076 C C . THR B 1 44 ? 1.281 -3.717 40.248 1.00 16.11 43 THR B C 1
ATOM 3077 O O . THR B 1 44 ? 0.191 -3.321 39.815 1.00 17.29 43 THR B O 1
ATOM 3081 N N . ASN B 1 45 ? 2.406 -3.005 40.109 1.00 15.36 44 ASN B N 1
ATOM 3082 C CA . ASN B 1 45 ? 2.455 -1.632 39.568 1.00 14.12 44 ASN B CA 1
ATOM 3083 C C . ASN B 1 45 ? 1.591 -0.664 40.395 1.00 15.09 44 ASN B C 1
ATOM 3084 O O . ASN B 1 45 ? 0.960 0.236 39.863 1.00 18.34 44 ASN B O 1
ATOM 3089 N N . VAL B 1 46 ? 1.584 -0.869 41.700 1.00 12.62 45 VAL B N 1
ATOM 3090 C CA . VAL B 1 46 ? 0.852 -0.047 42.627 1.00 12.97 45 VAL B CA 1
ATOM 3091 C C . VAL B 1 46 ? 1.766 0.989 43.282 1.00 10.93 45 VAL B C 1
ATOM 3092 O O . VAL B 1 46 ? 2.836 0.669 43.800 1.00 11.03 45 VAL B O 1
ATOM 3096 N N . GLN B 1 47 ? 1.349 2.252 43.215 1.00 9.51 46 GLN B N 1
ATOM 3097 C CA . GLN B 1 47 ? 1.984 3.315 43.953 1.00 9.13 46 GLN B CA 1
ATOM 3098 C C . GLN B 1 47 ? 1.640 3.210 45.443 1.00 10.99 46 GLN B C 1
ATOM 3099 O O . GLN B 1 47 ? 0.453 3.108 45.809 1.00 12.18 46 GLN B O 1
ATOM 3105 N N . LEU B 1 48 ? 2.670 3.230 46.282 1.00 8.54 47 LEU B N 1
ATOM 3106 C CA . LEU B 1 48 ? 2.490 3.041 47.722 1.00 9.05 47 LEU B CA 1
ATOM 3107 C C . LEU B 1 48 ? 2.398 4.370 48.477 1.00 8.09 47 LEU B C 1
ATOM 3108 O O . LEU B 1 48 ? 1.814 4.420 49.566 1.00 8.06 47 LEU B O 1
ATOM 3113 N N . LEU B 1 49 ? 3.003 5.431 47.926 1.00 7.73 48 LEU B N 1
ATOM 3114 C CA . LEU B 1 49 ? 3.079 6.736 48.585 1.00 8.27 48 LEU B CA 1
ATOM 3115 C C . LEU B 1 49 ? 2.103 7.727 48.008 1.00 8.93 48 LEU B C 1
ATOM 3116 O O . LEU B 1 49 ? 1.733 7.630 46.832 1.00 9.03 48 LEU B O 1
ATOM 3121 N N . ARG B 1 50 ? 1.677 8.685 48.827 1.00 7.99 49 ARG B N 1
ATOM 3122 C CA . ARG B 1 50 ? 0.871 9.765 48.326 1.00 9.19 49 ARG B CA 1
ATOM 3123 C C . ARG B 1 50 ? 1.749 10.739 47.553 1.00 8.73 49 ARG B C 1
ATOM 3124 O O . ARG B 1 50 ? 2.661 11.378 48.124 1.00 8.79 49 ARG B O 1
ATOM 3132 N N . GLU B 1 51 ? 1.470 10.862 46.263 1.00 9.29 50 GLU B N 1
ATOM 3133 C CA . GLU B 1 51 ? 2.144 11.823 45.408 1.00 9.25 50 GLU B CA 1
ATOM 3134 C C . GLU B 1 51 ? 1.335 13.102 45.264 1.00 11.43 50 GLU B C 1
ATOM 3135 O O . GLU B 1 51 ? 0.093 13.075 45.283 1.00 11.82 50 GLU B O 1
ATOM 3141 N N . PRO B 1 52 ? 2.042 14.222 45.058 1.00 8.64 51 PRO B N 1
ATOM 3142 C CA . PRO B 1 52 ? 1.353 15.501 44.806 1.00 10.52 51 PRO B CA 1
ATOM 3143 C C . PRO B 1 52 ? 0.771 15.556 43.393 1.00 9.65 51 PRO B C 1
ATOM 3144 O O . PRO B 1 52 ? 1.376 15.046 42.441 1.00 11.21 51 PRO B O 1
ATOM 3148 N N . GLU B 1 53 ? -0.373 16.221 43.238 1.00 10.79 52 GLU B N 1
ATOM 3149 C CA . GLU B 1 53 ? -0.958 16.392 41.936 1.00 11.47 52 GLU B CA 1
ATOM 3150 C C . GLU B 1 53 ? -0.057 17.289 41.073 1.00 11.18 52 GLU B C 1
ATOM 3151 O O . GLU B 1 53 ? 0.099 17.057 39.886 1.00 11.97 52 GLU B O 1
ATOM 3157 N N . THR B 1 54 ? 0.480 18.341 41.693 1.00 11.26 53 THR B N 1
ATOM 3158 C CA . THR B 1 54 ? 1.292 19.329 41.019 1.00 11.70 53 THR B CA 1
ATOM 3159 C C . THR B 1 54 ? 2.443 19.710 41.943 1.00 9.69 53 THR B C 1
ATOM 3160 O O . THR B 1 54 ? 2.397 19.433 43.157 1.00 10.99 53 THR B O 1
ATOM 3164 N N . ALA B 1 55 ? 3.494 20.302 41.368 1.00 10.06 54 ALA B N 1
ATOM 3165 C CA . ALA B 1 55 ? 4.569 20.885 42.165 1.00 9.71 54 ALA B CA 1
ATOM 3166 C C . ALA B 1 55 ? 4.000 21.919 43.144 1.00 11.29 54 ALA B C 1
ATOM 3167 O O . ALA B 1 55 ? 4.388 21.969 44.303 1.00 11.37 54 ALA B O 1
ATOM 3169 N N . GLU B 1 56 ? 3.075 22.747 42.679 1.00 10.95 55 GLU B N 1
ATOM 3170 C CA . GLU B 1 56 ? 2.408 23.711 43.543 1.00 12.43 55 GLU B CA 1
ATOM 3171 C C . GLU B 1 56 ? 1.782 23.064 44.789 1.00 11.44 55 GLU B C 1
ATOM 3172 O O . GLU B 1 56 ? 1.941 23.573 45.918 1.00 11.69 55 GLU B O 1
ATOM 3178 N N . SER B 1 57 ? 1.061 21.968 44.613 1.00 11.46 56 SER B N 1
ATOM 3179 C CA A SER B 1 57 ? 0.461 21.228 45.726 0.50 12.28 56 SER B CA 1
ATOM 3180 C CA B SER B 1 57 ? 0.442 21.317 45.750 0.25 10.19 56 SER B CA 1
ATOM 3181 C CA C SER B 1 57 ? 0.446 21.290 45.740 0.25 11.67 56 SER B CA 1
ATOM 3182 C C . SER B 1 57 ? 1.522 20.783 46.714 1.00 10.12 56 SER B C 1
ATOM 3183 O O . SER B 1 57 ? 1.351 20.850 47.931 1.00 10.77 56 SER B O 1
ATOM 3190 N N . PHE B 1 58 ? 2.628 20.268 46.184 1.00 9.81 57 PHE B N 1
ATOM 3191 C CA . PHE B 1 58 ? 3.740 19.841 47.045 1.00 8.59 57 PHE B CA 1
ATOM 3192 C C . PHE B 1 58 ? 4.257 20.978 47.897 1.00 7.96 57 PHE B C 1
ATOM 3193 O O . PHE B 1 58 ? 4.416 20.870 49.101 1.00 9.82 57 PHE B O 1
ATOM 3201 N N . HIS B 1 59 ? 4.559 22.096 47.253 1.00 10.84 58 HIS B N 1
ATOM 3202 C CA . HIS B 1 59 ? 5.071 23.261 47.973 1.00 10.70 58 HIS B CA 1
ATOM 3203 C C . HIS B 1 59 ? 4.120 23.812 49.019 1.00 11.58 58 HIS B C 1
ATOM 3204 O O . HIS B 1 59 ? 4.577 24.377 50.038 1.00 12.42 58 HIS B O 1
ATOM 3211 N N . ASP B 1 60 ? 2.828 23.640 48.790 1.00 11.45 59 ASP B N 1
ATOM 3212 C CA A ASP B 1 60 ? 1.793 24.048 49.751 0.50 11.99 59 ASP B CA 1
ATOM 3213 C CA B ASP B 1 60 ? 1.818 24.064 49.767 0.50 12.25 59 ASP B CA 1
ATOM 3214 C C . ASP B 1 60 ? 1.874 23.241 51.056 1.00 13.32 59 ASP B C 1
ATOM 3215 O O . ASP B 1 60 ? 1.696 23.802 52.152 1.00 14.58 59 ASP B O 1
ATOM 3224 N N . THR B 1 61 ? 2.086 21.922 50.931 1.00 10.56 60 THR B N 1
ATOM 3225 C CA . THR B 1 61 ? 2.115 21.012 52.068 1.00 10.25 60 THR B CA 1
ATOM 3226 C C . THR B 1 61 ? 3.236 19.971 51.895 1.00 9.89 60 THR B C 1
ATOM 3227 O O . THR B 1 61 ? 2.959 18.772 51.663 1.00 9.71 60 THR B O 1
ATOM 3231 N N . PRO B 1 62 ? 4.499 20.412 52.066 1.00 8.75 61 PRO B N 1
ATOM 3232 C CA . PRO B 1 62 ? 5.631 19.527 51.753 1.00 8.24 61 PRO B CA 1
ATOM 3233 C C . PRO B 1 62 ? 5.873 18.425 52.770 1.00 9.09 61 PRO B C 1
ATOM 3234 O O . PRO B 1 62 ? 6.742 17.576 52.546 1.00 8.60 61 PRO B O 1
ATOM 3238 N N . THR B 1 63 ? 5.121 18.420 53.872 1.00 9.12 62 THR B N 1
ATOM 3239 C CA . THR B 1 63 ? 5.210 17.336 54.826 1.00 7.32 62 THR B CA 1
ATOM 3240 C C . THR B 1 63 ? 4.103 16.301 54.690 1.00 8.75 62 THR B C 1
ATOM 3241 O O . THR B 1 63 ? 4.045 15.381 55.490 1.00 10.38 62 THR B O 1
ATOM 3245 N N . LEU B 1 64 ? 3.281 16.389 53.653 1.00 7.54 63 LEU B N 1
ATOM 3246 C CA . LEU B 1 64 ? 2.113 15.497 53.503 1.00 8.59 63 LEU B CA 1
ATOM 3247 C C . LEU B 1 64 ? 2.146 14.723 52.192 1.00 8.52 63 LEU B C 1
ATOM 3248 O O . LEU B 1 64 ? 1.130 14.208 51.755 1.00 8.92 63 LEU B O 1
ATOM 3253 N N . TYR B 1 65 ? 3.328 14.592 51.587 1.00 8.20 64 TYR B N 1
ATOM 3254 C CA . TYR B 1 65 ? 3.544 13.747 50.414 1.00 7.78 64 TYR B CA 1
ATOM 3255 C C . TYR B 1 65 ? 4.850 12.999 50.577 1.00 7.26 64 TYR B C 1
ATOM 3256 O O . TYR B 1 65 ? 5.806 13.475 51.189 1.00 6.67 64 TYR B O 1
ATOM 3265 N N . GLY B 1 66 ? 4.878 11.790 50.056 1.00 7.15 65 GLY B N 1
ATOM 3266 C CA . GLY B 1 66 ? 6.115 11.005 49.959 1.00 6.88 65 GLY B CA 1
ATOM 3267 C C . GLY B 1 66 ? 6.684 10.690 51.327 1.00 5.83 65 GLY B C 1
ATOM 3268 O O . GLY B 1 66 ? 5.949 10.275 52.245 1.00 6.78 65 GLY B O 1
ATOM 3269 N N . ILE B 1 67 ? 7.978 10.922 51.489 1.00 5.48 66 ILE B N 1
ATOM 3270 C CA . ILE B 1 67 ? 8.744 10.654 52.702 1.00 5.55 66 ILE B CA 1
ATOM 3271 C C . ILE B 1 67 ? 9.501 11.917 53.134 1.00 5.64 66 ILE B C 1
ATOM 3272 O O . ILE B 1 67 ? 10.672 12.090 52.828 1.00 8.30 66 ILE B O 1
ATOM 3277 N N . PRO B 1 68 ? 8.796 12.818 53.806 1.00 6.57 67 PRO B N 1
ATOM 3278 C CA . PRO B 1 68 ? 9.457 14.031 54.280 1.00 5.15 67 PRO B CA 1
ATOM 3279 C C .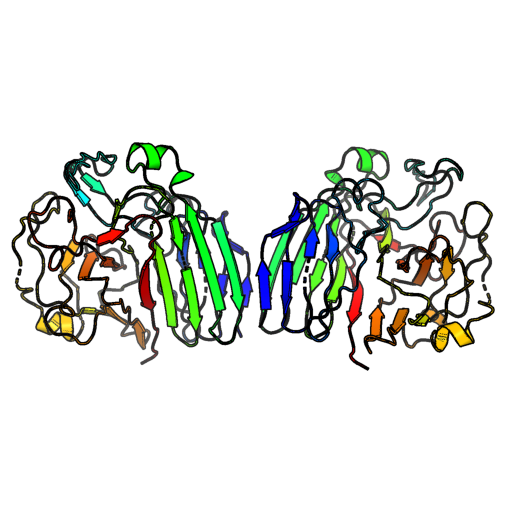 PRO B 1 68 ? 10.359 13.769 55.466 1.00 7.14 67 PRO B C 1
ATOM 3280 O O . PRO B 1 68 ? 10.041 12.918 56.345 1.00 7.00 67 PRO B O 1
ATOM 3284 N N . ILE B 1 69 ? 11.459 14.509 55.508 1.00 7.19 68 ILE B N 1
ATOM 3285 C CA . ILE B 1 69 ? 12.498 14.321 56.537 1.00 5.27 68 ILE B CA 1
ATOM 3286 C C . ILE B 1 69 ? 12.351 15.403 57.593 1.00 6.75 68 ILE B C 1
ATOM 3287 O O . ILE B 1 69 ? 12.356 16.599 57.272 1.00 7.16 68 ILE B O 1
ATOM 3292 N N . LEU B 1 70 ? 12.177 14.971 58.843 1.00 6.34 69 LEU B N 1
ATOM 3293 C CA . LEU B 1 70 ? 11.810 15.849 59.966 1.00 6.30 69 LEU B CA 1
ATOM 3294 C C . LEU B 1 70 ? 12.978 15.896 60.953 1.00 6.95 69 LEU B C 1
ATOM 3295 O O . LEU B 1 70 ? 13.161 15.000 61.789 1.00 7.50 69 LEU B O 1
ATOM 3300 N N . PHE B 1 71 ? 13.773 16.964 60.862 1.00 6.68 70 PHE B N 1
ATOM 3301 C CA . PHE B 1 71 ? 14.976 17.132 61.679 1.00 6.57 70 PHE B CA 1
ATOM 3302 C C . PHE B 1 71 ? 14.935 18.495 62.357 1.00 6.08 70 PHE B C 1
ATOM 3303 O O . PHE B 1 71 ? 15.294 19.534 61.721 1.00 8.06 70 PHE B O 1
ATOM 3311 N N . PRO B 1 72 ? 14.493 18.554 63.633 1.00 6.26 71 PRO B N 1
ATOM 3312 C CA . PRO B 1 72 ? 13.906 17.468 64.445 1.00 6.78 71 PRO B CA 1
ATOM 3313 C C . PRO B 1 72 ? 12.419 17.300 64.121 1.00 7.70 71 PRO B C 1
ATOM 3314 O O . PRO B 1 72 ? 11.818 18.154 63.471 1.00 7.81 71 PRO B O 1
ATOM 3318 N N . PRO B 1 73 ? 11.796 16.234 64.616 1.00 6.73 72 PRO B N 1
ATOM 3319 C CA . PRO B 1 73 ? 10.423 15.924 64.281 1.00 5.88 72 PRO B CA 1
ATOM 3320 C C . PRO B 1 73 ? 9.383 16.557 65.199 1.00 7.34 72 PRO B C 1
ATOM 3321 O O . PRO B 1 73 ? 9.582 16.644 66.416 1.00 8.61 72 PRO B O 1
ATOM 3325 N N . ASN B 1 74 ? 8.285 16.982 64.598 1.00 6.45 73 ASN B N 1
ATOM 3326 C CA . ASN B 1 74 ? 7.106 17.414 65.356 1.00 7.37 73 ASN B CA 1
ATOM 3327 C C . ASN B 1 74 ? 7.424 18.712 66.128 1.00 7.33 73 ASN B C 1
ATOM 3328 O O . ASN B 1 74 ? 8.220 19.523 65.663 1.00 8.37 73 ASN B O 1
ATOM 3333 N N . ARG B 1 75 ? 6.757 18.932 67.271 1.00 7.63 74 ARG B N 1
ATOM 3334 C CA . ARG B 1 75 ? 6.694 20.242 67.891 1.00 7.93 74 ARG B CA 1
ATOM 3335 C C . ARG B 1 75 ? 7.756 20.515 68.938 1.00 8.46 74 ARG B C 1
ATOM 3336 O O . ARG B 1 75 ? 8.163 19.626 69.693 1.00 8.80 74 ARG B O 1
ATOM 3344 N N . ILE B 1 76 ? 8.148 21.772 69.010 1.00 8.58 75 ILE B N 1
ATOM 3345 C CA . ILE B 1 76 ? 8.872 22.295 70.152 1.00 7.67 75 ILE B CA 1
ATOM 3346 C C . ILE B 1 76 ? 8.041 23.477 70.650 1.00 7.50 75 ILE B C 1
ATOM 3347 O O . ILE B 1 76 ? 7.819 24.450 69.916 1.00 8.63 75 ILE B O 1
ATOM 3352 N N . SER B 1 77 ? 7.565 23.370 71.877 1.00 8.57 76 SER B N 1
ATOM 3353 C CA . SER B 1 77 ? 6.682 24.377 72.433 1.00 8.06 76 SER B CA 1
ATOM 3354 C C . SER B 1 77 ? 7.354 25.744 72.445 1.00 10.40 76 SER B C 1
ATOM 3355 O O . SER B 1 77 ? 8.505 25.889 72.838 1.00 9.99 76 SER B O 1
ATOM 3358 N N . ASP B 1 78 ? 6.632 26.725 71.908 1.00 10.78 77 ASP B N 1
ATOM 3359 C CA . ASP B 1 78 ? 7.041 28.128 71.885 1.00 11.39 77 ASP B CA 1
ATOM 3360 C C . ASP B 1 78 ? 8.307 28.327 71.083 1.00 11.50 77 ASP B C 1
ATOM 3361 O O . ASP B 1 78 ? 8.964 29.361 71.196 1.00 12.98 77 ASP B O 1
ATOM 3366 N N . GLY B 1 79 ? 8.697 27.316 70.310 1.00 10.70 78 GLY B N 1
ATOM 3367 C CA . GLY B 1 79 ? 9.976 27.282 69.617 1.00 12.04 78 GLY B CA 1
ATOM 3368 C C . GLY B 1 79 ? 11.195 27.346 70.542 1.00 13.00 78 GLY B C 1
ATOM 3369 O O . GLY B 1 79 ? 12.316 27.521 70.062 1.00 18.17 78 GLY B O 1
ATOM 3370 N N . THR B 1 80 ? 11.016 27.198 71.846 1.00 9.91 79 THR B N 1
ATOM 3371 C CA . THR B 1 80 ? 12.076 27.499 72.804 1.00 10.37 79 THR B CA 1
ATOM 3372 C C . THR B 1 80 ? 12.404 26.313 73.675 1.00 11.68 79 THR B C 1
ATOM 3373 O O . THR B 1 80 ? 11.505 25.603 74.109 1.00 10.57 79 THR B O 1
ATOM 3377 N N . PHE B 1 81 ? 13.693 26.100 73.931 1.00 10.96 80 PHE B N 1
ATOM 3378 C CA . PHE B 1 81 ? 14.148 25.065 74.858 1.00 9.69 80 PHE B CA 1
ATOM 3379 C C . PHE B 1 81 ? 15.522 25.407 75.373 1.00 10.24 80 PHE B C 1
ATOM 3380 O O . PHE B 1 81 ? 16.208 26.280 74.825 1.00 10.67 80 PHE B O 1
ATOM 3388 N N . SER B 1 82 ? 15.886 24.745 76.457 1.00 10.21 81 SER B N 1
ATOM 3389 C CA A SER B 1 82 ? 17.208 24.863 77.047 0.50 11.90 81 SER B CA 1
ATOM 3390 C CA B SER B 1 82 ? 17.194 24.856 77.111 0.50 11.26 81 SER B CA 1
ATOM 3391 C C . SER B 1 82 ? 17.925 23.521 76.973 1.00 13.32 81 SER B C 1
ATOM 3392 O O . SER B 1 82 ? 17.330 22.470 77.213 1.00 14.75 81 SER B O 1
ATOM 3397 N N . PHE B 1 83 ? 19.189 23.549 76.570 1.00 11.52 82 PHE B N 1
ATOM 3398 C CA . PHE B 1 83 ? 20.029 22.357 76.487 1.00 10.28 82 PHE B CA 1
ATOM 3399 C C . PHE B 1 83 ? 21.375 22.682 77.102 1.00 12.79 82 PHE B C 1
ATOM 3400 O O . PHE B 1 83 ? 22.058 23.596 76.654 1.00 12.20 82 PHE B O 1
ATOM 3408 N N . ARG B 1 84 ? 21.715 21.953 78.164 1.00 11.66 83 ARG B N 1
ATOM 3409 C CA . ARG B 1 84 ? 22.949 22.165 78.940 1.00 13.89 83 ARG B CA 1
ATOM 3410 C C . ARG B 1 84 ? 23.055 23.648 79.346 1.00 13.52 83 ARG B C 1
ATOM 3411 O O . ARG B 1 84 ? 24.139 24.227 79.338 1.00 15.52 83 ARG B O 1
ATOM 3419 N N . GLY B 1 85 ? 21.913 24.250 79.672 1.00 11.52 84 GLY B N 1
ATOM 3420 C CA . GLY B 1 85 ? 21.834 25.634 80.110 1.00 14.37 84 GLY B CA 1
ATOM 3421 C C . GLY B 1 85 ? 21.702 26.679 79.029 1.00 14.98 84 GLY B C 1
ATOM 3422 O O . GLY B 1 85 ? 21.454 27.822 79.376 1.00 14.19 84 GLY B O 1
ATOM 3423 N N . ARG B 1 86 ? 21.865 26.301 77.758 1.00 12.04 85 ARG B N 1
ATOM 3424 C CA . ARG B 1 86 ? 21.787 27.239 76.639 1.00 11.79 85 ARG B CA 1
ATOM 3425 C C . ARG B 1 86 ? 20.365 27.307 76.116 1.00 11.74 85 ARG B C 1
ATOM 3426 O O . ARG B 1 86 ? 19.730 26.262 75.882 1.00 11.88 85 ARG B O 1
ATOM 3434 N N . THR B 1 87 ? 19.881 28.520 75.904 1.00 11.20 86 THR B N 1
ATOM 3435 C CA . THR B 1 87 ? 18.535 28.736 75.344 1.00 11.35 86 THR B CA 1
ATOM 3436 C C . THR B 1 87 ? 18.588 28.769 73.842 1.00 11.17 86 THR B C 1
ATOM 3437 O O . THR B 1 87 ? 19.384 29.513 73.277 1.00 12.03 86 THR B O 1
ATOM 3441 N N . TYR B 1 88 ? 17.764 27.940 73.210 1.00 9.37 87 TYR B N 1
ATOM 3442 C CA . TYR B 1 88 ? 17.587 27.936 71.789 1.00 9.04 87 TYR B CA 1
ATOM 3443 C C . TYR B 1 88 ? 16.193 28.459 71.437 1.00 9.75 87 TYR B C 1
ATOM 3444 O O . TYR B 1 88 ? 15.199 28.204 72.155 1.00 10.09 87 TYR B O 1
ATOM 3453 N N . HIS B 1 89 ? 16.129 29.218 70.343 1.00 10.21 88 HIS B N 1
ATOM 3454 C CA . HIS B 1 89 ? 14.869 29.692 69.751 1.00 10.70 88 HIS B CA 1
ATOM 3455 C C . HIS B 1 89 ? 14.799 29.235 68.297 1.00 10.57 88 HIS B C 1
ATOM 3456 O O . HIS B 1 89 ? 15.627 29.630 67.457 1.00 13.10 88 HIS B O 1
ATOM 3463 N N . PHE B 1 90 ? 13.829 28.367 67.995 1.00 9.97 89 PHE B N 1
ATOM 3464 C CA . PHE B 1 90 ? 13.523 28.004 66.631 1.00 9.73 89 PHE B CA 1
ATOM 3465 C C . PHE B 1 90 ? 12.271 28.752 66.201 1.00 12.46 89 PHE B C 1
ATOM 3466 O O . PHE B 1 90 ? 11.402 29.101 67.036 1.00 12.88 89 PHE B O 1
ATOM 3474 N N . ASP B 1 91 ? 12.125 28.979 64.907 1.00 11.10 90 ASP B N 1
ATOM 3475 C CA . ASP B 1 91 ? 10.984 29.780 64.455 1.00 10.50 90 ASP B CA 1
ATOM 3476 C C . ASP B 1 91 ? 9.656 29.092 64.765 1.00 11.44 90 ASP B C 1
ATOM 3477 O O . ASP B 1 91 ? 9.517 27.866 64.685 1.00 9.75 90 ASP B O 1
ATOM 3482 N N . ILE B 1 92 ? 8.651 29.899 65.074 1.00 10.74 91 ILE B N 1
ATOM 3483 C CA . ILE B 1 92 ? 7.342 29.379 65.434 1.00 10.74 91 ILE B CA 1
ATOM 3484 C C . ILE B 1 92 ? 6.502 29.390 64.172 1.00 13.26 91 ILE B C 1
ATOM 3485 O O . ILE B 1 92 ? 5.847 30.402 63.853 1.00 15.98 91 ILE B O 1
ATOM 3490 N N . ASN B 1 93 ? 6.550 28.292 63.436 1.00 11.10 92 ASN B N 1
ATOM 3491 C CA . ASN B 1 93 ? 5.843 28.168 62.172 1.00 10.30 92 ASN B CA 1
ATOM 3492 C C . ASN B 1 93 ? 4.454 27.604 62.328 1.00 12.30 92 ASN B C 1
ATOM 3493 O O . ASN B 1 93 ? 3.631 27.751 61.416 1.00 14.06 92 ASN B O 1
ATOM 3498 N N . GLU B 1 94 ? 4.172 26.935 63.442 1.00 9.85 93 GLU B N 1
ATOM 3499 C CA . GLU B 1 94 ? 2.797 26.550 63.759 1.00 9.92 93 GLU B CA 1
ATOM 3500 C C . GLU B 1 94 ? 2.168 27.601 64.643 1.00 9.81 93 GLU B C 1
ATOM 3501 O O . GLU B 1 94 ? 2.238 27.545 65.868 1.00 9.74 93 GLU B O 1
ATOM 3507 N N . LYS B 1 95 ? 1.508 28.559 64.000 1.00 11.17 94 LYS B N 1
ATOM 3508 C CA . LYS B 1 95 ? 1.127 29.780 64.707 1.00 11.06 94 LYS B CA 1
ATOM 3509 C C . LYS B 1 95 ? 0.000 29.561 65.686 1.00 10.75 94 LYS B C 1
ATOM 3510 O O . LYS B 1 95 ? 0.077 30.045 66.813 1.00 10.09 94 LYS B O 1
ATOM 3516 N N . ASP B 1 96 ? -1.030 28.800 65.305 1.00 11.45 95 ASP B N 1
ATOM 3517 C CA . ASP B 1 96 ? -2.189 28.644 66.200 1.00 10.57 95 ASP B CA 1
ATOM 3518 C C . ASP B 1 96 ? -1.879 28.038 67.547 1.00 10.35 95 ASP B C 1
ATOM 3519 O O . ASP B 1 96 ? -2.384 28.492 68.577 1.00 10.85 95 ASP B O 1
ATOM 3524 N N . LYS B 1 97 ? -0.991 27.058 67.537 1.00 8.79 96 LYS B N 1
ATOM 3525 C CA . LYS B 1 97 ? -0.572 26.331 68.732 1.00 9.51 96 LYS B CA 1
ATOM 3526 C C . LYS B 1 97 ? 0.750 26.830 69.301 1.00 9.82 96 LYS B C 1
ATOM 3527 O O . LYS B 1 97 ? 1.247 26.286 70.290 1.00 11.05 96 LYS B O 1
ATOM 3533 N N . HIS B 1 98 ? 1.314 27.876 68.687 1.00 9.04 97 HIS B N 1
ATOM 3534 C CA . HIS B 1 98 ? 2.544 28.543 69.175 1.00 9.57 97 HIS B CA 1
ATOM 3535 C C . HIS B 1 98 ? 3.697 27.566 69.348 1.00 8.80 97 HIS B C 1
ATOM 3536 O O . HIS B 1 98 ? 4.343 27.530 70.388 1.00 8.73 97 HIS B O 1
ATOM 3543 N N . ASN B 1 99 ? 3.930 26.813 68.291 1.00 8.61 98 ASN B N 1
ATOM 3544 C CA . ASN B 1 99 ? 5.009 25.828 68.257 1.00 9.02 98 ASN B CA 1
ATOM 3545 C C . ASN B 1 99 ? 5.901 25.982 67.044 1.00 7.61 98 ASN B C 1
ATOM 3546 O O . ASN B 1 99 ? 5.463 26.358 65.963 1.00 9.63 98 ASN B O 1
ATOM 3551 N N . HIS B 1 100 ? 7.147 25.578 67.221 1.00 7.92 99 HIS B N 1
ATOM 3552 C CA . HIS B 1 100 ? 7.970 25.198 66.090 1.00 7.85 99 HIS B CA 1
ATOM 3553 C C . HIS B 1 100 ? 7.536 23.787 65.686 1.00 7.83 99 HIS B C 1
ATOM 3554 O O . HIS B 1 100 ? 7.248 22.990 66.560 1.00 7.78 99 HIS B O 1
ATOM 3561 N N . LEU B 1 101 ? 7.477 23.502 64.397 1.00 7.12 100 LEU B N 1
ATOM 3562 C CA . LEU B 1 101 ? 6.950 22.230 63.899 1.00 7.36 100 LEU B CA 1
ATOM 3563 C C . LEU B 1 101 ? 7.800 21.723 62.736 1.00 7.79 100 LEU B C 1
ATOM 3564 O O . LEU B 1 101 ? 7.891 22.354 61.665 1.00 8.10 100 LEU B O 1
ATOM 3569 N N . HIS B 1 102 ? 8.373 20.536 62.942 1.00 6.65 101 HIS B N 1
ATOM 3570 C CA . HIS B 1 102 ? 8.978 19.670 61.897 1.00 7.47 101 HIS B CA 1
ATOM 3571 C C . HIS B 1 102 ? 10.337 20.062 61.337 1.00 8.40 101 HIS B C 1
ATOM 3572 O O . HIS B 1 102 ? 10.827 19.446 60.400 1.00 8.50 101 HIS B O 1
ATOM 3579 N N . GLY B 1 103 ? 10.997 21.015 61.972 1.00 6.38 102 GLY B N 1
ATOM 3580 C CA . GLY B 1 103 ? 12.394 21.203 61.730 1.00 8.44 102 GLY B CA 1
ATOM 3581 C C . GLY B 1 103 ? 12.811 21.874 60.449 1.00 8.03 102 GLY B C 1
ATOM 3582 O O . GLY B 1 103 ? 12.119 22.748 59.896 1.00 9.41 102 GLY B O 1
ATOM 3583 N N . PHE B 1 104 ? 14.017 21.531 60.025 1.00 8.06 103 PHE B N 1
ATOM 3584 C CA . PHE B 1 104 ? 14.772 22.422 59.129 1.00 7.70 103 PHE B CA 1
ATOM 3585 C C . PHE B 1 104 ? 14.922 21.967 57.697 1.00 8.97 103 PHE B C 1
ATOM 3586 O O . PHE B 1 104 ? 15.368 22.777 56.877 1.00 9.93 103 PHE B O 1
ATOM 3594 N N . LEU B 1 105 ? 14.636 20.708 57.378 1.00 8.10 104 LEU B N 1
ATOM 3595 C CA . LEU B 1 105 ? 15.210 20.113 56.164 1.00 6.68 104 LEU B CA 1
ATOM 3596 C C . LEU B 1 105 ? 14.213 19.650 55.097 1.00 7.63 104 LEU B C 1
ATOM 3597 O O . LEU B 1 105 ? 14.646 19.309 54.005 1.00 8.32 104 LEU B O 1
ATOM 3602 N N . TYR B 1 106 ? 12.917 19.648 55.374 1.00 7.29 105 TYR B N 1
ATOM 3603 C CA . TYR B 1 106 ? 11.926 19.056 54.441 1.00 9.04 105 TYR B CA 1
ATOM 3604 C C . TYR B 1 106 ? 11.647 19.914 53.213 1.00 8.55 105 TYR B C 1
ATOM 3605 O O . TYR B 1 106 ? 11.015 19.470 52.250 1.00 8.28 105 TYR B O 1
ATOM 3614 N N . HIS B 1 107 ? 12.141 21.155 53.193 1.00 8.61 106 HIS B N 1
ATOM 3615 C CA A HIS B 1 107 ? 11.917 22.014 52.027 0.50 11.06 106 HIS B CA 1
ATOM 3616 C CA B HIS B 1 107 ? 11.890 22.053 52.074 0.50 10.80 106 HIS B CA 1
ATOM 3617 C C . HIS B 1 107 ? 13.175 22.802 51.692 1.00 13.19 106 HIS B C 1
ATOM 3618 O O . HIS B 1 107 ? 13.114 23.979 51.270 1.00 15.81 106 HIS B O 1
ATOM 3631 N N . GLU B 1 108 ? 14.316 22.147 51.875 1.00 8.79 107 GLU B N 1
ATOM 3632 C CA . GLU B 1 108 ? 15.596 22.715 51.484 1.00 11.90 107 GLU B CA 1
ATOM 3633 C C . GLU B 1 108 ? 16.189 21.778 50.462 1.00 10.77 107 GLU B C 1
ATOM 3634 O O . GLU B 1 108 ? 15.805 20.622 50.321 1.00 10.43 107 GLU B O 1
ATOM 3640 N N . LYS B 1 109 ? 17.161 22.302 49.717 1.00 11.08 108 LYS B N 1
ATOM 3641 C CA A LYS B 1 109 ? 17.830 21.556 48.673 0.50 10.04 108 LYS B CA 1
ATOM 3642 C CA B LYS B 1 109 ? 17.842 21.552 48.670 0.50 10.07 108 LYS B CA 1
ATOM 3643 C C . LYS B 1 109 ? 18.968 20.694 49.229 1.00 10.49 108 LYS B C 1
ATOM 3644 O O . LYS B 1 109 ? 19.929 21.216 49.828 1.00 13.73 108 LYS B O 1
ATOM 3655 N N . TRP B 1 110 ? 18.865 19.379 49.044 1.00 9.26 109 TRP B N 1
ATOM 3656 C CA . TRP B 1 110 ? 19.909 18.461 49.387 1.00 9.13 109 TRP B CA 1
ATOM 3657 C C . TRP B 1 110 ? 20.736 18.164 48.128 1.00 10.47 109 TRP B C 1
ATOM 3658 O O . TRP B 1 110 ? 20.220 18.288 46.990 1.00 12.40 109 TRP B O 1
ATOM 3669 N N . ASN B 1 111 ? 21.999 17.834 48.353 1.00 10.55 110 ASN B N 1
ATOM 3670 C CA . ASN B 1 111 ? 22.932 17.459 47.277 1.00 11.06 110 ASN B CA 1
ATOM 3671 C C . ASN B 1 111 ? 22.906 15.956 47.051 1.00 11.53 110 ASN B C 1
ATOM 3672 O O . ASN B 1 111 ? 22.792 15.187 48.002 1.00 12.46 110 ASN B O 1
ATOM 3677 N N . VAL B 1 112 ? 23.044 15.501 45.811 1.00 9.94 111 VAL B N 1
ATOM 3678 C CA . VAL B 1 112 ? 23.227 14.064 45.532 1.00 9.20 111 VAL B CA 1
ATOM 3679 C C . VAL B 1 112 ? 24.724 13.809 45.627 1.00 10.82 111 VAL B C 1
ATOM 3680 O O . VAL B 1 112 ? 25.539 14.505 44.960 1.00 12.85 111 VAL B O 1
ATOM 3684 N N . VAL B 1 113 ? 25.097 12.830 46.447 1.00 9.44 112 VAL B N 1
ATOM 3685 C CA . VAL B 1 113 ? 26.501 12.532 46.671 1.00 11.35 112 VAL B CA 1
ATOM 3686 C C . VAL B 1 113 ? 26.895 11.143 46.224 1.00 12.04 112 VAL B C 1
ATOM 3687 O O . VAL B 1 113 ? 28.093 10.922 46.040 1.00 12.12 112 VAL B O 1
ATOM 3691 N N . THR B 1 114 ? 25.947 10.208 46.035 1.00 10.26 113 THR B N 1
ATOM 3692 C CA . THR B 1 114 ? 26.266 8.869 45.584 1.00 9.62 113 THR B CA 1
ATOM 3693 C C . THR B 1 114 ? 25.142 8.334 44.701 1.00 9.62 113 THR B C 1
ATOM 3694 O O . THR B 1 114 ? 23.982 8.465 45.038 1.00 9.30 113 THR B O 1
ATOM 3698 N N . THR B 1 115 ? 25.537 7.749 43.578 1.00 9.23 114 THR B N 1
ATOM 3699 C CA . THR B 1 115 ? 24.631 6.992 42.696 1.00 8.48 114 THR B CA 1
ATOM 3700 C C . THR B 1 115 ? 25.431 5.806 42.180 1.00 11.34 114 THR B C 1
ATOM 3701 O O . THR B 1 115 ? 26.302 5.969 41.293 1.00 10.55 114 THR B O 1
ATOM 3705 N N . LYS B 1 116 ? 25.215 4.636 42.755 1.00 10.27 115 LYS B N 1
ATOM 3706 C CA . LYS B 1 116 ? 26.019 3.486 42.402 1.00 10.94 115 LYS B CA 1
ATOM 3707 C C . LYS B 1 116 ? 25.214 2.210 42.516 1.00 10.71 115 LYS B C 1
ATOM 3708 O O . LYS B 1 116 ? 24.235 2.188 43.270 1.00 10.21 115 LYS B O 1
ATOM 3714 N N . GLN B 1 117 ? 25.625 1.175 41.802 1.00 13.20 116 GLN B N 1
ATOM 3715 C CA . GLN B 1 117 ? 24.986 -0.133 41.899 1.00 14.89 116 GLN B CA 1
ATOM 3716 C C . GLN B 1 117 ? 26.054 -1.119 42.234 1.00 17.90 116 GLN B C 1
ATOM 3717 O O . GLN B 1 117 ? 27.065 -1.181 41.531 1.00 15.85 116 GLN B O 1
ATOM 3723 N N . THR B 1 118 ? 25.848 -1.921 43.285 1.00 20.77 117 THR B N 1
ATOM 3724 C CA . THR B 1 118 ? 26.870 -2.858 43.766 1.00 24.34 117 THR B CA 1
ATOM 3725 C C . THR B 1 118 ? 26.150 -4.135 44.210 1.00 23.85 117 THR B C 1
ATOM 3726 O O . THR B 1 118 ? 24.922 -4.256 44.064 1.00 22.87 117 THR B O 1
ATOM 3730 N N . ASP B 1 119 ? 26.898 -5.090 44.759 1.00 28.55 118 ASP B N 1
ATOM 3731 C CA . ASP B 1 119 ? 26.269 -6.336 45.261 1.00 29.94 118 ASP B CA 1
ATOM 3732 C C . ASP B 1 119 ? 25.307 -6.043 46.425 1.00 27.22 118 ASP B C 1
ATOM 3733 O O . ASP B 1 119 ? 24.376 -6.803 46.684 1.00 25.92 118 ASP B O 1
ATOM 3738 N N . GLU B 1 120 ? 25.529 -4.912 47.092 1.00 26.91 119 GLU B N 1
ATOM 3739 C CA . GLU B 1 120 ? 24.678 -4.435 48.175 1.00 26.27 119 GLU B CA 1
ATOM 3740 C C . GLU B 1 120 ? 23.301 -3.932 47.692 1.00 25.44 119 GLU B C 1
ATOM 3741 O O . GLU B 1 120 ? 22.359 -3.801 48.493 1.00 24.58 119 GLU B O 1
ATOM 3747 N N . GLY B 1 121 ? 23.170 -3.653 46.393 1.00 21.79 120 GLY B N 1
ATOM 3748 C CA . GLY B 1 121 ? 21.929 -3.115 45.841 1.00 17.97 120 GLY B CA 1
ATOM 3749 C C . GLY B 1 121 ? 22.172 -1.823 45.074 1.00 16.08 120 GLY B C 1
ATOM 3750 O O . GLY B 1 121 ? 23.306 -1.474 44.727 1.00 16.49 120 GLY B O 1
ATOM 3751 N N . VAL B 1 122 ? 21.072 -1.153 44.766 1.00 11.35 121 VAL B N 1
ATOM 3752 C CA . VAL B 1 122 ? 21.082 0.101 44.059 1.00 12.09 121 VAL B CA 1
ATOM 3753 C C . VAL B 1 122 ? 21.115 1.154 45.157 1.00 11.98 121 VAL B C 1
ATOM 3754 O O . VAL B 1 122 ? 20.254 1.142 46.043 1.00 11.95 121 VAL B O 1
ATOM 3758 N N . ILE B 1 123 ? 22.075 2.063 45.124 1.00 9.75 122 ILE B N 1
ATOM 3759 C CA . ILE B 1 123 ? 22.375 2.992 46.222 1.00 9.30 122 ILE B CA 1
ATOM 3760 C C . ILE B 1 123 ? 22.344 4.421 45.739 1.00 9.72 122 ILE B C 1
ATOM 3761 O O . ILE B 1 123 ? 23.050 4.806 44.775 1.00 11.29 122 ILE B O 1
ATOM 3766 N N . VAL B 1 124 ? 21.539 5.228 46.398 1.00 9.30 123 VAL B N 1
ATOM 3767 C CA . VAL B 1 124 ? 21.492 6.657 46.158 1.00 7.21 123 VAL B CA 1
ATOM 3768 C C . VAL B 1 124 ? 21.706 7.338 47.501 1.00 7.22 123 VAL B C 1
ATOM 3769 O O . VAL B 1 124 ? 21.022 7.019 48.482 1.00 7.98 123 VAL B O 1
ATOM 3773 N N . GLU B 1 125 ? 22.629 8.282 47.580 1.00 8.53 124 GLU B N 1
ATOM 3774 C CA . GLU B 1 125 ? 22.821 9.068 48.810 1.00 7.23 124 GLU B CA 1
ATOM 3775 C C . GLU B 1 125 ? 22.653 10.524 48.524 1.00 7.95 124 GLU B C 1
ATOM 3776 O O . GLU B 1 125 ? 23.126 11.017 47.468 1.00 8.85 124 GLU B O 1
ATOM 3782 N N . THR B 1 126 ? 22.029 11.221 49.462 1.00 8.29 125 THR B N 1
ATOM 3783 C CA . THR B 1 126 ? 21.863 12.639 49.427 1.00 6.80 125 THR B CA 1
ATOM 3784 C C . THR B 1 126 ? 22.406 13.212 50.733 1.00 7.86 125 THR B C 1
ATOM 3785 O O . THR B 1 126 ? 22.533 12.487 51.738 1.00 8.99 125 THR B O 1
ATOM 3789 N N . GLU B 1 127 ? 22.726 14.501 50.725 1.00 7.49 126 GLU B N 1
ATOM 3790 C CA . GLU B 1 127 ? 23.330 15.111 51.905 1.00 8.02 126 GLU B CA 1
ATOM 3791 C C . GLU B 1 127 ? 23.031 16.594 51.972 1.00 8.14 126 GLU B C 1
ATOM 3792 O O . GLU B 1 127 ? 22.988 17.285 50.968 1.00 10.31 126 GLU B O 1
ATOM 3798 N N . ILE B 1 128 ? 22.887 17.085 53.201 1.00 8.24 127 ILE B N 1
ATOM 3799 C CA . ILE B 1 128 ? 22.747 18.517 53.435 1.00 7.46 127 ILE B CA 1
ATOM 3800 C C . ILE B 1 128 ? 23.564 18.919 54.654 1.00 9.28 127 ILE B C 1
ATOM 3801 O O . ILE B 1 128 ? 23.620 18.201 55.674 1.00 10.39 127 ILE B O 1
ATOM 3806 N N . ASP B 1 129 ? 24.254 20.044 54.509 1.00 10.86 128 ASP B N 1
ATOM 3807 C CA . ASP B 1 129 ? 25.135 20.569 55.546 1.00 10.26 128 ASP B CA 1
ATOM 3808 C C . ASP B 1 129 ? 24.443 21.798 56.101 1.00 10.48 128 ASP B C 1
ATOM 3809 O O . ASP B 1 129 ? 24.283 22.815 55.414 1.00 11.70 128 ASP B O 1
ATOM 3814 N N . LEU B 1 130 ? 23.991 21.715 57.339 1.00 10.49 129 LEU B N 1
ATOM 3815 C CA . LEU B 1 130 ? 23.207 22.800 57.899 1.00 10.03 129 LEU B CA 1
ATOM 3816 C C . LEU B 1 130 ? 24.006 24.080 58.092 1.00 12.69 129 LEU B C 1
ATOM 3817 O O . LEU B 1 130 ? 23.410 25.146 58.234 1.00 12.09 129 LEU B O 1
ATOM 3822 N N . SER B 1 131 ? 25.337 23.989 58.100 1.00 12.32 130 SER B N 1
ATOM 3823 C CA . SER B 1 131 ? 26.152 25.209 58.202 1.00 13.60 130 SER B CA 1
ATOM 3824 C C . SER B 1 131 ? 26.039 26.076 56.960 1.00 11.95 130 SER B C 1
ATOM 3825 O O . SER B 1 131 ? 26.444 27.257 56.993 1.00 13.80 130 SER B O 1
ATOM 3828 N N . GLU B 1 132 ? 25.519 25.528 55.868 1.00 13.51 131 GLU B N 1
ATOM 3829 C CA . GLU B 1 132 ? 25.306 26.245 54.615 1.00 14.70 131 GLU B CA 1
ATOM 3830 C C . GLU B 1 132 ? 23.926 26.891 54.500 1.00 16.23 131 GLU B C 1
ATOM 3831 O O . GLU B 1 132 ? 23.580 27.442 53.446 1.00 17.82 131 GLU B O 1
ATOM 3837 N N . LEU B 1 133 ? 23.132 26.801 55.573 1.00 12.30 132 LEU B N 1
ATOM 3838 C CA . LEU B 1 133 ? 21.791 27.330 55.629 1.00 12.90 132 LEU B CA 1
ATOM 3839 C C . LEU B 1 133 ? 21.788 28.472 56.642 1.00 13.71 132 LEU B C 1
ATOM 3840 O O . LEU B 1 133 ? 21.639 28.232 57.850 1.00 12.97 132 LEU B O 1
ATOM 3845 N N . PRO B 1 134 ? 21.962 29.733 56.184 1.00 15.66 133 PRO B N 1
ATOM 3846 C CA . PRO B 1 134 ? 22.138 30.760 57.164 1.00 15.39 133 PRO B CA 1
ATOM 3847 C C . PRO B 1 134 ? 20.966 30.990 58.107 1.00 12.81 133 PRO B C 1
ATOM 3848 O O . PRO B 1 134 ? 21.196 31.324 59.274 1.00 13.38 133 PRO B O 1
ATOM 3852 N N . HIS B 1 135 ? 19.741 30.834 57.635 1.00 12.90 134 HIS B N 1
ATOM 3853 C CA . HIS B 1 135 ? 18.617 31.035 58.533 1.00 14.33 134 HIS B CA 1
ATOM 3854 C C . HIS B 1 135 ? 18.496 29.893 59.556 1.00 12.43 134 HIS B C 1
ATOM 3855 O O . HIS B 1 135 ? 18.096 30.111 60.706 1.00 12.96 134 HIS B O 1
ATOM 3862 N N . VAL B 1 136 ? 18.889 28.694 59.148 1.00 12.30 135 VAL B N 1
ATOM 3863 C CA . VAL B 1 136 ? 18.965 27.584 60.086 1.00 11.85 135 VAL B CA 1
ATOM 3864 C C . VAL B 1 136 ? 20.030 27.856 61.154 1.00 11.64 135 VAL B C 1
ATOM 3865 O O . VAL B 1 136 ? 19.788 27.625 62.334 1.00 11.47 135 VAL B O 1
ATOM 3869 N N . GLN B 1 137 ? 21.197 28.369 60.758 1.00 12.05 136 GLN B N 1
ATOM 3870 C CA . GLN B 1 137 ? 22.265 28.638 61.716 1.00 13.33 136 GLN B CA 1
ATOM 3871 C C . GLN B 1 137 ? 21.907 29.673 62.774 1.00 14.10 136 GLN B C 1
ATOM 3872 O O . GLN B 1 137 ? 22.415 29.617 63.893 1.00 15.04 136 GLN B O 1
ATOM 3878 N N . LYS B 1 138 ? 21.044 30.621 62.423 1.00 13.46 137 LYS B N 1
ATOM 3879 C CA . LYS B 1 138 ? 20.531 31.596 63.398 1.00 13.07 137 LYS B CA 1
ATOM 3880 C C . LYS B 1 138 ? 19.778 30.908 64.535 1.00 14.91 137 LYS B C 1
ATOM 3881 O O . LYS B 1 138 ? 19.830 31.359 65.674 1.00 17.28 137 LYS B O 1
ATOM 3887 N N . GLN B 1 139 ? 19.090 29.815 64.213 1.00 11.46 138 GLN B N 1
ATOM 3888 C CA . GLN B 1 139 ? 18.287 29.053 65.173 1.00 11.91 138 GLN B CA 1
ATOM 3889 C C . GLN B 1 139 ? 19.077 27.951 65.863 1.00 11.45 138 GLN B C 1
ATOM 3890 O O . GLN B 1 139 ? 18.866 27.675 67.039 1.00 12.26 138 GLN B O 1
ATOM 3896 N N . PHE B 1 140 ? 19.930 27.297 65.093 1.00 10.22 139 PHE B N 1
ATOM 3897 C CA . PHE B 1 140 ? 20.639 26.082 65.528 1.00 10.08 139 PHE B CA 1
ATOM 3898 C C . PHE B 1 140 ? 22.090 26.222 65.065 1.00 11.53 139 PHE B C 1
ATOM 3899 O O . PHE B 1 140 ? 22.460 25.711 64.013 1.00 11.16 139 PHE B O 1
ATOM 3907 N N . PRO B 1 141 ? 22.914 26.927 65.842 1.00 11.15 140 PRO B N 1
ATOM 3908 C CA . PRO B 1 141 ? 24.261 27.317 65.369 1.00 11.01 140 PRO B CA 1
ATOM 3909 C C . PRO B 1 141 ? 25.311 26.196 65.535 1.00 12.16 140 PRO B C 1
ATOM 3910 O O . PRO B 1 141 ? 26.278 26.278 66.304 1.00 11.99 140 PRO B O 1
ATOM 3914 N N . HIS B 1 142 ? 25.072 25.099 64.826 1.00 10.23 141 HIS B N 1
ATOM 3915 C CA . HIS B 1 142 ? 25.906 23.912 64.926 1.00 12.93 141 HIS B CA 1
ATOM 3916 C C . HIS B 1 142 ? 26.155 23.388 63.548 1.00 12.52 141 HIS B C 1
ATOM 3917 O O . HIS B 1 142 ? 25.300 23.530 62.652 1.00 11.36 141 HIS B O 1
ATOM 3924 N N . HIS B 1 143 ? 27.314 22.750 63.383 1.00 12.78 142 HIS B N 1
ATOM 3925 C CA . HIS B 1 143 ? 27.717 22.215 62.090 1.00 13.80 142 HIS B CA 1
ATOM 3926 C C . HIS B 1 143 ? 27.232 20.767 62.005 1.00 13.88 142 HIS B C 1
ATOM 3927 O O . HIS B 1 143 ? 28.008 19.797 61.988 1.00 12.77 142 HIS B O 1
ATOM 3934 N N . ALA B 1 144 ? 25.920 20.633 61.910 1.00 11.30 143 ALA B N 1
ATOM 3935 C CA . ALA B 1 144 ? 25.281 19.330 61.712 1.00 10.28 143 ALA B CA 1
ATOM 3936 C C . ALA B 1 144 ? 25.261 19.053 60.221 1.00 11.20 143 ALA B C 1
ATOM 3937 O O . ALA B 1 144 ? 24.978 19.946 59.424 1.00 10.50 143 ALA B O 1
ATOM 3939 N N . VAL B 1 145 ? 25.499 17.803 59.846 1.00 11.19 144 VAL B N 1
ATOM 3940 C CA . VAL B 1 145 ? 25.368 17.355 58.446 1.00 9.93 144 VAL B CA 1
ATOM 3941 C C . VAL B 1 145 ? 24.561 16.076 58.505 1.00 9.87 144 VAL B C 1
ATOM 3942 O O . VAL B 1 145 ? 24.788 15.217 59.358 1.00 10.64 144 VAL B O 1
ATOM 3946 N N . VAL B 1 146 ? 23.591 15.956 57.606 1.00 9.67 145 VAL B N 1
ATOM 3947 C CA . VAL B 1 146 ? 22.785 14.755 57.507 1.00 10.01 145 VAL B CA 1
ATOM 3948 C C . VAL B 1 146 ? 22.934 14.153 56.120 1.00 8.36 145 VAL B C 1
ATOM 3949 O O . VAL B 1 146 ? 22.777 14.843 55.121 1.00 10.12 145 VAL B O 1
ATOM 3953 N N . ARG B 1 147 ? 23.209 12.852 56.078 1.00 8.64 146 ARG B N 1
ATOM 3954 C CA . ARG B 1 147 ? 23.305 12.117 54.829 1.00 8.32 146 ARG B CA 1
ATOM 3955 C C . ARG B 1 147 ? 22.270 11.002 54.846 1.00 10.10 146 ARG B C 1
ATOM 3956 O O . ARG B 1 147 ? 22.215 10.209 55.814 1.00 10.30 146 ARG B O 1
ATOM 3972 N N . THR B 1 149 ? 21.043 7.567 53.063 1.00 7.36 148 THR B N 1
ATOM 3973 C CA . THR B 1 149 ? 21.439 6.461 52.216 1.00 8.40 148 THR B CA 1
ATOM 3974 C C . THR B 1 149 ? 20.225 5.606 51.897 1.00 7.31 148 THR B C 1
ATOM 3975 O O . THR B 1 149 ? 19.628 4.996 52.812 1.00 8.30 148 THR B O 1
ATOM 3979 N N . TYR B 1 150 ? 19.830 5.571 50.622 1.00 7.96 149 TYR B N 1
ATOM 3980 C CA . TYR B 1 150 ? 18.705 4.798 50.119 1.00 8.08 149 TYR B CA 1
ATOM 3981 C C . TYR B 1 150 ? 19.307 3.607 49.387 1.00 9.79 149 TYR B C 1
ATOM 3982 O O . TYR B 1 150 ? 20.096 3.765 48.438 1.00 9.53 149 TYR B O 1
ATOM 3991 N N . THR B 1 151 ? 18.952 2.399 49.799 1.00 9.05 150 THR B N 1
ATOM 3992 C CA . THR B 1 151 ? 19.405 1.181 49.151 1.00 8.34 150 THR B CA 1
ATOM 3993 C C . THR B 1 151 ? 18.201 0.329 48.792 1.00 8.83 150 THR B C 1
ATOM 3994 O O . THR B 1 151 ? 17.370 0.034 49.656 1.00 9.20 150 THR B O 1
ATOM 3998 N N . ILE B 1 152 ? 18.066 -0.023 47.512 1.00 9.19 151 ILE B N 1
ATOM 3999 C CA . ILE B 1 152 ? 17.030 -0.949 47.074 1.00 9.73 151 ILE B CA 1
ATOM 4000 C C . ILE B 1 152 ? 17.712 -2.269 46.844 1.00 9.28 151 ILE B C 1
ATOM 4001 O O . ILE B 1 152 ? 18.614 -2.356 46.009 1.00 9.59 151 ILE B O 1
ATOM 4006 N N . LYS B 1 153 ? 17.268 -3.290 47.574 1.00 9.94 152 LYS B N 1
ATOM 4007 C CA . LYS B 1 153 ? 17.828 -4.634 47.504 1.00 11.41 152 LYS B CA 1
ATOM 4008 C C . LYS B 1 153 ? 16.651 -5.585 47.655 1.00 10.46 152 LYS B C 1
ATOM 4009 O O . LYS B 1 153 ? 15.888 -5.472 48.608 1.00 10.42 152 LYS B O 1
ATOM 4015 N N . GLU B 1 154 ? 16.474 -6.479 46.702 1.00 11.66 153 GLU B N 1
ATOM 4016 C CA A GLU B 1 154 ? 15.310 -7.370 46.680 0.60 13.41 153 GLU B CA 1
ATOM 4017 C CA B GLU B 1 154 ? 15.304 -7.354 46.640 0.40 12.75 153 GLU B CA 1
ATOM 4018 C C . GLU B 1 154 ? 14.035 -6.507 46.818 1.00 11.83 153 GLU B C 1
ATOM 4019 O O . GLU B 1 154 ? 13.883 -5.517 46.100 1.00 11.94 153 GLU B O 1
ATOM 4030 N N . ASN B 1 155 ? 13.154 -6.865 47.751 1.00 11.23 154 ASN B N 1
ATOM 4031 C CA . ASN B 1 155 ? 11.873 -6.204 47.935 1.00 10.56 154 ASN B CA 1
ATOM 4032 C C . ASN B 1 155 ? 11.858 -5.170 49.078 1.00 10.46 154 ASN B C 1
ATOM 4033 O O . ASN B 1 155 ? 10.818 -4.918 49.682 1.00 9.44 154 ASN B O 1
ATOM 4038 N N . THR B 1 156 ? 13.026 -4.602 49.364 1.00 9.36 155 THR B N 1
ATOM 4039 C CA . THR B 1 156 ? 13.185 -3.636 50.427 1.00 8.57 155 THR B CA 1
ATOM 4040 C C . THR B 1 156 ? 13.887 -2.367 49.986 1.00 9.04 155 THR B C 1
ATOM 4041 O O . THR B 1 156 ? 14.896 -2.408 49.273 1.00 9.25 155 THR B O 1
ATOM 4045 N N . LEU B 1 157 ? 13.314 -1.239 50.399 1.00 7.56 156 LEU B N 1
ATOM 4046 C CA . LEU B 1 157 ? 13.995 0.032 50.407 1.00 7.44 156 LEU B CA 1
ATOM 4047 C C . LEU B 1 157 ? 14.550 0.239 51.824 1.00 8.22 156 LEU B C 1
ATOM 4048 O O . LEU B 1 157 ? 13.789 0.436 52.768 1.00 8.10 156 LEU B O 1
ATOM 4053 N N . PHE B 1 158 ? 15.861 0.304 51.948 1.00 7.34 157 PHE B N 1
ATOM 4054 C CA . PHE B 1 158 ? 16.522 0.676 53.173 1.00 7.96 157 PHE B CA 1
ATOM 4055 C C . PHE B 1 158 ? 16.693 2.182 53.116 1.00 7.23 157 PHE B C 1
ATOM 4056 O O . PHE B 1 158 ? 17.103 2.747 52.083 1.00 8.88 157 PHE B O 1
ATOM 4064 N N . LYS B 1 159 ? 16.380 2.875 54.209 1.00 7.47 158 LYS B N 1
ATOM 4065 C CA . LYS B 1 159 ? 16.454 4.330 54.264 1.00 7.87 158 LYS B CA 1
ATOM 4066 C C . LYS B 1 159 ? 17.150 4.697 55.575 1.00 7.58 158 LYS B C 1
ATOM 4067 O O . LYS B 1 159 ? 16.563 4.610 56.658 1.00 9.03 158 LYS B O 1
ATOM 4073 N N . HIS B 1 160 ? 18.423 5.060 55.470 1.00 7.58 159 HIS B N 1
ATOM 4074 C CA . HIS B 1 160 ? 19.294 5.304 56.627 1.00 7.32 159 HIS B CA 1
ATOM 4075 C C . HIS B 1 160 ? 19.683 6.759 56.694 1.00 10.58 159 HIS B C 1
ATOM 4076 O O . HIS B 1 160 ? 20.020 7.328 55.679 1.00 11.64 159 HIS B O 1
ATOM 4083 N N . ALA B 1 161 ? 19.624 7.345 57.886 1.00 7.73 160 ALA B N 1
ATOM 4084 C CA . ALA B 1 161 ? 20.014 8.715 58.121 1.00 7.09 160 ALA B CA 1
ATOM 4085 C C . ALA B 1 161 ? 21.299 8.698 58.940 1.00 9.57 160 ALA B C 1
ATOM 4086 O O . ALA B 1 161 ? 21.350 8.157 60.051 1.00 8.84 160 ALA B O 1
ATOM 4088 N N . THR B 1 162 ? 22.353 9.300 58.398 1.00 8.01 161 THR B N 1
ATOM 4089 C CA . THR B 1 162 ? 23.609 9.458 59.146 1.00 7.78 161 THR B CA 1
ATOM 4090 C C . THR B 1 162 ? 23.707 10.904 59.561 1.00 7.77 161 THR B C 1
ATOM 4091 O O . THR B 1 162 ? 23.728 11.807 58.725 1.00 9.72 161 THR B O 1
ATOM 4095 N N . VAL B 1 163 ? 23.687 11.132 60.861 1.00 8.27 162 VAL B N 1
ATOM 4096 C CA . VAL B 1 163 ? 23.799 12.478 61.406 1.00 7.73 162 VAL B CA 1
ATOM 4097 C C . VAL B 1 163 ? 25.209 12.650 61.954 1.00 8.34 162 VAL B C 1
ATOM 4098 O O . VAL B 1 163 ? 25.726 11.783 62.691 1.00 9.70 162 VAL B O 1
ATOM 4110 N N . ASN B 1 165 ? 28.255 15.403 63.526 1.00 10.28 164 ASN B N 1
ATOM 4111 C CA . ASN B 1 165 ? 28.645 16.677 64.114 1.00 10.91 164 ASN B CA 1
ATOM 4112 C C . ASN B 1 165 ? 30.074 17.039 63.665 1.00 12.18 164 ASN B C 1
ATOM 4113 O O . ASN B 1 165 ? 31.053 16.505 64.177 1.00 12.86 164 ASN B O 1
ATOM 4118 N N . LYS B 1 166 ? 30.138 17.954 62.699 1.00 11.77 165 LYS B N 1
ATOM 4119 C CA . LYS B 1 166 ? 31.408 18.391 62.109 1.00 12.43 165 LYS B CA 1
ATOM 4120 C C . LYS B 1 166 ? 31.908 19.666 62.781 1.00 15.27 165 LYS B C 1
ATOM 4121 O O . LYS B 1 166 ? 32.889 20.297 62.310 1.00 15.27 165 LYS B O 1
ATOM 4127 N N . GLY B 1 167 ? 31.249 20.043 63.880 1.00 13.68 166 GLY B N 1
ATOM 4128 C CA . GLY B 1 167 ? 31.561 21.285 64.580 1.00 15.04 166 GLY B CA 1
ATOM 4129 C C . GLY B 1 167 ? 32.325 21.064 65.869 1.00 15.94 166 GLY B C 1
ATOM 4130 O O . GLY B 1 167 ? 32.855 19.984 66.149 1.00 16.36 166 GLY B O 1
ATOM 4131 N N . LYS B 1 168 ? 32.386 22.121 66.671 1.00 17.67 167 LYS B N 1
ATOM 4132 C CA . LYS B 1 168 ? 33.261 22.138 67.852 1.00 18.87 167 LYS B CA 1
ATOM 4133 C C . LYS B 1 168 ? 32.513 22.012 69.179 1.00 19.57 167 LYS B C 1
ATOM 4134 O O . LYS B 1 168 ? 33.126 21.936 70.240 1.00 20.36 167 LYS B O 1
ATOM 4140 N N . GLU B 1 169 ? 31.181 21.977 69.126 1.00 15.53 168 GLU B N 1
ATOM 4141 C CA . GLU B 1 169 ? 30.365 21.814 70.321 1.00 14.71 168 GLU B CA 1
ATOM 4142 C C . GLU B 1 169 ? 29.310 20.750 70.065 1.00 14.85 168 GLU B C 1
ATOM 4143 O O . GLU B 1 169 ? 28.875 20.569 68.917 1.00 15.79 168 GLU B O 1
ATOM 4149 N N . ALA B 1 170 ? 28.893 20.103 71.148 1.00 15.68 169 ALA B N 1
ATOM 4150 C CA . ALA B 1 170 ? 27.876 19.058 71.125 1.00 14.49 169 ALA B CA 1
ATOM 4151 C C . ALA B 1 170 ? 26.521 19.687 70.840 1.00 15.22 169 ALA B C 1
ATOM 4152 O O . ALA B 1 170 ? 26.279 20.875 71.115 1.00 14.40 169 ALA B O 1
ATOM 4154 N N . PHE B 1 171 ? 25.612 18.899 70.272 1.00 11.65 170 PHE B N 1
ATOM 4155 C CA . PHE B 1 171 ? 24.259 19.388 70.021 1.00 11.15 170 PHE B CA 1
ATOM 4156 C C . PHE B 1 171 ? 23.242 18.294 70.239 1.00 11.45 170 PHE B C 1
ATOM 4157 O O . PHE B 1 171 ? 23.547 17.106 70.060 1.00 10.27 170 PHE B O 1
ATOM 4165 N N . PRO B 1 172 ? 22.043 18.670 70.696 1.00 9.96 171 PRO B N 1
ATOM 4166 C CA . PRO B 1 172 ? 20.940 17.703 70.794 1.00 9.07 171 PRO B CA 1
ATOM 4167 C C . PRO B 1 172 ? 20.286 17.524 69.415 1.00 9.89 171 PRO B C 1
ATOM 4168 O O . PRO B 1 172 ? 20.265 18.440 68.601 1.00 10.39 171 PRO B O 1
ATOM 4172 N N . TRP B 1 173 ? 19.769 16.323 69.157 1.00 9.63 172 TRP B N 1
ATOM 4173 C CA . TRP B 1 173 ? 19.105 16.078 67.870 1.00 8.88 172 TRP B CA 1
ATOM 4174 C C . TRP B 1 173 ? 18.092 14.958 67.982 1.00 9.13 172 TRP B C 1
ATOM 4175 O O . TRP B 1 173 ? 18.169 14.087 68.854 1.00 8.63 172 TRP B O 1
ATOM 4186 N N . GLY B 1 174 ? 17.150 14.993 67.055 1.00 8.24 173 GLY B N 1
ATOM 4187 C CA . GLY B 1 174 ? 16.321 13.850 66.719 1.00 6.73 173 GLY B CA 1
ATOM 4188 C C . GLY B 1 174 ? 15.917 13.913 65.253 1.00 6.90 173 GLY B C 1
ATOM 4189 O O . GLY B 1 174 ? 16.072 14.934 64.594 1.00 7.45 173 GLY B O 1
ATOM 4190 N N . ILE B 1 175 ? 15.437 12.785 64.744 1.00 5.59 174 ILE B N 1
ATOM 4191 C CA . ILE B 1 175 ? 14.971 12.735 63.382 1.00 5.89 174 ILE B CA 1
ATOM 4192 C C . ILE B 1 175 ? 13.737 11.888 63.310 1.00 6.07 174 ILE B C 1
ATOM 4193 O O . ILE B 1 175 ? 13.538 10.948 64.087 1.00 6.77 174 ILE B O 1
ATOM 4198 N N . GLY B 1 176 ? 12.892 12.210 62.341 1.00 5.78 175 GLY B N 1
ATOM 4199 C CA . GLY B 1 176 ? 11.728 11.371 62.035 1.00 6.04 175 GLY B CA 1
ATOM 4200 C C . GLY B 1 176 ? 11.340 11.532 60.595 1.00 5.42 175 GLY B C 1
ATOM 4201 O O . GLY B 1 176 ? 11.946 12.340 59.885 1.00 6.52 175 GLY B O 1
ATOM 4202 N N . TYR B 1 177 ? 10.379 10.741 60.145 1.00 6.12 176 TYR B N 1
ATOM 4203 C CA . TYR B 1 177 ? 9.903 10.811 58.781 1.00 5.57 176 TYR B CA 1
ATOM 4204 C C . TYR B 1 177 ? 8.400 10.973 58.785 1.00 7.35 176 TYR B C 1
ATOM 4205 O O . TYR B 1 177 ? 7.708 10.298 59.548 1.00 8.00 176 TYR B O 1
ATOM 4214 N N . HIS B 1 178 ? 7.875 11.770 57.867 1.00 6.22 177 HIS B N 1
ATOM 4215 C CA . HIS B 1 178 ? 6.440 11.986 57.743 1.00 5.82 177 HIS B CA 1
ATOM 4216 C C . HIS B 1 178 ? 5.806 11.113 56.664 1.00 6.33 177 HIS B C 1
ATOM 4217 O O . HIS B 1 178 ? 4.846 11.509 56.002 1.00 7.43 177 HIS B O 1
ATOM 4224 N N . THR B 1 179 ? 6.352 9.907 56.522 1.00 6.38 178 THR B N 1
ATOM 4225 C CA . THR B 1 179 ? 5.991 8.925 55.490 1.00 7.77 178 THR B CA 1
ATOM 4226 C C . THR B 1 179 ? 4.494 8.874 55.302 1.00 7.78 178 THR B C 1
ATOM 4227 O O . THR B 1 179 ? 3.767 8.540 56.238 1.00 8.00 178 THR B O 1
ATOM 4231 N N . THR B 1 180 ? 4.035 9.189 54.089 1.00 6.64 179 THR B N 1
ATOM 4232 C CA . THR B 1 180 ? 2.628 9.315 53.781 1.00 6.24 179 THR B CA 1
ATOM 4233 C C . THR B 1 180 ? 2.207 8.228 52.777 1.00 7.35 179 THR B C 1
ATOM 4234 O O . THR B 1 180 ? 2.467 8.320 51.576 1.00 7.86 179 THR B O 1
ATOM 4238 N N . PHE B 1 181 ? 1.643 7.151 53.299 1.00 6.81 180 PHE B N 1
ATOM 4239 C CA . PHE B 1 181 ? 1.195 6.029 52.483 1.00 7.07 180 PHE B CA 1
ATOM 4240 C C . PHE B 1 181 ? -0.244 6.199 52.051 1.00 7.07 180 PHE B C 1
ATOM 4241 O O . PHE B 1 181 ? -1.114 6.646 52.804 1.00 9.04 180 PHE B O 1
ATOM 4249 N N . ILE B 1 182 ? -0.520 5.736 50.843 1.00 8.15 181 ILE B N 1
ATOM 4250 C CA A ILE B 1 182 ? -1.903 5.589 50.389 0.60 7.89 181 ILE B CA 1
ATOM 4251 C CA B ILE B 1 182 ? -1.895 5.570 50.381 0.40 8.42 181 ILE B CA 1
ATOM 4252 C C . ILE B 1 182 ? -2.559 4.536 51.304 1.00 9.36 181 ILE B C 1
ATOM 4253 O O . ILE B 1 182 ? -2.002 3.448 51.555 1.00 10.68 181 ILE B O 1
ATOM 4262 N N . PHE B 1 183 ? -3.747 4.862 51.782 1.00 10.39 182 PHE B N 1
ATOM 4263 C CA . PHE B 1 183 ? -4.427 3.999 52.754 1.00 11.39 182 PHE B CA 1
ATOM 4264 C C . PHE B 1 183 ? -5.928 4.105 52.619 1.00 11.27 182 PHE B C 1
ATOM 4265 O O . PHE B 1 183 ? -6.563 5.010 53.185 1.00 12.52 182 PHE B O 1
ATOM 4273 N N . PRO B 1 184 ? -6.516 3.203 51.838 1.00 13.60 183 PRO B N 1
ATOM 4274 C CA . PRO B 1 184 ? -7.980 3.185 51.754 1.00 16.70 183 PRO B CA 1
ATOM 4275 C C . PRO B 1 184 ? -8.567 2.507 53.001 1.00 14.40 183 PRO B C 1
ATOM 4276 O O . PRO B 1 184 ? -8.456 1.302 53.169 1.00 16.25 183 PRO B O 1
ATOM 4280 N N . ALA B 1 185 ? -9.122 3.319 53.878 1.00 16.34 184 ALA B N 1
ATOM 4281 C CA . ALA B 1 185 ? -9.502 2.859 55.224 1.00 17.92 184 ALA B CA 1
ATOM 4282 C C . ALA B 1 185 ? -10.630 1.844 55.202 1.00 20.31 184 ALA B C 1
ATOM 4283 O O . ALA B 1 185 ? -10.773 1.082 56.155 1.00 21.70 184 ALA B O 1
ATOM 4285 N N . GLU B 1 186 ? -11.379 1.785 54.109 1.00 21.77 185 GLU B N 1
ATOM 4286 C CA . GLU B 1 186 ? -12.423 0.768 53.980 1.00 25.34 185 GLU B CA 1
ATOM 4287 C C . GLU B 1 186 ? -11.916 -0.660 53.660 1.00 24.56 185 GLU B C 1
ATOM 4288 O O . GLU B 1 186 ? -12.677 -1.632 53.794 1.00 25.37 185 GLU B O 1
ATOM 4294 N N . SER B 1 187 ? -10.660 -0.818 53.234 1.00 21.25 186 SER B N 1
ATOM 4295 C CA . SER B 1 187 ? -10.136 -2.142 52.895 1.00 21.38 186 SER B CA 1
ATOM 4296 C C . SER B 1 187 ? -8.697 -2.437 53.377 1.00 21.22 186 SER B C 1
ATOM 4297 O O . SER B 1 187 ? -8.191 -3.531 53.119 1.00 28.63 186 SER B O 1
ATOM 4300 N N . SER B 1 188 ? -8.015 -1.484 53.999 1.00 13.33 187 SER B N 1
ATOM 4301 C CA . SER B 1 188 ? -6.663 -1.782 54.474 1.00 12.19 187 SER B CA 1
ATOM 4302 C C . SER B 1 188 ? -6.663 -1.822 55.992 1.00 11.19 187 SER B C 1
ATOM 4303 O O . SER B 1 188 ? -7.560 -1.247 56.639 1.00 13.07 187 SER B O 1
ATOM 4306 N N . LEU B 1 189 ? -5.658 -2.506 56.535 1.00 10.62 188 LEU B N 1
ATOM 4307 C CA . LEU B 1 189 ? -5.496 -2.665 57.976 1.00 10.65 188 LEU B CA 1
ATOM 4308 C C . LEU B 1 189 ? -4.137 -2.142 58.414 1.00 9.62 188 LEU B C 1
ATOM 4309 O O . LEU B 1 189 ? -3.203 -2.067 57.618 1.00 10.41 188 LEU B O 1
ATOM 4314 N N . PHE B 1 190 ? -4.036 -1.752 59.677 1.00 9.33 189 PHE B N 1
ATOM 4315 C CA . PHE B 1 190 ? -2.820 -1.167 60.214 1.00 8.18 189 PHE B CA 1
ATOM 4316 C C . PHE B 1 190 ? -2.433 -1.801 61.527 1.00 8.04 189 PHE B C 1
ATOM 4317 O O . PHE B 1 190 ? -3.295 -2.002 62.385 1.00 9.54 189 PHE B O 1
ATOM 4325 N N . SER B 1 191 ? -1.138 -2.090 61.690 1.00 6.93 190 SER B N 1
ATOM 4326 C CA . SER B 1 191 ? -0.615 -2.572 62.960 1.00 7.81 190 SER B CA 1
ATOM 4327 C C . SER B 1 191 ? 0.629 -1.808 63.368 1.00 7.90 190 SER B C 1
ATOM 4328 O O . SER B 1 191 ? 1.335 -1.235 62.525 1.00 6.87 190 SER B O 1
ATOM 4331 N N . LEU B 1 192 ? 0.935 -1.841 64.664 1.00 7.39 191 LEU B N 1
ATOM 4332 C CA . LEU B 1 192 ? 2.063 -1.100 65.213 1.00 7.50 191 LEU B CA 1
ATOM 4333 C C . LEU B 1 192 ? 2.540 -1.740 66.469 1.00 7.71 191 LEU B C 1
ATOM 4334 O O . LEU B 1 192 ? 1.728 -2.135 67.311 1.00 8.59 191 LEU B O 1
ATOM 4339 N N . THR B 1 193 ? 3.858 -1.822 66.629 1.00 7.30 192 THR B N 1
ATOM 4340 C CA . THR B 1 193 ? 4.457 -2.315 67.871 1.00 7.84 192 THR B CA 1
ATOM 4341 C C . THR B 1 193 ? 4.466 -1.200 68.928 1.00 7.84 192 THR B C 1
ATOM 4342 O O . THR B 1 193 ? 5.486 -0.542 69.151 1.00 8.67 192 THR B O 1
ATOM 4346 N N . ALA B 1 194 ? 3.318 -1.011 69.594 1.00 7.90 193 ALA B N 1
ATOM 4347 C CA . ALA B 1 194 ? 3.162 -0.030 70.646 1.00 8.40 193 ALA B CA 1
ATOM 4348 C C . ALA B 1 194 ? 2.116 -0.508 71.616 1.00 8.62 193 ALA B C 1
ATOM 4349 O O . ALA B 1 194 ? 1.102 -1.082 71.195 1.00 7.99 193 ALA B O 1
ATOM 4351 N N . ASP B 1 195 ? 2.375 -0.231 72.896 1.00 7.78 194 ASP B N 1
ATOM 4352 C CA . ASP B 1 195 ? 1.461 -0.562 74.008 1.00 9.39 194 ASP B CA 1
ATOM 4353 C C . ASP B 1 195 ? 0.955 0.688 74.736 1.00 9.25 194 ASP B C 1
ATOM 4354 O O . ASP B 1 195 ? -0.147 0.684 75.307 1.00 10.22 194 ASP B O 1
ATOM 4359 N N . GLN B 1 196 ? 1.749 1.748 74.729 1.00 8.59 195 GLN B N 1
ATOM 4360 C CA . GLN B 1 196 ? 1.487 2.957 75.440 1.00 9.41 195 GLN B CA 1
ATOM 4361 C C . GLN B 1 196 ? 1.579 4.126 74.485 1.00 8.63 195 GLN B C 1
ATOM 4362 O O . GLN B 1 196 ? 2.203 4.009 73.417 1.00 8.55 195 GLN B O 1
ATOM 4368 N N . GLN B 1 197 ? 1.001 5.231 74.889 1.00 9.04 196 GLN B N 1
ATOM 4369 C CA . GLN B 1 197 ? 1.085 6.479 74.145 1.00 8.49 196 GLN B CA 1
ATOM 4370 C C . GLN B 1 197 ? 1.193 7.647 75.089 1.00 9.32 196 GLN B C 1
ATOM 4371 O O . GLN B 1 197 ? 0.819 7.574 76.260 1.00 9.92 196 GLN B O 1
ATOM 4377 N N . TRP B 1 198 ? 1.697 8.753 74.554 1.00 8.60 197 TRP B N 1
ATOM 4378 C CA . TRP B 1 198 ? 1.863 9.969 75.351 1.00 8.19 197 TRP B CA 1
ATOM 4379 C C . TRP B 1 198 ? 0.570 10.773 75.382 1.00 9.90 197 TRP B C 1
ATOM 4380 O O . TRP B 1 198 ? -0.024 11.052 74.349 1.00 9.65 197 TRP B O 1
ATOM 4391 N N . GLU B 1 199 ? 0.109 11.129 76.582 1.00 9.56 198 GLU B N 1
ATOM 4392 C CA . GLU B 1 199 ? -1.023 12.016 76.708 1.00 10.14 198 GLU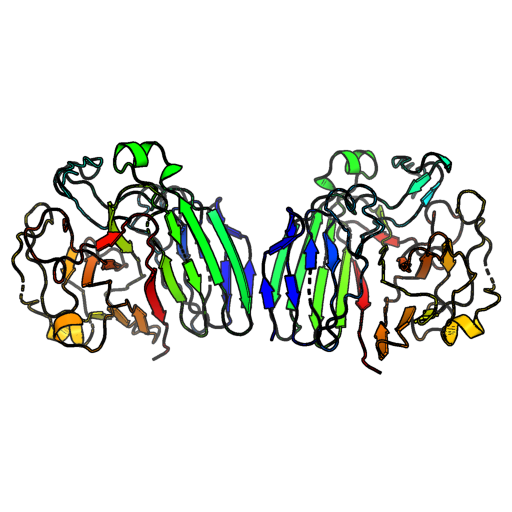 B CA 1
ATOM 4393 C C . GLU B 1 199 ? -0.619 13.391 76.144 1.00 9.48 198 GLU B C 1
ATOM 4394 O O . GLU B 1 199 ? 0.460 13.932 76.472 1.00 10.42 198 GLU B O 1
ATOM 4400 N N . LEU B 1 200 ? -1.483 13.959 75.305 1.00 10.25 199 LEU B N 1
ATOM 4401 C CA . LEU B 1 200 ? -1.224 15.266 74.679 1.00 11.39 199 LEU B CA 1
ATOM 4402 C C . LEU B 1 200 ? -2.225 16.296 75.157 1.00 12.34 199 LEU B C 1
ATOM 4403 O O . LEU B 1 200 ? -3.389 15.997 75.429 1.00 12.17 199 LEU B O 1
ATOM 4408 N N . ASP B 1 201 ? -1.755 17.525 75.233 1.00 11.23 200 ASP B N 1
ATOM 4409 C CA . ASP B 1 201 ? -2.636 18.639 75.468 1.00 11.55 200 ASP B CA 1
ATOM 4410 C C . ASP B 1 201 ? -3.224 19.183 74.163 1.00 11.80 200 ASP B C 1
ATOM 4411 O O . ASP B 1 201 ? -3.018 18.660 73.069 1.00 12.43 200 ASP B O 1
ATOM 4416 N N . GLU B 1 202 ? -3.932 20.297 74.278 1.00 13.17 201 GLU B N 1
ATOM 4417 C CA A GLU B 1 202 ? -4.634 20.856 73.127 0.70 14.13 201 GLU B CA 1
ATOM 4418 C CA B GLU B 1 202 ? -4.644 20.933 73.189 0.30 13.36 201 GLU B CA 1
ATOM 4419 C C . GLU B 1 202 ? -3.690 21.478 72.093 1.00 11.77 201 GLU B C 1
ATOM 4420 O O . GLU B 1 202 ? -4.069 21.654 70.924 1.00 13.79 201 GLU B O 1
ATOM 4431 N N . ARG B 1 203 ? -2.438 21.751 72.501 1.00 11.76 202 ARG B N 1
ATOM 4432 C CA . ARG B 1 203 ? -1.387 22.161 71.588 1.00 10.62 202 ARG B CA 1
ATOM 4433 C C . ARG B 1 203 ? -0.590 20.991 70.983 1.00 10.92 202 ARG B C 1
ATOM 4434 O O . ARG B 1 203 ? 0.423 21.193 70.311 1.00 10.05 202 ARG B O 1
ATOM 4442 N N . LEU B 1 204 ? -1.105 19.784 71.185 1.00 11.56 203 LEU B N 1
ATOM 4443 C CA . LEU B 1 204 ? -0.487 18.533 70.754 1.00 11.48 203 LEU B CA 1
ATOM 4444 C C . LEU B 1 204 ? 0.912 18.311 71.366 1.00 8.15 203 LEU B C 1
ATOM 4445 O O . LEU B 1 204 ? 1.790 17.651 70.791 1.00 10.03 203 LEU B O 1
ATOM 4450 N N . LEU B 1 205 ? 1.103 18.848 72.576 1.00 9.09 204 LEU B N 1
ATOM 4451 C CA . LEU B 1 205 ? 2.310 18.677 73.345 1.00 9.53 204 LEU B CA 1
ATOM 4452 C C . LEU B 1 205 ? 2.129 17.659 74.456 1.00 10.01 204 LEU B C 1
ATOM 4453 O O . LEU B 1 205 ? 1.099 17.665 75.146 1.00 10.53 204 LEU B O 1
ATOM 4458 N N . PRO B 1 206 ? 3.128 16.778 74.664 1.00 8.67 205 PRO B N 1
ATOM 4459 C CA . PRO B 1 206 ? 3.017 15.847 75.775 1.00 10.44 205 PRO B CA 1
ATOM 4460 C C . PRO B 1 206 ? 2.891 16.525 77.139 1.00 11.17 205 PRO B C 1
ATOM 4461 O O . PRO B 1 206 ? 3.601 17.519 77.424 1.00 13.27 205 PRO B O 1
ATOM 4465 N N . THR B 1 207 ? 1.982 16.006 77.961 1.00 11.94 206 THR B N 1
ATOM 4466 C CA . THR B 1 207 ? 1.913 16.420 79.356 1.00 12.80 206 THR B CA 1
ATOM 4467 C C . THR B 1 207 ? 3.036 15.805 80.172 1.00 13.22 206 THR B C 1
ATOM 4468 O O . THR B 1 207 ? 3.362 16.291 81.260 1.00 16.88 206 THR B O 1
ATOM 4472 N N . GLY B 1 208 ? 3.612 14.711 79.685 1.00 11.82 207 GLY B N 1
ATOM 4473 C CA . GLY B 1 208 ? 4.597 13.926 80.424 1.00 13.88 207 GLY B CA 1
ATOM 4474 C C . GLY B 1 208 ? 4.054 12.603 80.914 1.00 14.55 207 GLY B C 1
ATOM 4475 O O . GLY B 1 208 ? 4.820 11.706 81.248 1.00 17.49 207 GLY B O 1
ATOM 4476 N N . LYS B 1 209 ? 2.733 12.467 80.936 1.00 12.28 208 LYS B N 1
ATOM 4477 C CA A LYS B 1 209 ? 2.071 11.228 81.344 0.50 12.56 208 LYS B CA 1
ATOM 4478 C CA B LYS B 1 209 ? 2.098 11.217 81.349 0.50 13.50 208 LYS B CA 1
ATOM 4479 C C . LYS B 1 209 ? 1.977 10.240 80.197 1.00 12.16 208 LYS B C 1
ATOM 4480 O O . LYS B 1 209 ? 1.664 10.627 79.071 1.00 11.86 208 LYS B O 1
ATOM 4491 N N . LEU B 1 210 ? 2.241 8.973 80.488 1.00 12.51 209 LEU B N 1
ATOM 4492 C CA . LEU B 1 210 ? 1.990 7.877 79.569 1.00 11.06 209 LEU B CA 1
ATOM 4493 C C . LEU B 1 210 ? 0.666 7.201 79.889 1.00 13.42 209 LEU B C 1
ATOM 4494 O O . LEU B 1 210 ? 0.239 7.143 81.052 1.00 16.63 209 LEU B O 1
ATOM 4507 N N . ASP B 1 212 ? -2.005 3.760 78.638 1.00 10.79 211 ASP B N 1
ATOM 4508 C CA . ASP B 1 212 ? -2.184 2.570 77.866 1.00 12.43 211 ASP B CA 1
ATOM 4509 C C . ASP B 1 212 ? -3.019 2.883 76.611 1.00 10.66 211 ASP B C 1
ATOM 4510 O O . ASP B 1 212 ? -3.970 3.668 76.645 1.00 11.10 211 ASP B O 1
ATOM 4515 N N . VAL B 1 213 ? -2.653 2.258 75.509 1.00 8.79 212 VAL B N 1
ATOM 4516 C CA . VAL B 1 213 ? -3.481 2.346 74.296 1.00 8.96 212 VAL B CA 1
ATOM 4517 C C . VAL B 1 213 ? -4.659 1.403 74.473 1.00 9.29 212 VAL B C 1
ATOM 4518 O O . VAL B 1 213 ? -4.444 0.188 74.621 1.00 10.39 212 VAL B O 1
ATOM 4522 N N . PRO B 1 214 ? -5.905 1.920 74.510 1.00 9.50 213 PRO B N 1
ATOM 4523 C CA . PRO B 1 214 ? -7.019 1.024 74.864 1.00 9.08 213 PRO B CA 1
ATOM 4524 C C . PRO B 1 214 ? -7.190 -0.128 73.901 1.00 9.71 213 PRO B C 1
ATOM 4525 O O . PRO B 1 214 ? -7.658 -1.219 74.290 1.00 10.89 213 PRO B O 1
ATOM 4529 N N . TYR B 1 215 ? -6.829 0.098 72.648 1.00 9.61 214 TYR B N 1
ATOM 4530 C CA . TYR B 1 215 ? -7.016 -0.889 71.587 1.00 10.82 214 TYR B CA 1
ATOM 4531 C C . TYR B 1 215 ? -5.679 -1.553 71.206 1.00 9.97 214 TYR B C 1
ATOM 4532 O O . TYR B 1 215 ? -5.516 -2.033 70.088 1.00 10.66 214 TYR B O 1
ATOM 4541 N N . LYS B 1 216 ? -4.750 -1.659 72.159 1.00 10.00 215 LYS B N 1
ATOM 4542 C CA . LYS B 1 216 ? -3.422 -2.148 71.822 1.00 8.98 215 LYS B CA 1
ATOM 4543 C C . LYS B 1 216 ? -3.422 -3.528 71.212 1.00 9.10 215 LYS B C 1
ATOM 4544 O O . LYS B 1 216 ? -2.626 -3.821 70.320 1.00 9.50 215 LYS B O 1
ATOM 4550 N N . GLU B 1 217 ? -4.303 -4.406 71.682 1.00 8.72 216 GLU B N 1
ATOM 4551 C CA . GLU B 1 217 ? -4.256 -5.767 71.171 1.00 9.05 216 GLU B CA 1
ATOM 4552 C C . GLU B 1 217 ? -4.669 -5.791 69.689 1.00 10.51 216 GLU B C 1
ATOM 4553 O O . GLU B 1 217 ? -4.022 -6.468 68.879 1.00 11.20 216 GLU B O 1
ATOM 4559 N N . ALA B 1 218 ? -5.707 -5.037 69.329 1.00 10.68 217 ALA B N 1
ATOM 4560 C CA . ALA B 1 218 ? -6.140 -4.939 67.970 1.00 10.69 217 ALA B CA 1
ATOM 4561 C C . ALA B 1 218 ? -5.044 -4.270 67.125 1.00 10.50 217 ALA B C 1
ATOM 4562 O O . ALA B 1 218 ? -4.827 -4.642 65.964 1.00 11.46 217 ALA B O 1
ATOM 4564 N N . LEU B 1 219 ? -4.358 -3.290 67.713 1.00 9.00 218 LEU B N 1
ATOM 4565 C CA . LEU B 1 219 ? -3.280 -2.570 67.021 1.00 8.09 218 LEU B CA 1
ATOM 4566 C C . LEU B 1 219 ? -2.141 -3.513 66.685 1.00 9.56 218 LEU B C 1
ATOM 4567 O O . LEU B 1 219 ? -1.460 -3.367 65.680 1.00 8.89 218 LEU B O 1
ATOM 4572 N N . HIS B 1 220 ? -1.904 -4.504 67.537 1.00 9.77 219 HIS B N 1
ATOM 4573 C CA . HIS B 1 220 ? -0.839 -5.473 67.262 1.00 11.67 219 HIS B CA 1
ATOM 4574 C C . HIS B 1 220 ? -1.221 -6.445 66.173 1.00 12.05 219 HIS B C 1
ATOM 4575 O O . HIS B 1 220 ? -0.351 -6.877 65.384 1.00 14.96 219 HIS B O 1
ATOM 4582 N N . GLU B 1 221 ? -2.495 -6.783 66.121 1.00 10.44 220 GLU B N 1
ATOM 4583 C CA . GLU B 1 221 ? -3.055 -7.720 65.172 1.00 11.46 220 GLU B CA 1
ATOM 4584 C C . GLU B 1 221 ? -3.149 -7.191 63.761 1.00 13.62 220 GLU B C 1
ATOM 4585 O O . GLU B 1 221 ? -3.046 -7.979 62.796 1.00 15.41 220 GLU B O 1
ATOM 4591 N N . GLY B 1 222 ? -3.423 -5.896 63.647 1.00 11.34 221 GLY B N 1
ATOM 4592 C CA . GLY B 1 222 ? -3.846 -5.296 62.393 1.00 13.06 221 GLY B CA 1
ATOM 4593 C C . GLY B 1 222 ? -5.308 -4.935 62.472 1.00 12.65 221 GLY B C 1
ATOM 4594 O O . GLY B 1 222 ? -6.181 -5.808 62.642 1.00 17.40 221 GLY B 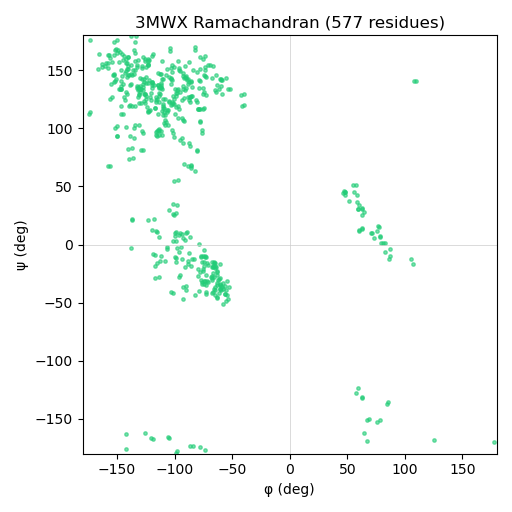O 1
ATOM 4603 N N . ASP B 1 224 ? -8.733 -2.095 61.569 1.0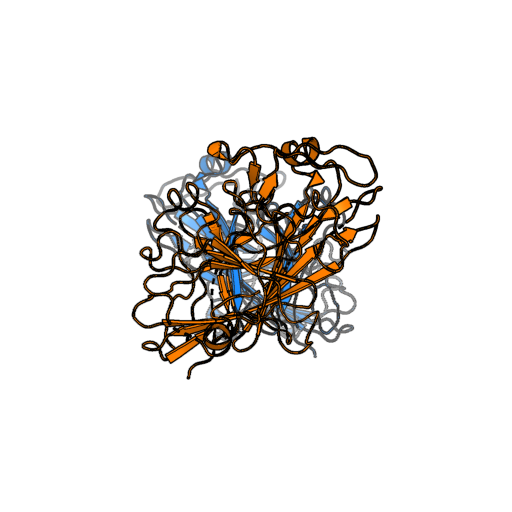0 14.08 223 ASP B N 1
ATOM 4604 C CA . ASP B 1 224 ? -9.498 -1.173 60.777 1.00 16.27 223 ASP B CA 1
ATOM 4605 C C . ASP B 1 224 ? -9.448 0.181 61.503 1.00 16.64 223 ASP B C 1
ATOM 4606 O O . ASP B 1 224 ? -9.830 0.289 62.700 1.00 18.80 223 ASP B O 1
ATOM 4611 N N . LEU B 1 225 ? -9.048 1.213 60.773 1.00 15.12 224 LEU B N 1
ATOM 4612 C CA . LEU B 1 225 ? -8.986 2.563 61.316 1.00 17.37 224 LEU B CA 1
ATOM 4613 C C . LEU B 1 225 ? -10.176 3.432 60.933 1.00 22.67 224 LEU B C 1
ATOM 4614 O O . LEU B 1 225 ? -10.157 4.649 61.182 1.00 26.04 224 LEU B O 1
ATOM 4619 N N . ARG B 1 226 ? -11.219 2.848 60.346 1.00 23.60 225 ARG B N 1
ATOM 4620 C CA . ARG B 1 226 ? -12.437 3.629 60.123 1.00 28.32 225 ARG B CA 1
ATOM 4621 C C . ARG B 1 226 ? -12.940 4.226 61.435 1.00 27.72 225 ARG B C 1
ATOM 4622 O O . ARG B 1 226 ? -12.813 3.640 62.517 1.00 31.85 225 ARG B O 1
ATOM 4630 N N . HIS B 1 227 ? -13.466 5.435 61.342 1.00 34.76 226 HIS B N 1
ATOM 4631 C CA . HIS B 1 227 ? -14.037 6.106 62.503 1.00 35.90 226 HIS B CA 1
ATOM 4632 C C . HIS B 1 227 ? -12.985 6.368 63.600 1.00 35.10 226 HIS B C 1
ATOM 4633 O O . HIS B 1 227 ? -13.328 6.473 64.784 1.00 37.62 226 HIS B O 1
ATOM 4640 N N . LYS B 1 228 ? -11.706 6.459 63.216 1.00 29.96 227 LYS B N 1
ATOM 4641 C CA . LYS B 1 228 ? -10.651 6.897 64.142 1.00 26.28 227 LYS B CA 1
ATOM 4642 C C . LYS B 1 228 ? -9.843 8.020 63.483 1.00 21.64 227 LYS B C 1
ATOM 4643 O O . LYS B 1 228 ? -9.329 7.838 62.368 1.00 22.94 227 LYS B O 1
ATOM 4649 N N . GLN B 1 229 ? -9.811 9.176 64.137 1.00 18.80 228 GLN B N 1
ATOM 4650 C CA . GLN B 1 229 ? -8.949 10.297 63.746 1.00 16.37 228 GLN B CA 1
ATOM 4651 C C . GLN B 1 229 ? -7.724 10.200 64.628 1.00 18.68 228 GLN B C 1
ATOM 4652 O O . GLN B 1 229 ? -7.807 10.242 65.855 1.00 20.57 228 GLN B O 1
ATOM 4658 N N . LEU B 1 230 ? -6.579 10.028 63.994 1.00 10.94 229 LEU B N 1
ATOM 4659 C CA . LEU B 1 230 ? -5.324 9.829 64.720 1.00 9.85 229 LEU B CA 1
ATOM 4660 C C . LEU B 1 230 ? -4.392 10.999 64.489 1.00 9.61 229 LEU B C 1
ATOM 4661 O O . LEU B 1 230 ? -4.190 11.462 63.358 1.00 9.33 229 LEU B O 1
ATOM 4666 N N . ASP B 1 231 ? -3.807 11.459 65.579 1.00 9.88 230 ASP B N 1
ATOM 4667 C CA . ASP B 1 231 ? -2.669 12.370 65.567 1.00 9.36 230 ASP B CA 1
ATOM 4668 C C . ASP B 1 231 ? -2.002 12.124 66.928 1.00 10.59 230 ASP B C 1
ATOM 4669 O O . ASP B 1 231 ? -2.051 12.955 67.852 1.00 12.06 230 ASP B O 1
ATOM 4674 N N . ASP B 1 232 ? -1.452 10.919 67.044 1.00 8.33 231 ASP B N 1
ATOM 4675 C CA . ASP B 1 232 ? -1.184 10.292 68.316 1.00 8.99 231 ASP B CA 1
ATOM 4676 C C . ASP B 1 232 ? 0.272 9.905 68.377 1.00 7.94 231 ASP B C 1
ATOM 4677 O O . ASP B 1 232 ? 0.820 9.459 67.363 1.00 9.28 231 ASP B O 1
ATOM 4682 N N . VAL B 1 233 ? 0.916 10.104 69.534 1.00 8.18 232 VAL B N 1
ATOM 4683 C CA . VAL B 1 233 ? 2.333 9.804 69.718 1.00 7.37 232 VAL B CA 1
ATOM 4684 C C . VAL B 1 233 ? 2.473 8.532 70.545 1.00 7.17 232 VAL B C 1
ATOM 4685 O O . VAL B 1 233 ? 2.260 8.550 71.766 1.00 8.25 232 VAL B O 1
ATOM 4689 N N . PHE B 1 234 ? 2.773 7.440 69.876 1.00 7.31 233 PHE B N 1
ATOM 4690 C CA . PHE B 1 234 ? 2.927 6.152 70.477 1.00 7.37 233 PHE B CA 1
ATOM 4691 C C . PHE B 1 234 ? 4.343 5.916 70.938 1.00 7.99 233 PHE B C 1
ATOM 4692 O O . PHE B 1 234 ? 5.304 6.351 70.285 1.00 7.93 233 PHE B O 1
ATOM 4700 N N . LEU B 1 235 ? 4.502 5.256 72.074 1.00 7.59 234 LEU B N 1
ATOM 4701 C CA . LEU B 1 235 ? 5.814 4.796 72.527 1.00 8.99 234 LEU B CA 1
ATOM 4702 C C . LEU B 1 235 ? 6.069 3.448 71.915 1.00 7.97 234 LEU B C 1
ATOM 4703 O O . LEU B 1 235 ? 5.246 2.530 72.035 1.00 8.82 234 LEU B O 1
ATOM 4708 N N . SER B 1 236 ? 7.202 3.267 71.231 1.00 6.59 235 SER B N 1
ATOM 4709 C CA A SER B 1 236 ? 7.510 1.938 70.737 0.60 7.24 235 SER B CA 1
ATOM 4710 C CA B SER B 1 236 ? 7.567 1.953 70.728 0.40 8.19 235 SER B CA 1
ATOM 4711 C C . SER B 1 236 ? 7.629 0.983 71.912 1.00 8.17 235 SER B C 1
ATOM 4712 O O . SER B 1 236 ? 8.142 1.331 72.962 1.00 8.87 235 SER B O 1
ATOM 4717 N N . SER B 1 237 ? 7.115 -0.220 71.738 1.00 9.45 236 SER B N 1
ATOM 4718 C CA . SER B 1 237 ? 7.250 -1.255 72.754 1.00 7.56 236 SER B CA 1
ATOM 4719 C C . SER B 1 237 ? 8.634 -1.885 72.771 1.00 10.18 236 SER B C 1
ATOM 4720 O O . SER B 1 237 ? 8.960 -2.619 73.725 1.00 11.18 236 SER B O 1
ATOM 4723 N N . TYR B 1 238 ? 9.469 -1.611 71.771 1.00 7.53 237 TYR B N 1
ATOM 4724 C CA . TYR B 1 238 ? 10.775 -2.296 71.666 1.00 10.25 237 TYR B CA 1
ATOM 4725 C C . TYR B 1 238 ? 11.655 -2.157 72.919 1.00 10.05 237 TYR B C 1
ATOM 4726 O O . TYR B 1 238 ? 12.211 -3.141 73.383 1.00 12.18 237 TYR B O 1
ATOM 4735 N N A GLN B 1 239 ? 11.816 -0.957 73.455 0.50 11.97 238 GLN B N 1
ATOM 4736 N N B GLN B 1 239 ? 11.780 -0.931 73.424 0.50 11.76 238 GLN B N 1
ATOM 4737 C CA A GLN B 1 239 ? 12.818 -0.789 74.505 0.50 15.59 238 GLN B CA 1
ATOM 4738 C CA B GLN B 1 239 ? 12.741 -0.630 74.479 0.50 15.37 238 GLN B CA 1
ATOM 4739 C C A GLN B 1 239 ? 12.393 -1.460 75.807 0.50 19.41 238 GLN B C 1
ATOM 4740 C C B GLN B 1 239 ? 12.371 -1.305 75.810 0.50 18.66 238 GLN B C 1
ATOM 4741 O O A GLN B 1 239 ? 13.240 -1.873 76.622 0.50 21.86 238 GLN B O 1
ATOM 4742 O O B GLN B 1 239 ? 13.256 -1.574 76.641 0.50 22.40 238 GLN B O 1
ATOM 4753 N N . LYS B 1 240 ? 11.093 -1.661 75.980 1.00 16.87 239 LYS B N 1
ATOM 4754 C CA . LYS B 1 240 ? 10.591 -2.312 77.175 1.00 23.11 239 LYS B CA 1
ATOM 4755 C C . LYS B 1 240 ? 10.636 -3.826 76.943 1.00 23.42 239 LYS B C 1
ATOM 4756 O O . LYS B 1 240 ? 11.296 -4.534 77.711 1.00 28.75 239 LYS B O 1
ATOM 4762 N N . ARG B 1 241 ? 10.043 -4.287 75.835 1.00 21.48 240 ARG B N 1
ATOM 4763 C CA . ARG B 1 241 ? 9.756 -5.704 75.543 1.00 24.17 240 ARG B CA 1
ATOM 4764 C C . ARG B 1 241 ? 10.738 -6.394 74.607 1.00 22.42 240 ARG B C 1
ATOM 4765 O O . ARG B 1 241 ? 10.664 -7.612 74.429 1.00 23.66 240 ARG B O 1
ATOM 4773 N N . GLY B 1 242 ? 11.628 -5.646 73.971 1.00 20.37 241 GLY B N 1
ATOM 4774 C CA . GLY B 1 242 ? 12.480 -6.198 72.938 1.00 19.50 241 GLY B CA 1
ATOM 4775 C C . GLY B 1 242 ? 11.640 -6.603 71.725 1.00 18.29 241 GLY B C 1
ATOM 4776 O O . GLY B 1 242 ? 10.493 -6.206 71.591 1.00 21.03 241 GLY B O 1
ATOM 4777 N N . GLY B 1 243 ? 12.249 -7.327 70.806 1.00 19.08 242 GLY B N 1
ATOM 4778 C CA . GLY B 1 243 ? 11.507 -7.822 69.640 1.00 19.16 242 GLY B CA 1
ATOM 4779 C C . GLY B 1 243 ? 11.451 -6.801 68.518 1.00 15.21 242 GLY B C 1
ATOM 4780 O O . GLY B 1 243 ? 12.456 -6.161 68.201 1.00 18.48 242 GLY B O 1
ATOM 4781 N N . GLU B 1 244 ? 10.267 -6.640 67.937 1.00 13.34 243 GLU B N 1
ATOM 4782 C CA A GLU B 1 244 ? 10.177 -5.850 66.711 0.50 12.33 243 GLU B CA 1
ATOM 4783 C CA B GLU B 1 244 ? 10.095 -5.863 66.710 0.50 12.11 243 GLU B CA 1
ATOM 4784 C C . GLU B 1 244 ? 9.871 -4.377 67.000 1.00 10.83 243 GLU B C 1
ATOM 4785 O O . GLU B 1 244 ? 9.410 -3.993 68.090 1.00 11.43 243 GLU B O 1
ATOM 4796 N N . ASN B 1 245 ? 10.177 -3.537 66.011 1.00 8.07 244 ASN B N 1
ATOM 4797 C CA . ASN B 1 245 ? 9.843 -2.107 66.032 1.00 6.61 244 ASN B CA 1
ATOM 4798 C C . ASN B 1 245 ? 9.375 -1.736 64.648 1.00 8.73 244 ASN B C 1
ATOM 4799 O O . ASN B 1 245 ? 10.196 -1.478 63.740 1.00 8.40 244 ASN B O 1
ATOM 4804 N N . GLN B 1 246 ? 8.063 -1.787 64.426 1.00 7.54 245 GLN B N 1
ATOM 4805 C CA . GLN B 1 246 ? 7.562 -1.693 63.059 1.00 7.04 245 GLN B CA 1
ATOM 4806 C C . GLN B 1 246 ? 6.092 -1.351 63.020 1.00 7.42 245 GLN B C 1
ATOM 4807 O O . GLN B 1 246 ? 5.315 -1.704 63.915 1.00 8.49 245 GLN B O 1
ATOM 4813 N N . ALA B 1 247 ? 5.720 -0.712 61.910 1.00 6.95 246 ALA B N 1
ATOM 4814 C CA . ALA B 1 247 ? 4.342 -0.494 61.473 1.00 7.26 246 ALA B CA 1
ATOM 4815 C C . ALA B 1 247 ? 4.105 -1.341 60.234 1.00 8.24 246 ALA B C 1
ATOM 4816 O O . ALA B 1 247 ? 5.032 -1.523 59.421 1.00 8.73 246 ALA B O 1
ATOM 4818 N N . VAL B 1 248 ? 2.911 -1.918 60.112 1.00 7.22 247 VAL B N 1
ATOM 4819 C CA . VAL B 1 248 ? 2.539 -2.694 58.956 1.00 7.57 247 VAL B CA 1
ATOM 4820 C C . VAL B 1 248 ? 1.208 -2.176 58.393 1.00 7.24 247 VAL B C 1
ATOM 4821 O O . VAL B 1 248 ? 0.250 -1.961 59.145 1.00 8.12 247 VAL B O 1
ATOM 4825 N N . ILE B 1 249 ? 1.163 -1.994 57.081 1.00 8.06 248 ILE B N 1
ATOM 4826 C CA . ILE B 1 249 ? -0.062 -1.756 56.331 1.00 9.07 248 ILE B CA 1
ATOM 4827 C C . ILE B 1 249 ? -0.374 -3.007 55.507 1.00 10.85 248 ILE B C 1
ATOM 4828 O O . ILE B 1 249 ? 0.449 -3.498 54.747 1.00 10.12 248 ILE B O 1
ATOM 4833 N N . TYR B 1 250 ? -1.575 -3.523 55.682 1.00 11.58 249 TYR B N 1
ATOM 4834 C CA . TYR B 1 250 ? -2.041 -4.642 54.888 1.00 12.74 249 TYR B CA 1
ATOM 4835 C C . TYR B 1 250 ? -3.138 -4.144 53.971 1.00 11.25 249 TYR B C 1
ATOM 4836 O O . TYR B 1 250 ? -4.199 -3.754 54.426 1.00 11.89 249 TYR B O 1
ATOM 4845 N N . HIS B 1 251 ? -2.866 -4.193 52.676 1.00 13.58 250 HIS B N 1
ATOM 4846 C CA . HIS B 1 251 ? -3.828 -3.814 51.677 1.00 12.04 250 HIS B CA 1
ATOM 4847 C C . HIS B 1 251 ? -4.577 -5.060 51.211 1.00 14.01 250 HIS B C 1
ATOM 4848 O O . HIS B 1 251 ? -4.002 -5.885 50.502 1.00 14.32 250 HIS B O 1
ATOM 4855 N N . GLN B 1 252 ? -5.843 -5.168 51.589 1.00 17.90 251 GLN B N 1
ATOM 4856 C CA . GLN B 1 252 ? -6.560 -6.447 51.472 1.00 23.84 251 GLN B CA 1
ATOM 4857 C C . GLN B 1 252 ? -6.980 -6.723 50.052 1.00 29.11 251 GLN B C 1
ATOM 4858 O O . GLN B 1 252 ? -7.050 -7.891 49.653 1.00 32.03 251 GLN B O 1
ATOM 4864 N N . HIS B 1 253 ? -7.240 -5.673 49.283 1.00 30.91 252 HIS B N 1
ATOM 4865 C CA . HIS B 1 253 ? -7.618 -5.862 47.876 1.00 36.72 252 HIS B CA 1
ATOM 4866 C C . HIS B 1 253 ? -6.411 -6.070 46.959 1.00 35.63 252 HIS B C 1
ATOM 4867 O O . HIS B 1 253 ? -6.442 -6.959 46.098 1.00 35.63 252 HIS B O 1
ATOM 4874 N N . ALA B 1 254 ? -5.346 -5.283 47.148 1.00 32.42 253 ALA B N 1
ATOM 4875 C CA . ALA B 1 254 ? -4.114 -5.474 46.364 1.00 29.01 253 ALA B CA 1
ATOM 4876 C C . ALA B 1 254 ? -3.290 -6.701 46.791 1.00 27.19 253 ALA B C 1
ATOM 4877 O O . ALA B 1 254 ? -2.413 -7.141 46.049 1.00 28.49 253 ALA B O 1
ATOM 4879 N N . HIS B 1 255 ? -3.588 -7.253 47.966 1.00 24.49 254 HIS B N 1
ATOM 4880 C CA . HIS B 1 255 ? -2.848 -8.363 48.577 1.00 24.11 254 HIS B CA 1
ATOM 4881 C C . HIS B 1 255 ? -1.366 -8.035 48.727 1.00 22.03 254 HIS B C 1
ATOM 4882 O O . HIS B 1 255 ? -0.495 -8.847 48.395 1.00 23.53 254 HIS B O 1
ATOM 4889 N N . ILE B 1 256 ? -1.124 -6.820 49.218 1.00 17.72 255 ILE B N 1
ATOM 4890 C CA . ILE B 1 256 ? 0.202 -6.275 49.475 1.00 17.16 255 ILE B CA 1
ATOM 4891 C C . ILE B 1 256 ? 0.331 -5.941 50.976 1.00 14.78 255 ILE B C 1
ATOM 4892 O O . ILE B 1 256 ? -0.583 -5.335 51.555 1.00 14.70 255 ILE B O 1
ATOM 4897 N N . SER B 1 257 ? 1.458 -6.323 51.593 1.00 13.44 256 SER B N 1
ATOM 4898 C CA . SER B 1 257 ? 1.809 -5.864 52.938 1.00 12.64 256 SER B CA 1
ATOM 4899 C C . SER B 1 257 ? 3.017 -4.961 52.838 1.00 10.54 256 SER B C 1
ATOM 4900 O O . SER B 1 257 ? 3.979 -5.264 52.132 1.00 13.06 256 SER B O 1
ATOM 4903 N N . ILE B 1 258 ? 2.941 -3.839 53.543 1.00 9.05 257 ILE B N 1
ATOM 4904 C CA . ILE B 1 258 ? 4.033 -2.898 53.665 1.00 8.68 257 ILE B CA 1
ATOM 4905 C C . ILE B 1 258 ? 4.565 -2.975 55.076 1.00 8.71 257 ILE B C 1
ATOM 4906 O O . ILE B 1 258 ? 3.842 -2.652 56.014 1.00 9.13 257 ILE B O 1
ATOM 4911 N N . ILE B 1 259 ? 5.799 -3.438 55.232 1.00 7.24 258 ILE B N 1
ATOM 4912 C CA A ILE B 1 259 ? 6.401 -3.591 56.546 0.60 7.85 258 ILE B CA 1
ATOM 4913 C CA B ILE B 1 259 ? 6.430 -3.612 56.540 0.40 7.94 258 ILE B CA 1
ATOM 4914 C C . ILE B 1 259 ? 7.473 -2.507 56.738 1.00 7.98 258 ILE B C 1
ATOM 4915 O O . ILE B 1 259 ? 8.515 -2.510 56.055 1.00 7.12 258 ILE B O 1
ATOM 4924 N N . TYR B 1 260 ? 7.164 -1.540 57.599 1.00 6.69 259 TYR B N 1
ATOM 4925 C CA . TYR B 1 260 ? 7.983 -0.370 57.856 1.00 6.86 259 TYR B CA 1
ATOM 4926 C C . TYR B 1 260 ? 8.711 -0.567 59.154 1.00 6.20 259 TYR B C 1
ATOM 4927 O O . TYR B 1 260 ? 8.121 -0.412 60.236 1.00 7.04 259 TYR B O 1
ATOM 4936 N N . LYS B 1 261 ? 9.965 -0.982 59.069 1.00 6.95 260 LYS B N 1
ATOM 4937 C CA A LYS B 1 261 ? 10.776 -1.289 60.233 0.50 7.06 260 LYS B CA 1
ATOM 4938 C CA B LYS B 1 261 ? 10.778 -1.284 60.237 0.50 6.93 260 LYS B CA 1
ATOM 4939 C C . LYS B 1 261 ? 11.672 -0.114 60.576 1.00 7.33 260 LYS B C 1
ATOM 4940 O O . LYS B 1 261 ? 12.179 0.574 59.688 1.00 7.87 260 LYS B O 1
ATOM 4951 N N . ALA B 1 262 ? 11.903 0.090 61.868 1.00 7.61 261 ALA B N 1
ATOM 4952 C CA . ALA B 1 262 ? 12.810 1.095 62.329 1.00 6.51 261 ALA B CA 1
ATOM 4953 C C . ALA B 1 262 ? 13.691 0.525 63.416 1.00 6.73 261 ALA B C 1
ATOM 4954 O O . ALA B 1 262 ? 13.272 -0.338 64.205 1.00 8.26 261 ALA B O 1
ATOM 4956 N N . ASP B 1 263 ? 14.934 0.994 63.480 1.00 6.40 262 ASP B N 1
ATOM 4957 C CA . ASP B 1 263 ? 15.876 0.464 64.458 1.00 7.68 262 ASP B CA 1
ATOM 4958 C C . ASP B 1 263 ? 15.635 1.019 65.858 1.00 7.22 262 ASP B C 1
ATOM 4959 O O . ASP B 1 263 ? 14.680 1.768 66.118 1.00 7.93 262 ASP B O 1
ATOM 4964 N N . GLU B 1 264 ? 16.538 0.659 66.761 1.00 7.77 263 GLU B N 1
ATOM 4965 C CA . GLU B 1 264 ? 16.385 0.956 68.181 1.00 8.62 263 GLU B CA 1
ATOM 4966 C C . GLU B 1 264 ? 16.386 2.450 68.492 1.00 7.56 263 GLU B C 1
ATOM 4967 O O . GLU B 1 264 ? 15.906 2.890 69.537 1.00 8.88 263 GLU B O 1
ATOM 4973 N N . GLN B 1 265 ? 16.901 3.265 67.579 1.00 6.73 264 GLN B N 1
ATOM 4974 C CA . GLN B 1 265 ? 16.867 4.702 67.805 1.00 6.80 264 GLN B CA 1
ATOM 4975 C C . GLN B 1 265 ? 15.462 5.285 67.770 1.00 7.00 264 GLN B C 1
ATOM 4976 O O . GLN B 1 265 ? 15.196 6.343 68.345 1.00 7.22 264 GLN B O 1
ATOM 4982 N N . PHE B 1 266 ? 14.572 4.629 67.043 1.00 7.07 265 PHE B N 1
ATOM 4983 C CA . PHE B 1 266 ? 13.221 5.112 66.832 1.00 5.30 265 PHE B CA 1
ATOM 4984 C C . PHE B 1 266 ? 12.322 4.641 67.956 1.00 7.74 265 PHE B C 1
ATOM 4985 O O . PHE B 1 266 ? 11.640 3.605 67.873 1.00 8.90 265 PHE B O 1
ATOM 4993 N N . LYS B 1 267 ? 12.302 5.442 69.015 1.00 6.54 266 LYS B N 1
ATOM 4994 C CA . LYS B 1 267 ? 11.609 5.093 70.242 1.00 6.80 266 LYS B CA 1
ATOM 4995 C C . LYS B 1 267 ? 10.143 5.433 70.232 1.00 5.63 266 LYS B C 1
ATOM 4996 O O . LYS B 1 267 ? 9.432 5.039 71.168 1.00 7.32 266 LYS B O 1
ATOM 5002 N N . HIS B 1 268 ? 9.678 6.223 69.252 1.00 6.29 267 HIS B N 1
ATOM 5003 C CA . HIS B 1 268 ? 8.292 6.699 69.194 1.00 6.60 267 HIS B CA 1
ATOM 5004 C C . HIS B 1 268 ? 7.789 6.609 67.769 1.00 6.79 267 HIS B C 1
ATOM 5005 O O . HIS B 1 268 ? 8.585 6.613 66.823 1.00 6.75 267 HIS B O 1
ATOM 5012 N N . TRP B 1 269 ? 6.473 6.486 67.625 1.00 6.37 268 TRP B N 1
ATOM 5013 C CA . TRP B 1 269 ? 5.816 6.565 66.336 1.00 6.09 268 TRP B CA 1
ATOM 5014 C C . TRP B 1 269 ? 4.644 7.505 66.441 1.00 7.37 268 TRP B C 1
ATOM 5015 O O . TRP B 1 269 ? 3.782 7.306 67.296 1.00 8.61 268 TRP B O 1
ATOM 5026 N N . VAL B 1 270 ? 4.558 8.505 65.580 1.00 7.26 269 VAL B N 1
ATOM 5027 C CA . VAL B 1 270 ? 3.331 9.261 65.465 1.00 8.09 269 VAL B CA 1
ATOM 5028 C C . VAL B 1 270 ? 2.481 8.639 64.356 1.00 8.22 269 VAL B C 1
ATOM 5029 O O . VAL B 1 270 ? 3.008 8.223 63.321 1.00 9.05 269 VAL B O 1
ATOM 5033 N N . VAL B 1 271 ? 1.190 8.480 64.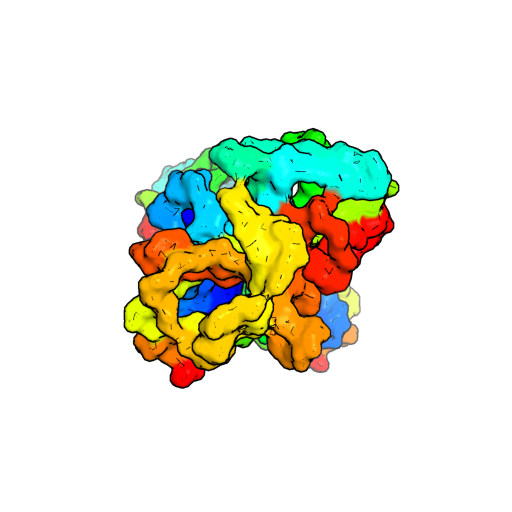592 1.00 6.64 270 VAL B N 1
ATOM 5034 C CA . VAL B 1 271 ? 0.294 8.067 63.534 1.00 6.52 270 VAL B CA 1
ATOM 5035 C C . VAL B 1 271 ? -0.668 9.212 63.280 1.00 7.62 270 VAL B C 1
ATOM 5036 O O . VAL B 1 271 ? -1.338 9.682 64.195 1.00 7.15 270 VAL B O 1
ATOM 5040 N N . TYR B 1 272 ? -0.727 9.658 62.018 1.00 7.44 271 TYR B N 1
ATOM 5041 C CA . TYR B 1 272 ? -1.565 10.762 61.594 1.00 7.42 271 TYR B CA 1
ATOM 5042 C C . TYR B 1 272 ? -2.366 10.368 60.389 1.00 7.10 271 TYR B C 1
ATOM 5043 O O . TYR B 1 272 ? -1.809 9.911 59.396 1.00 6.71 271 TYR B O 1
ATOM 5052 N N . ASN B 1 273 ? -3.665 10.628 60.428 1.00 7.83 272 ASN B N 1
ATOM 5053 C CA . ASN B 1 273 ? -4.532 10.428 59.240 1.00 8.96 272 ASN B CA 1
ATOM 5054 C C . ASN B 1 273 ? -5.522 11.560 59.018 1.00 11.12 272 ASN B C 1
ATOM 5055 O O . ASN B 1 273 ? -6.551 11.362 58.345 1.00 11.35 272 ASN B O 1
ATOM 5060 N N . ALA B 1 274 ? -5.234 12.734 59.562 1.00 10.12 273 ALA B N 1
ATOM 5061 C CA . ALA B 1 274 ? -6.045 13.943 59.364 1.00 12.35 273 ALA B CA 1
ATOM 5062 C C . ALA B 1 274 ? -7.470 13.653 59.862 1.00 12.69 273 ALA B C 1
ATOM 5063 O O . ALA B 1 274 ? -7.626 13.192 61.005 1.00 13.57 273 ALA B O 1
ATOM 5065 N N . ASP B 1 275 ? -8.506 13.823 59.021 1.00 14.62 274 ASP B N 1
ATOM 5066 C CA . ASP B 1 275 ? -9.874 13.494 59.476 1.00 15.92 274 ASP B CA 1
ATOM 5067 C C . ASP B 1 275 ? -10.284 12.064 59.194 1.00 15.97 274 ASP B C 1
ATOM 5068 O O . ASP B 1 275 ? -11.457 11.693 59.369 1.00 19.25 274 ASP B O 1
ATOM 5073 N N . GLY B 1 276 ? -9.337 11.237 58.771 1.00 15.18 275 GLY B N 1
ATOM 5074 C CA . GLY B 1 276 ? -9.547 9.859 58.404 1.00 14.25 275 GLY B CA 1
ATOM 5075 C C . GLY B 1 276 ? -10.269 9.637 57.077 1.00 12.84 275 GLY B C 1
ATOM 5076 O O . GLY B 1 276 ? -10.542 8.502 56.689 1.00 17.08 275 GLY B O 1
ATOM 5077 N N . LYS B 1 277 ? -10.529 10.711 56.348 1.00 15.04 276 LYS B N 1
ATOM 5078 C CA . LYS B 1 277 ? -11.279 10.621 55.089 1.00 17.41 276 LYS B CA 1
ATOM 5079 C C . LYS B 1 277 ? -10.458 11.034 53.865 1.00 17.18 276 LYS B C 1
ATOM 5080 O O . LYS B 1 277 ? -11.010 11.209 52.769 1.00 19.05 276 LYS B O 1
ATOM 5086 N N . GLN B 1 278 ? -9.146 11.180 54.044 1.00 13.90 277 GLN B N 1
ATOM 5087 C CA . GLN B 1 278 ? -8.288 11.699 52.970 1.00 13.08 277 GLN B CA 1
ATOM 5088 C C . GLN B 1 278 ? -7.576 10.593 52.180 1.00 12.41 277 GLN B C 1
ATOM 5089 O O . GLN B 1 278 ? -6.866 10.888 51.227 1.00 13.19 277 GLN B O 1
ATOM 5095 N N . GLY B 1 279 ? -7.725 9.329 52.549 1.00 11.74 278 GLY B N 1
ATOM 5096 C CA . GLY B 1 279 ? -7.134 8.258 51.776 1.00 11.51 278 GLY B CA 1
ATOM 5097 C C . GLY B 1 279 ? -5.643 8.025 51.952 1.00 9.37 278 GLY B C 1
ATOM 5098 O O . GLY B 1 279 ? -5.017 7.289 51.138 1.00 11.35 278 GLY B O 1
ATOM 5099 N N . TYR B 1 280 ? -5.074 8.606 53.018 1.00 10.54 279 TYR B N 1
ATOM 5100 C CA . TYR B 1 280 ? -3.687 8.365 53.351 1.00 8.63 279 TYR B CA 1
ATOM 5101 C C . TYR B 1 280 ? -3.540 8.117 54.855 1.00 9.11 279 TYR B C 1
ATOM 5102 O O . TYR B 1 280 ? -4.440 8.417 55.669 1.00 9.47 279 TYR B O 1
ATOM 5111 N N . LEU B 1 281 ? -2.363 7.625 55.206 1.00 8.50 280 LEU B N 1
ATOM 5112 C CA . LEU B 1 281 ? -1.987 7.336 56.593 1.00 7.25 280 LEU B CA 1
ATOM 5113 C C . LEU B 1 281 ? -0.502 7.561 56.727 1.00 7.49 280 LEU B C 1
ATOM 5114 O O . LEU B 1 281 ? 0.283 7.094 55.898 1.00 7.49 280 LEU B O 1
ATOM 5119 N N . CYS B 1 282 ? -0.125 8.252 57.790 1.00 5.84 281 CYS B N 1
ATOM 5120 C CA . CYS B 1 282 ? 1.286 8.566 58.085 1.00 6.30 281 CYS B CA 1
ATOM 5121 C C . CYS B 1 282 ? 1.743 7.861 59.353 1.00 6.64 281 CYS B C 1
ATOM 5122 O O . CYS B 1 282 ? 1.457 8.354 60.469 1.00 6.76 281 CYS B O 1
ATOM 5125 N N . PRO B 1 283 ? 2.439 6.714 59.216 1.00 7.10 282 PRO B N 1
ATOM 5126 C CA . PRO B 1 283 ? 3.087 6.092 60.357 1.00 6.72 282 PRO B CA 1
ATOM 5127 C C . PRO B 1 283 ? 4.510 6.614 60.402 1.00 7.48 282 PRO B C 1
ATOM 5128 O O . PRO B 1 283 ? 5.336 6.283 59.542 1.00 8.12 282 PRO B O 1
ATOM 5132 N N . GLU B 1 284 ? 4.761 7.481 61.381 1.00 6.57 283 GLU B N 1
ATOM 5133 C CA . GLU B 1 284 ? 5.963 8.291 61.420 1.00 5.77 283 GLU B CA 1
ATOM 5134 C C . GLU B 1 284 ? 6.925 7.828 62.524 1.00 6.79 283 GLU B C 1
ATOM 5135 O O . GLU B 1 284 ? 6.691 8.158 63.713 1.00 6.08 283 GLU B O 1
ATOM 5141 N N . PRO B 1 285 ? 8.001 7.112 62.178 1.00 5.97 284 PRO B N 1
ATOM 5142 C CA . PRO B 1 285 ? 8.963 6.769 63.220 1.00 5.78 284 PRO B CA 1
ATOM 5143 C C . PRO B 1 285 ? 9.829 7.977 63.605 1.00 5.84 284 PRO B C 1
ATOM 5144 O O . PRO B 1 285 ? 10.292 8.690 62.714 1.00 5.84 284 PRO B O 1
ATOM 5148 N N . TYR B 1 286 ? 9.996 8.178 64.917 1.00 5.81 285 TYR B N 1
ATOM 5149 C CA . TYR B 1 286 ? 10.732 9.298 65.462 1.00 5.29 285 TYR B CA 1
ATOM 5150 C C . TYR B 1 286 ? 11.774 8.788 66.443 1.00 5.67 285 TYR B C 1
ATOM 5151 O O . TYR B 1 286 ? 11.493 7.877 67.235 1.00 6.35 285 TYR B O 1
ATOM 5160 N N . THR B 1 287 ? 12.945 9.420 66.443 1.00 5.85 286 THR B N 1
ATOM 5161 C CA . THR B 1 287 ? 13.946 9.095 67.465 1.00 5.61 286 THR B CA 1
ATOM 5162 C C . THR B 1 287 ? 13.651 9.768 68.787 1.00 7.87 286 THR B C 1
ATOM 5163 O O . THR B 1 287 ? 14.074 9.265 69.844 1.00 9.79 286 THR B O 1
ATOM 5167 N N . TRP B 1 288 ? 12.964 10.907 68.772 1.00 6.99 287 TRP B N 1
ATOM 5168 C CA . TRP B 1 288 ? 12.585 11.580 70.021 1.00 7.28 287 TRP B CA 1
ATOM 5169 C C . TRP B 1 288 ? 11.096 11.876 70.020 1.00 8.37 287 TRP B C 1
ATOM 5170 O O . TRP B 1 288 ? 10.467 11.985 68.954 1.00 9.01 287 TRP B O 1
ATOM 5181 N N . VAL B 1 289 ? 10.522 11.957 71.218 1.00 7.36 288 VAL B N 1
ATOM 5182 C CA . VAL B 1 289 ? 9.120 12.237 71.380 1.00 7.28 288 VAL B CA 1
ATOM 5183 C C . VAL B 1 289 ? 8.897 13.728 71.067 1.00 6.93 288 VAL B C 1
ATOM 5184 O O . VAL B 1 289 ? 9.803 14.581 71.239 1.00 7.52 288 VAL B O 1
ATOM 5188 N N . THR B 1 290 ? 7.698 14.087 70.618 1.00 6.36 289 THR B N 1
ATOM 5189 C CA . THR B 1 290 ? 7.313 15.495 70.516 1.00 6.63 289 THR B CA 1
ATOM 5190 C C . THR B 1 290 ? 7.762 16.281 71.720 1.00 6.20 289 THR B C 1
ATOM 5191 O O . THR B 1 290 ? 7.546 15.875 72.853 1.00 7.13 289 THR B O 1
ATOM 5195 N N . ASN B 1 291 ? 8.452 17.394 71.466 1.00 6.05 290 ASN B N 1
ATOM 5196 C CA . ASN B 1 291 ? 8.863 18.349 72.503 1.00 7.87 290 ASN B CA 1
ATOM 5197 C C . ASN B 1 291 ? 9.843 17.742 73.498 1.00 6.91 290 ASN B C 1
ATOM 5198 O O . ASN B 1 291 ? 9.933 18.166 74.650 1.00 8.19 290 ASN B O 1
ATOM 5203 N N . ALA B 1 292 ? 10.613 16.743 73.029 1.00 6.99 291 ALA B N 1
ATOM 5204 C CA . ALA B 1 292 ? 11.522 16.004 73.893 1.00 7.39 291 ALA B CA 1
ATOM 5205 C C . ALA B 1 292 ? 12.457 16.913 74.674 1.00 8.89 291 ALA B C 1
ATOM 5206 O O . ALA B 1 292 ? 12.705 16.670 75.849 1.00 9.13 291 ALA B O 1
ATOM 5208 N N . VAL B 1 293 ? 12.903 17.997 74.046 1.00 7.48 292 VAL B N 1
ATOM 5209 C CA . VAL B 1 293 ? 13.869 18.943 74.629 1.00 8.23 292 VAL B CA 1
ATOM 5210 C C . VAL B 1 293 ? 13.293 19.690 75.842 1.00 10.78 292 VAL B C 1
ATOM 5211 O O . VAL B 1 293 ? 14.066 20.255 76.612 1.00 11.01 292 VAL B O 1
ATOM 5215 N N . ASN B 1 294 ? 11.970 19.674 76.027 1.00 9.16 293 ASN B N 1
ATOM 5216 C CA . ASN B 1 294 ? 11.317 20.409 77.114 1.00 9.01 293 ASN B CA 1
ATOM 5217 C C . ASN B 1 294 ? 10.670 19.493 78.157 1.00 9.65 293 ASN B C 1
ATOM 5218 O O . ASN B 1 294 ? 9.991 19.974 79.043 1.00 13.05 293 ASN B O 1
ATOM 5223 N N . LEU B 1 295 ? 10.868 18.167 78.057 1.00 9.81 294 LEU B N 1
ATOM 5224 C CA . LEU B 1 295 ? 10.305 17.246 79.035 1.00 10.33 294 LEU B CA 1
ATOM 5225 C C . LEU B 1 295 ? 11.331 16.926 80.114 1.00 10.33 294 LEU B C 1
ATOM 5226 O O . LEU B 1 295 ? 12.478 16.610 79.808 1.00 12.66 294 LEU B O 1
ATOM 5231 N N . ASP B 1 296 ? 10.914 17.026 81.373 1.00 12.06 295 ASP B N 1
ATOM 5232 C CA . ASP B 1 296 ? 11.779 16.728 82.506 1.00 13.49 295 ASP B CA 1
ATOM 5233 C C . ASP B 1 296 ? 11.705 15.223 82.773 1.00 13.83 295 ASP B C 1
ATOM 5234 O O . ASP B 1 296 ? 11.182 14.770 83.785 1.00 15.47 295 ASP B O 1
ATOM 5239 N N . LEU B 1 297 ? 12.215 14.468 81.806 1.00 10.85 296 LEU B N 1
ATOM 5240 C CA . LEU B 1 297 ? 12.196 13.009 81.827 1.00 10.64 296 LEU B CA 1
ATOM 5241 C C . LEU B 1 297 ? 13.504 12.543 81.238 1.00 11.71 296 LEU B C 1
ATOM 5242 O O . LEU B 1 297 ? 14.099 13.248 80.414 1.00 11.71 296 LEU B O 1
ATOM 5247 N N . PRO B 1 298 ? 13.922 11.319 81.586 1.00 11.68 297 PRO B N 1
ATOM 5248 C CA . PRO B 1 298 ? 15.205 10.867 81.057 1.00 13.11 297 PRO B CA 1
ATOM 5249 C C . PRO B 1 298 ? 15.169 10.473 79.595 1.00 10.73 297 PRO B C 1
ATOM 5250 O O . PRO B 1 298 ? 14.083 10.168 79.073 1.00 9.96 297 PRO B O 1
ATOM 5254 N N . SER B 1 299 ? 16.341 10.466 78.947 1.00 13.05 298 SER B N 1
ATOM 5255 C CA A SER B 1 299 ? 16.468 10.049 77.537 0.50 13.68 298 SER B CA 1
ATOM 5256 C CA B SER B 1 299 ? 16.416 10.106 77.530 0.50 13.87 298 SER B CA 1
ATOM 5257 C C . SER B 1 299 ? 15.948 8.683 77.235 1.00 15.42 298 SER B C 1
ATOM 5258 O O . SER B 1 299 ? 15.517 8.415 76.111 1.00 15.93 298 SER B O 1
ATOM 5263 N N . SER B 1 300 ? 16.018 7.781 78.212 1.00 12.50 299 SER B N 1
ATOM 5264 C CA . SER B 1 300 ? 15.480 6.437 78.070 1.00 17.23 299 SER B CA 1
ATOM 5265 C C . SER B 1 300 ? 14.007 6.490 77.656 1.00 18.72 299 SER B C 1
ATOM 5266 O O . SER B 1 300 ? 13.531 5.604 76.942 1.00 24.91 299 SER B O 1
ATOM 5269 N N . LEU B 1 301 ? 13.295 7.524 78.099 1.00 12.98 300 LEU B N 1
ATOM 5270 C CA A LEU B 1 301 ? 11.912 7.710 77.725 0.50 13.92 300 LEU B CA 1
ATOM 5271 C CA B LEU B 1 301 ? 11.875 7.719 77.742 0.50 13.13 300 LEU B CA 1
ATOM 5272 C C . LEU B 1 301 ? 11.770 8.655 76.534 1.00 10.91 300 LEU B C 1
ATOM 5273 O O . LEU B 1 301 ? 11.057 8.357 75.572 1.00 11.49 300 LEU B O 1
ATOM 5282 N N . THR B 1 302 ? 12.446 9.802 76.574 1.00 7.84 301 THR B N 1
ATOM 5283 C CA . THR B 1 302 ? 12.213 10.823 75.549 1.00 8.03 301 THR B CA 1
ATOM 5284 C C . THR B 1 302 ? 12.894 10.518 74.232 1.00 8.04 301 THR B C 1
ATOM 5285 O O . THR B 1 302 ? 12.450 10.994 73.183 1.00 8.72 301 THR B O 1
ATOM 5289 N N . GLY B 1 303 ? 13.945 9.708 74.273 1.00 8.65 302 GLY B N 1
ATOM 5290 C CA . GLY B 1 303 ? 14.809 9.498 73.101 1.00 8.30 302 GLY B CA 1
ATOM 5291 C C . GLY B 1 303 ? 15.693 10.636 72.668 1.00 9.90 302 GLY B C 1
ATOM 5292 O O . GLY B 1 303 ? 16.332 10.561 71.606 1.00 9.40 302 GLY B O 1
ATOM 5293 N N . LEU B 1 304 ? 15.792 11.681 73.475 1.00 8.99 303 LEU B N 1
ATOM 5294 C CA A LEU B 1 304 ? 16.712 12.797 73.199 0.50 10.14 303 LEU B CA 1
ATOM 5295 C CA B LEU B 1 304 ? 16.703 12.782 73.174 0.50 10.16 303 LEU B CA 1
ATOM 5296 C C . LEU B 1 304 ? 18.126 12.235 73.069 1.00 10.75 303 LEU B C 1
ATOM 5297 O O . LEU B 1 304 ? 18.558 11.434 73.908 1.00 10.59 303 LEU B O 1
ATOM 5306 N N . GLN B 1 305 ? 18.842 12.606 72.002 1.00 10.51 304 GLN B N 1
ATOM 5307 C CA . GLN B 1 305 ? 20.226 12.190 71.808 1.00 8.69 304 GLN B CA 1
ATOM 5308 C C . GLN B 1 305 ? 21.097 13.438 71.666 1.00 8.96 304 GLN B C 1
ATOM 5309 O O . GLN B 1 305 ? 20.612 14.512 71.320 1.00 9.70 304 GLN B O 1
ATOM 5315 N N . VAL B 1 306 ? 22.384 13.260 71.937 1.00 9.70 305 VAL B N 1
ATOM 5316 C CA . VAL B 1 306 ? 23.389 14.303 71.831 1.00 9.93 305 VAL B CA 1
ATOM 5317 C C . VAL B 1 306 ? 24.538 13.747 71.012 1.00 9.90 305 VAL B C 1
ATOM 5318 O O . VAL B 1 306 ? 24.967 12.621 71.242 1.00 12.33 305 VAL B O 1
ATOM 5322 N N . LEU B 1 307 ? 25.027 14.518 70.058 1.00 11.35 306 LEU B N 1
ATOM 5323 C CA . LEU B 1 307 ? 26.188 14.165 69.272 1.00 12.67 306 LEU B CA 1
ATOM 5324 C C . LEU B 1 307 ? 27.301 15.081 69.679 1.00 12.92 306 LEU B C 1
ATOM 5325 O O . LEU B 1 307 ? 27.186 16.295 69.590 1.00 12.01 306 LEU B O 1
ATOM 5330 N N . GLU B 1 308 ? 28.376 14.495 70.190 1.00 15.31 307 GLU B N 1
ATOM 5331 C CA . GLU B 1 308 ? 29.552 15.254 70.545 1.00 16.19 307 GLU B CA 1
ATOM 5332 C C . GLU B 1 308 ? 30.366 15.590 69.283 1.00 12.98 307 GLU B C 1
ATOM 5333 O O . GLU B 1 308 ? 30.151 14.984 68.220 1.00 14.34 307 GLU B O 1
ATOM 5339 N N . PRO B 1 309 ? 31.265 16.596 69.384 1.00 15.91 308 PRO B N 1
ATOM 5340 C CA . PRO B 1 309 ? 32.074 16.995 68.215 1.00 14.42 308 PRO B CA 1
ATOM 5341 C C . PRO B 1 309 ? 32.814 15.797 67.604 1.00 16.67 308 PRO B C 1
ATOM 5342 O O . PRO B 1 309 ? 33.396 14.976 68.349 1.00 16.22 308 PRO B O 1
ATOM 5346 N N . GLY B 1 310 ? 32.765 15.679 66.272 1.00 15.08 309 GLY B N 1
ATOM 5347 C CA . GLY B 1 310 ? 33.430 14.592 65.572 1.00 16.32 309 GLY B CA 1
ATOM 5348 C C . GLY B 1 310 ? 32.721 13.244 65.580 1.00 18.81 309 GLY B C 1
ATOM 5349 O O . GLY B 1 310 ? 33.290 12.262 65.071 1.00 23.15 309 GLY B O 1
ATOM 5350 N N . GLU B 1 311 ? 31.546 13.180 66.192 1.00 15.09 310 GLU B N 1
ATOM 5351 C CA . GLU B 1 311 ? 30.803 11.902 66.278 1.00 14.10 310 GLU B CA 1
ATOM 5352 C C . GLU B 1 311 ? 29.774 11.867 65.167 1.00 12.52 310 GLU B C 1
ATOM 5353 O O . GLU B 1 311 ? 29.346 12.893 64.655 1.00 12.92 310 GLU B O 1
ATOM 5359 N N . GLU B 1 312 ? 29.360 10.665 64.835 1.00 11.34 311 GLU B N 1
ATOM 5360 C CA . GLU B 1 312 ? 28.267 10.455 63.899 1.00 11.03 311 GLU B CA 1
ATOM 5361 C C . GLU B 1 312 ? 27.499 9.230 64.338 1.00 9.80 311 GLU B C 1
ATOM 5362 O O . GLU B 1 312 ? 27.966 8.408 65.117 1.00 12.44 311 GLU B O 1
ATOM 5368 N N . THR B 1 313 ? 26.286 9.095 63.797 1.00 9.19 312 THR B N 1
ATOM 5369 C CA . THR B 1 313 ? 25.435 7.978 64.110 1.00 8.74 312 THR B CA 1
ATOM 5370 C C . THR B 1 313 ? 24.525 7.759 62.921 1.00 8.59 312 THR B C 1
ATOM 5371 O O . THR B 1 313 ? 24.141 8.691 62.248 1.00 10.04 312 THR B O 1
ATOM 5375 N N . THR B 1 314 ? 24.193 6.485 62.676 1.00 7.51 313 THR B N 1
ATOM 5376 C CA . THR B 1 314 ? 23.266 6.132 61.596 1.00 6.86 313 THR B CA 1
ATOM 5377 C C . THR B 1 314 ? 22.024 5.485 62.167 1.00 7.92 313 THR B C 1
ATOM 5378 O O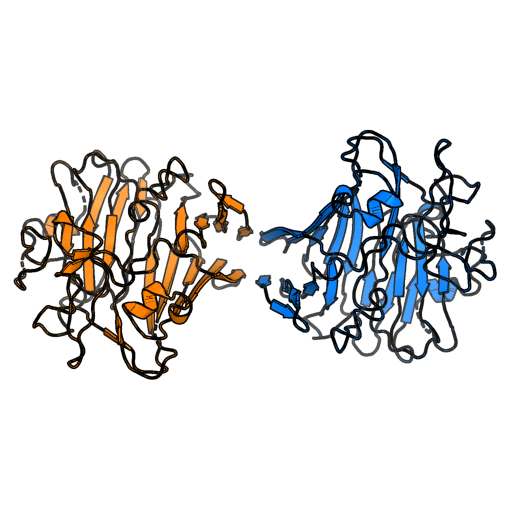 . THR B 1 314 ? 22.109 4.441 62.783 1.00 9.61 313 THR B O 1
ATOM 5382 N N . ALA B 1 315 ? 20.889 6.142 61.957 1.00 8.38 314 ALA B N 1
ATOM 5383 C CA . ALA B 1 315 ? 19.579 5.681 62.387 1.00 6.96 314 ALA B CA 1
ATOM 5384 C C . ALA B 1 315 ? 18.920 5.029 61.173 1.00 6.85 314 ALA B C 1
ATOM 5385 O O . ALA B 1 315 ? 18.729 5.662 60.132 1.00 8.81 314 ALA B O 1
ATOM 5387 N N . LYS B 1 316 ? 18.625 3.737 61.313 1.00 5.95 315 LYS B N 1
ATOM 5388 C CA . LYS B 1 316 ? 18.166 2.904 60.192 1.00 7.98 315 LYS B CA 1
ATOM 5389 C C . LYS B 1 316 ? 16.675 2.625 60.207 1.00 7.74 315 LYS B C 1
ATOM 5390 O O . LYS B 1 316 ? 16.082 2.428 61.262 1.00 7.72 315 LYS B O 1
ATOM 5396 N N . SER B 1 317 ? 16.076 2.587 59.027 1.00 6.75 316 SER B N 1
ATOM 5397 C CA . SER B 1 317 ? 14.714 2.161 58.818 1.00 7.61 316 SER B CA 1
ATOM 5398 C C . SER B 1 317 ? 14.630 1.507 57.457 1.00 7.52 316 SER B C 1
ATOM 5399 O O . SER B 1 317 ? 15.542 1.626 56.641 1.00 8.37 316 SER B O 1
ATOM 5402 N N . SER B 1 318 ? 13.540 0.798 57.207 1.00 7.55 317 SER B N 1
ATOM 5403 C CA . SER B 1 318 ? 13.355 0.103 55.942 1.00 7.35 317 SER B CA 1
ATOM 5404 C C . SER B 1 318 ? 11.880 -0.154 55.675 1.00 8.17 317 SER B C 1
ATOM 5405 O O . SER B 1 318 ? 11.064 -0.259 56.595 1.00 7.27 317 SER B O 1
ATOM 5408 N N . ILE B 1 319 ? 11.546 -0.232 54.389 1.00 7.40 318 ILE B N 1
ATOM 5409 C CA . ILE B 1 319 ? 10.213 -0.482 53.896 1.00 6.81 318 ILE B CA 1
ATOM 5410 C C . ILE B 1 319 ? 10.298 -1.719 53.020 1.00 8.44 318 ILE B C 1
ATOM 5411 O O . ILE B 1 319 ? 10.930 -1.706 51.962 1.00 8.62 318 ILE B O 1
ATOM 5416 N N . THR B 1 320 ? 9.663 -2.793 53.454 1.00 8.00 319 THR B N 1
ATOM 5417 C CA . THR B 1 320 ? 9.637 -4.059 52.725 1.00 8.10 319 THR B CA 1
ATOM 5418 C C . THR B 1 320 ? 8.247 -4.328 52.204 1.00 9.42 319 THR B C 1
ATOM 5419 O O . THR B 1 320 ? 7.277 -4.156 52.933 1.00 8.90 319 THR B O 1
ATOM 5423 N N . ILE B 1 321 ? 8.130 -4.725 50.939 1.00 8.61 320 ILE B N 1
ATOM 5424 C CA A ILE B 1 321 ? 6.838 -4.978 50.309 0.60 8.81 320 ILE B CA 1
ATOM 5425 C CA B ILE B 1 321 ? 6.835 -4.993 50.328 0.40 10.33 320 ILE B CA 1
ATOM 5426 C C . ILE B 1 321 ? 6.709 -6.467 50.091 1.00 11.53 320 ILE B C 1
ATOM 5427 O O . ILE B 1 321 ? 7.542 -7.069 49.401 1.00 13.87 320 ILE B O 1
ATOM 5436 N N . GLU B 1 322 ? 5.677 -7.057 50.663 1.00 12.58 321 GLU B N 1
ATOM 5437 C CA . GLU B 1 322 ? 5.434 -8.488 50.517 1.00 16.24 321 GLU B CA 1
ATOM 5438 C C . GLU B 1 322 ? 4.114 -8.689 49.826 1.00 20.27 321 GLU B C 1
ATOM 5439 O O . GLU B 1 322 ? 3.125 -8.043 50.130 1.00 18.48 321 GLU B O 1
ATOM 5445 N N . LEU B 1 323 ? 4.090 -9.632 48.892 1.00 20.47 322 LEU B N 1
ATOM 5446 C CA . LEU B 1 323 ? 2.864 -9.908 48.173 1.00 25.89 322 LEU B CA 1
ATOM 5447 C C . LEU B 1 323 ? 2.286 -11.163 48.834 1.00 32.69 322 LEU B C 1
ATOM 5448 O O . LEU B 1 323 ? 2.984 -12.166 48.969 1.00 30.28 322 LEU B O 1
ATOM 5453 N N . ASN B 1 324 ? 1.033 -11.069 49.292 1.00 38.40 323 ASN B N 1
ATOM 5454 C CA . ASN B 1 324 ? 0.439 -12.034 50.236 1.00 42.41 323 ASN B CA 1
ATOM 5455 C C . ASN B 1 324 ? -0.502 -13.050 49.580 1.00 44.68 323 ASN B C 1
ATOM 5456 O O . ASN B 1 324 ? -0.614 -13.122 48.350 1.00 48.21 323 ASN B O 1
#

Solvent-accessible surface area: 25888 Å² total

Radius of gyration: 31.31 Å; Cα contacts (8 Å, |Δi|>4): 1831; chains: 2; bounding box: 76×47×89 Å

Foldseek 3Di:
DWDWDWDADLNAIWIWIDDQAKIIFGQQQLRFQQWIAGNVLRDTWWAHDPHPVRCVVPVQAGGKFKFKAAAWAALQWFDDPRDIFRDDQPPPVLNTDHRDDRRNHGWAWDDFDDDLFWTKTKTKDFQCPPVSSCVGVVFGKMWMIWIYGHQKTKDKIKMHQDAFKDKIKMKIQTKTQADLVFKWKAFQFQKFFDADPSRAGPQDMGDPCNVSNHVIHCPPPFFFTKTFHCCVVPNDFGWMWMQGRVSQKIKTKGWDPLQGIWTWGDDVVPPRIITTMGMSATHNLSPDPDDCNRGNIDMAGHPDMDMTIIMIGMDRD/DWDWDWDADQNAIWIWTADQAWIIFGQQQLRFQQWIAGNVLRDTWWAHDPHPVRCVVPVLAGGKFKFKAAAWAALQWFADPRDIFHDDQPPPVLNTDHRDDRRNHGWAWDDADADPQATKTKTKDFCCVPVVSCNGVVFGKMWMIWGYDDQKTKDKIKMHQGAFKDKIKMKIQTKTQADLVFKKKAFQFAKFFDADPSRAGPQDMGDPCNVCNHVIHCPPPFFFTKTFHCCLVPNDFGWMWMQGRVQQKIKTKGWDPLQGIWTWGDHRVPPRIITTMGMSATHNLSHHPDDCSRGNIDMAGHPDMDMTIMMIGMDRD